Protein AF-A0A7S9Q5T7-F1 (afdb_monomer)

Sequence (537 aa):
MRNVFKLTVMAAALSLAGCGSFASKPAELAAIEPQSQYDDRLQDALGSQKYTEAQMLYQRRFNDYQNQIDELERKRRDLDARLNARAYEAGVSDAPASDTEAGRIHEYQEASRASQSRVAEAASKLAIQQSLIENRRDKELLEVESKTAHQIASIEATSAKDLSAIEDQITQDIEGRRSLDSAARLEETKRFDEQRFTLAVANAEAERQAKLRFDQESQALEGLRIESAGRLNTLETQISELKRQIAELESQAVKARSTDDLTLRNQQAKVTLAQAEVERLAKLGHELKTSTAGIQAGLSPSGTDYVQAKNSELSRARAEADSRKAQRIADVNAQAARSKTDIIARARTELASLTATTEMAKASVVAPVVTGRSVYSGSSSTTPLVAPAPTPSKPVLPLKPSPAAPVLTINRFEPKTDSTPTAVSNDEIGGAVLAGGRVSAPAAPASVAPLVVAPKTRTVFDVFYVYKDEGSWLKFQEYLKAYGITDFEPTRSNRAGEYFIYCGRYYDKDEAATRVSYLNQTTSTSNVQVRSTQVPI

Secondary structure (DSSP, 8-state):
---SSSSHHHHTTSSSS---S---------------TTSTTTTTS-SS--S-HHHHHHHHHHHHHHHHHHHHHHHHHHHHHHH-THHHHTTSSPPS-THHHHHHHHHHHHHHHHHHHHHHHHHHHHHHHHHHHHHHHHHHHHHHHHHHHHHHHHHHHHHHHHHHHHHHHHHHHHHHHHHHHHHHHHHHHHHHHHHHHHHHHHHHHHHHHHHHHHHHHHHHHHHHHHHHHHHHHHHHHHHHHHHHHHHHHHHHHHHHTTTSTTTGGGTTTS-TTSTTTTTTSSS-------------PPPPPPTHHHHHHHHHHHHHHHHHHHHHHHHHHHHHHHHHHHHHHHHHHHHHHHHHHHHHHHHHHHHTBPPPEE-SS-EE--B-------PPP-----PPP-PPPPPPPP--------------------------------------------------EEEEEEEEEEES-HHHHHHHHHHHHHTT----EEEEETTTTEEEEEEEEESSHHHHHHHHHHHHHHH----EEEEEEEEE-

Foldseek 3Di:
DDDPPPPVVVVVVVVPPPDPDDPDDPPDPDDDDDPDPPPVPCVVPDDDDPDDPVRVVVVVVVVVVVVVVVVVVVVVVVVCVVPVCVCCVVPVDPDPDPVQVVVQVVVQVVLQVVLVVLLVVLVVVLVVVLVVLVVVLVVLLVVLVVVLVVQLVVLVVVLVVVLVVLVVVLVVVVVVVVVVVVVVVVVVVVVVVVVVVVVVVVVVVVVVVVVVVVVVVVVVVVVVVVVVVVVVVVVVVVVVVVVVVVVVVVVVVVVVVVPPPPPVVVPVPPPVVPVPVVVPPDDPPPDDDDDDDDDDDDDDDDPVVVNVVSVVVSVVSVVVSVVVSVVSSVVSVVVSVVSSVVSVVVSVVVSVVSVVVSVVSSVQWDNWDDDPNHIDGDGPPPPPDDPPDDDDDDDDDDDDDDDDDDDPDPDDDDDDDDDDDDDDDDDDDDDDDDDDDDDDDDDDDDDDDPPPPPQPWQKKKWKKFKDLDPVVLVVVQVLCVVLVNPQWDWDDDPVPSITMITNDMDRDPVVNVVVQVVCCVSSVDNRMDIDIDTHGD

Mean predicted aligned error: 24.31 Å

Nearest PDB structures (foldseek):
  7sqc-assembly1_1J  TM=3.767E-01  e=2.708E+00  Chlamydomonas reinhardtii
  7sqc-assembly1_1Y  TM=2.925E-01  e=1.902E+00  Chlamydomonas reinhardtii
  7sqc-assembly1_1K  TM=1.992E-01  e=8.840E-01  Chlamydomonas reinhardtii
  7n6g-assembly1_3Q  TM=2.643E-01  e=2.269E+00  Chlamydomonas reinhardtii
  7n6g-assembly1_3U  TM=2.510E-01  e=6.179E+00  Chlamydomonas reinhardtii

Structure (mmCIF, N/CA/C/O backbone):
data_AF-A0A7S9Q5T7-F1
#
_entry.id   AF-A0A7S9Q5T7-F1
#
loop_
_atom_site.group_PDB
_atom_site.id
_atom_site.type_symbol
_atom_site.label_atom_id
_atom_site.label_alt_id
_atom_site.label_comp_id
_atom_site.label_asym_id
_atom_site.label_entity_id
_atom_site.label_seq_id
_atom_site.pdbx_PDB_ins_code
_atom_site.Cartn_x
_atom_site.Cartn_y
_atom_site.Cartn_z
_atom_site.occupancy
_atom_site.B_iso_or_equiv
_atom_site.auth_seq_id
_atom_site.auth_comp_id
_atom_site.auth_asym_id
_atom_site.auth_atom_id
_atom_site.pdbx_PDB_model_num
ATOM 1 N N . MET A 1 1 ? 40.207 -13.284 -42.871 1.00 42.72 1 MET A N 1
ATOM 2 C CA . MET A 1 1 ? 41.063 -14.202 -43.653 1.00 42.72 1 MET A CA 1
ATOM 3 C C . MET A 1 1 ? 40.277 -14.666 -44.869 1.00 42.72 1 MET A C 1
ATOM 5 O O . MET A 1 1 ? 39.290 -15.369 -44.704 1.00 42.72 1 MET A O 1
ATOM 9 N N . ARG A 1 2 ? 40.608 -14.166 -46.064 1.00 36.03 2 ARG A N 1
ATOM 10 C CA . ARG A 1 2 ? 39.847 -14.407 -47.299 1.00 36.03 2 ARG A CA 1
ATOM 11 C C . ARG A 1 2 ? 40.791 -14.907 -48.398 1.00 36.03 2 ARG A C 1
ATOM 13 O O . ARG A 1 2 ? 41.679 -14.182 -48.815 1.00 36.03 2 ARG A O 1
ATOM 20 N N . ASN A 1 3 ? 40.556 -16.150 -48.820 1.00 39.66 3 ASN A N 1
ATOM 21 C CA . ASN A 1 3 ? 40.779 -16.731 -50.149 1.00 39.66 3 ASN A CA 1
ATOM 22 C C . ASN A 1 3 ? 42.053 -16.340 -50.917 1.00 39.66 3 ASN A C 1
ATOM 24 O O . ASN A 1 3 ? 41.990 -15.670 -51.942 1.00 39.66 3 ASN A O 1
ATOM 28 N N . VAL A 1 4 ? 43.186 -16.911 -50.503 1.00 44.69 4 VAL A N 1
ATOM 29 C CA . VAL A 1 4 ? 44.442 -16.929 -51.282 1.00 44.69 4 VAL A CA 1
ATOM 30 C C . VAL A 1 4 ? 44.464 -18.071 -52.325 1.00 44.69 4 VAL A C 1
ATOM 32 O O . VAL A 1 4 ? 45.410 -18.215 -53.085 1.00 44.69 4 VAL A O 1
ATOM 35 N N . PHE A 1 5 ? 43.397 -18.874 -52.422 1.00 46.94 5 PHE A N 1
ATOM 36 C CA . PHE A 1 5 ? 43.359 -20.090 -53.253 1.00 46.94 5 PHE A CA 1
ATOM 37 C C . PHE A 1 5 ? 42.843 -19.905 -54.693 1.00 46.94 5 PHE A C 1
ATOM 39 O O . PHE A 1 5 ? 42.773 -20.874 -55.442 1.00 46.94 5 PHE A O 1
ATOM 46 N N . LYS A 1 6 ? 42.478 -18.683 -55.105 1.00 44.03 6 LYS A N 1
ATOM 47 C CA . LYS A 1 6 ? 41.997 -18.406 -56.478 1.00 44.03 6 LYS A CA 1
ATOM 48 C C . LYS A 1 6 ? 42.953 -17.571 -57.336 1.00 44.03 6 LYS A C 1
ATOM 50 O O . LYS A 1 6 ? 42.698 -17.413 -58.522 1.00 44.03 6 LYS A O 1
ATOM 55 N N . LEU A 1 7 ? 44.065 -17.094 -56.773 1.00 40.12 7 LEU A N 1
ATOM 56 C CA . LEU A 1 7 ? 45.055 -16.275 -57.492 1.00 40.12 7 LEU A CA 1
ATOM 57 C C . LEU A 1 7 ? 46.276 -17.080 -57.974 1.00 40.12 7 LEU A C 1
ATOM 59 O O . LEU A 1 7 ? 46.932 -16.686 -58.930 1.00 40.12 7 LEU A O 1
ATOM 63 N N . THR A 1 8 ? 46.519 -18.264 -57.410 1.00 45.44 8 THR A N 1
ATOM 64 C CA . THR A 1 8 ? 47.572 -19.196 -57.852 1.00 45.44 8 THR A CA 1
ATOM 65 C C . THR A 1 8 ? 47.162 -20.083 -59.032 1.00 45.44 8 THR A C 1
ATOM 67 O O . THR A 1 8 ? 48.030 -20.570 -59.748 1.00 45.44 8 THR A O 1
ATOM 70 N N . VAL A 1 9 ? 45.862 -20.250 -59.305 1.00 46.25 9 VAL A N 1
ATOM 71 C CA . VAL A 1 9 ? 45.378 -21.060 -60.445 1.00 46.25 9 VAL A CA 1
ATOM 72 C C . VAL A 1 9 ? 45.336 -20.256 -61.755 1.00 46.25 9 VAL A C 1
ATOM 74 O O . VAL A 1 9 ? 45.446 -20.833 -62.831 1.00 46.25 9 VAL A O 1
ATOM 77 N N . MET A 1 10 ? 45.279 -18.920 -61.695 1.00 38.94 10 MET A N 1
ATOM 78 C CA . MET A 1 10 ? 45.316 -18.077 -62.901 1.00 38.94 10 MET A CA 1
ATOM 79 C C . MET A 1 10 ? 46.752 -17.773 -63.374 1.00 38.94 10 MET A C 1
ATOM 81 O O . MET A 1 10 ? 46.982 -17.604 -64.568 1.00 38.94 10 MET A O 1
ATOM 85 N N . ALA A 1 11 ? 47.736 -17.799 -62.467 1.00 39.94 11 ALA A N 1
ATOM 86 C CA . ALA A 1 11 ? 49.153 -17.624 -62.803 1.00 39.94 11 ALA A CA 1
ATOM 87 C C . ALA A 1 11 ? 49.796 -18.876 -63.441 1.00 39.94 11 ALA A C 1
ATOM 89 O O . ALA A 1 11 ? 50.792 -18.754 -64.146 1.00 39.94 11 ALA A O 1
ATOM 90 N N . ALA A 1 12 ? 49.202 -20.064 -63.264 1.00 41.00 12 ALA A N 1
ATOM 91 C CA . ALA A 1 12 ? 49.626 -21.296 -63.941 1.00 41.00 12 ALA A CA 1
ATOM 92 C C . ALA A 1 12 ? 48.976 -21.496 -65.328 1.00 41.00 12 ALA A C 1
ATOM 94 O O . ALA A 1 12 ? 49.419 -22.343 -66.098 1.00 41.00 12 ALA A O 1
ATOM 95 N N . ALA A 1 13 ? 47.944 -20.715 -65.670 1.00 42.38 13 ALA A N 1
ATOM 96 C CA . ALA A 1 13 ? 47.260 -20.800 -66.964 1.00 42.38 13 ALA A CA 1
ATOM 97 C C . ALA A 1 13 ? 47.838 -19.843 -68.027 1.00 42.38 13 ALA A C 1
ATOM 99 O O . ALA A 1 13 ? 47.632 -20.056 -69.218 1.00 42.38 13 ALA A O 1
ATOM 100 N N . LEU A 1 14 ? 48.602 -18.820 -67.624 1.00 39.84 14 LEU A N 1
ATOM 101 C CA . LEU A 1 14 ? 49.251 -17.873 -68.545 1.00 39.84 14 LEU A CA 1
ATOM 102 C C . LEU A 1 14 ? 50.694 -18.254 -68.919 1.00 39.84 14 LEU A C 1
ATOM 104 O O . LEU A 1 14 ? 51.245 -17.685 -69.854 1.00 39.84 14 LEU A O 1
ATOM 108 N N . SER A 1 15 ? 51.279 -19.265 -68.270 1.00 42.72 15 SER A N 1
ATOM 109 C CA . SER A 1 15 ? 52.560 -19.875 -68.661 1.00 42.72 15 SER A CA 1
ATOM 110 C C . SER A 1 15 ? 52.410 -21.118 -69.555 1.00 42.72 15 SER A C 1
ATOM 112 O O . SER A 1 15 ? 53.412 -21.705 -69.952 1.00 42.72 15 SER A O 1
ATOM 114 N N . LEU A 1 16 ? 51.176 -21.494 -69.924 1.00 44.78 16 LEU A N 1
ATOM 115 C CA . LEU A 1 16 ? 50.861 -22.622 -70.820 1.00 44.78 16 LEU A CA 1
ATOM 116 C C . LEU A 1 16 ? 50.172 -22.210 -72.137 1.00 44.78 16 LEU A C 1
ATOM 118 O O . LEU A 1 16 ? 49.770 -23.069 -72.914 1.00 44.78 16 LEU A O 1
ATOM 122 N N . ALA A 1 17 ? 50.085 -20.910 -72.435 1.00 37.28 17 ALA A N 1
ATOM 123 C CA . ALA A 1 17 ? 49.529 -20.387 -73.691 1.00 37.28 17 ALA A CA 1
ATOM 124 C C . ALA A 1 17 ? 50.609 -19.867 -74.663 1.00 37.28 17 ALA A C 1
ATOM 126 O O . ALA A 1 17 ? 50.354 -18.987 -75.481 1.00 37.28 17 ALA A O 1
ATOM 127 N N . GLY A 1 18 ? 51.825 -20.407 -74.574 1.00 38.22 18 GLY A N 1
ATOM 128 C CA . GLY A 1 18 ? 52.924 -20.119 -75.491 1.00 38.22 18 GLY A CA 1
ATOM 129 C C . GLY A 1 18 ? 53.474 -21.403 -76.094 1.00 38.22 18 GLY A C 1
ATOM 130 O O . GLY A 1 18 ? 54.483 -21.887 -75.613 1.00 38.22 18 GLY A O 1
ATOM 131 N N . CYS A 1 19 ? 52.790 -21.968 -77.095 1.00 45.25 19 CYS A N 1
ATOM 132 C CA . CYS A 1 19 ? 53.331 -22.925 -78.074 1.00 45.25 19 CYS A CA 1
ATOM 133 C C . CYS A 1 19 ? 52.206 -23.336 -79.037 1.00 45.25 19 CYS A C 1
ATOM 135 O O . CYS A 1 19 ? 51.385 -24.187 -78.710 1.00 45.25 19 CYS A O 1
ATOM 137 N N . GLY A 1 20 ? 52.146 -22.729 -80.225 1.00 32.22 20 GLY A N 1
ATOM 138 C CA . GLY A 1 20 ? 51.047 -22.995 -81.153 1.00 32.22 20 GLY A CA 1
ATOM 139 C C . GLY A 1 20 ? 51.273 -22.546 -82.590 1.00 32.22 20 GLY A C 1
ATOM 140 O O . GLY A 1 20 ? 50.365 -21.960 -83.156 1.00 32.22 20 GLY A O 1
ATOM 141 N N . SER A 1 21 ? 52.450 -22.811 -83.171 1.00 37.25 21 SER A N 1
ATOM 142 C CA . SER A 1 21 ? 52.628 -22.937 -84.634 1.00 37.25 21 SER A CA 1
ATOM 143 C C . SER A 1 21 ? 54.061 -23.356 -84.995 1.00 37.25 21 SER A C 1
ATOM 145 O O . SER A 1 21 ? 54.801 -22.601 -85.611 1.00 37.25 21 SER A O 1
ATOM 147 N N . PHE A 1 22 ? 54.459 -24.571 -84.611 1.00 35.19 22 PHE A N 1
ATOM 148 C CA . PHE A 1 22 ? 55.605 -25.271 -85.211 1.00 35.19 22 PHE A CA 1
ATOM 149 C C . PHE A 1 22 ? 55.246 -26.750 -85.377 1.00 35.19 22 PHE A C 1
ATOM 151 O O . PHE A 1 22 ? 55.721 -27.627 -84.662 1.00 35.19 22 PHE A O 1
ATOM 158 N N . ALA A 1 23 ? 54.346 -27.013 -86.322 1.00 37.00 23 ALA A N 1
ATOM 159 C CA . ALA A 1 23 ? 54.096 -28.344 -86.853 1.00 37.00 23 ALA A CA 1
ATOM 160 C C . ALA A 1 23 ? 54.807 -28.464 -88.207 1.00 37.00 23 ALA A C 1
ATOM 162 O O . ALA A 1 23 ? 54.247 -28.166 -89.255 1.00 37.00 23 ALA A O 1
ATOM 163 N N . SER A 1 24 ? 56.084 -28.823 -88.163 1.00 35.09 24 SER A N 1
ATOM 164 C CA . SER A 1 24 ? 56.749 -29.713 -89.125 1.00 35.09 24 SER A CA 1
ATOM 165 C C . SER A 1 24 ? 58.220 -29.790 -88.732 1.00 35.09 24 SER A C 1
ATOM 167 O O . SER A 1 24 ? 59.017 -28.886 -88.959 1.00 35.09 24 SER A O 1
ATOM 169 N N . LYS A 1 25 ? 58.582 -30.897 -88.085 1.00 35.16 25 LYS A N 1
ATOM 170 C CA . LYS A 1 25 ? 59.968 -31.366 -88.096 1.00 35.16 25 LYS A CA 1
ATOM 171 C C . LYS A 1 25 ? 60.350 -31.578 -89.570 1.00 35.16 25 LYS A C 1
ATOM 173 O O . LYS A 1 25 ? 59.537 -32.176 -90.278 1.00 35.16 25 LYS A O 1
ATOM 178 N N . PRO A 1 26 ? 61.538 -31.184 -90.054 1.00 37.66 26 PRO A N 1
ATOM 179 C CA . PRO A 1 26 ? 62.066 -31.814 -91.249 1.00 37.66 26 PRO A CA 1
ATOM 180 C C . PRO A 1 26 ? 62.461 -33.234 -90.838 1.00 37.66 26 PRO A C 1
ATOM 182 O O . PRO A 1 26 ? 63.462 -33.455 -90.158 1.00 37.66 26 PRO A O 1
ATOM 185 N N . ALA A 1 27 ? 61.584 -34.183 -91.153 1.00 39.97 27 ALA A N 1
ATOM 186 C CA . ALA A 1 27 ? 61.925 -35.587 -91.140 1.00 39.97 27 ALA A CA 1
ATOM 187 C C . ALA A 1 27 ? 62.992 -35.816 -92.219 1.00 39.97 27 ALA A C 1
ATOM 189 O O . ALA A 1 27 ? 62.786 -35.478 -93.378 1.00 39.97 27 ALA A O 1
ATOM 190 N N . GLU A 1 28 ? 64.123 -36.339 -91.761 1.00 35.88 28 GLU A N 1
ATOM 191 C CA . GLU A 1 28 ? 64.969 -37.306 -92.452 1.00 35.88 28 GLU A CA 1
ATOM 192 C C . GLU A 1 28 ? 65.529 -36.914 -93.830 1.00 35.88 28 GLU A C 1
ATOM 194 O O . GLU A 1 28 ? 64.877 -36.941 -94.868 1.00 35.88 28 GLU A O 1
ATOM 199 N N . LEU A 1 29 ? 66.843 -36.669 -93.808 1.00 41.47 29 LEU A N 1
ATOM 200 C CA . LEU A 1 29 ? 67.781 -37.064 -94.854 1.00 41.47 29 LEU A CA 1
ATOM 201 C C . LEU A 1 29 ? 67.585 -38.558 -95.184 1.00 41.47 29 LEU A C 1
ATOM 203 O O . LEU A 1 29 ? 68.305 -39.414 -94.676 1.00 41.47 29 LEU A O 1
ATOM 207 N N . ALA A 1 30 ? 66.595 -38.870 -96.010 1.00 33.03 30 ALA A N 1
ATOM 208 C CA . ALA A 1 30 ? 66.412 -40.170 -96.633 1.00 33.03 30 ALA A CA 1
ATOM 209 C C . ALA A 1 30 ? 66.411 -39.966 -98.149 1.00 33.03 30 ALA A C 1
ATOM 211 O O . ALA A 1 30 ? 65.789 -39.043 -98.673 1.00 33.03 30 ALA A O 1
ATOM 212 N N . ALA A 1 31 ? 67.198 -40.799 -98.820 1.00 44.09 31 ALA A N 1
ATOM 213 C CA . ALA A 1 31 ? 67.489 -40.766 -100.241 1.00 44.09 31 ALA A CA 1
ATOM 214 C C . ALA A 1 31 ? 66.242 -40.525 -101.108 1.00 44.09 31 ALA A C 1
ATOM 216 O O . ALA A 1 31 ? 65.334 -41.352 -101.154 1.00 44.09 31 ALA A O 1
ATOM 217 N N . ILE A 1 32 ? 66.234 -39.410 -101.840 1.00 40.78 32 ILE A N 1
ATOM 218 C CA . ILE A 1 32 ? 65.386 -39.267 -103.021 1.00 40.78 32 ILE A CA 1
ATOM 219 C C . ILE A 1 32 ? 66.167 -39.918 -104.162 1.00 40.78 32 ILE A C 1
ATOM 221 O O . ILE A 1 32 ? 67.142 -39.356 -104.661 1.00 40.78 32 ILE A O 1
ATOM 225 N N . GLU A 1 33 ? 65.772 -41.137 -104.521 1.00 39.47 33 GLU A N 1
ATOM 226 C CA . GLU A 1 33 ? 66.159 -41.760 -105.784 1.00 39.47 33 GLU A CA 1
ATOM 227 C C . GLU A 1 33 ? 65.692 -40.872 -106.953 1.00 39.47 33 GLU A C 1
ATOM 229 O O . GLU A 1 33 ? 64.516 -40.493 -107.000 1.00 39.47 33 GLU A O 1
ATOM 234 N N . PRO A 1 34 ? 66.558 -40.538 -107.923 1.00 45.06 34 PRO A N 1
ATOM 235 C CA . PRO A 1 34 ? 66.130 -39.826 -109.116 1.00 45.06 34 PRO A CA 1
ATOM 236 C C . PRO A 1 34 ? 65.421 -40.793 -110.078 1.00 45.06 34 PRO A C 1
ATOM 238 O O . PRO A 1 34 ? 66.045 -41.439 -110.917 1.00 45.06 34 PRO A O 1
ATOM 241 N N . GLN A 1 35 ? 64.090 -40.873 -110.001 1.00 44.59 35 GLN A N 1
ATOM 242 C CA . GLN A 1 35 ? 63.277 -41.322 -111.134 1.00 44.59 35 GLN A CA 1
ATOM 243 C C . GLN A 1 35 ? 63.078 -40.160 -112.113 1.00 44.59 35 GLN A C 1
ATOM 245 O O . GLN A 1 35 ? 62.074 -39.457 -112.055 1.00 44.59 35 GLN A O 1
ATOM 250 N N . SER A 1 36 ? 64.005 -39.978 -113.055 1.00 48.94 36 SER A N 1
ATOM 251 C CA . SER A 1 36 ? 63.636 -39.526 -114.403 1.00 48.94 36 SER A CA 1
ATOM 252 C C . SER A 1 36 ? 64.759 -39.839 -115.401 1.00 48.94 36 SER A C 1
ATOM 254 O O . SER A 1 36 ? 65.887 -39.380 -115.258 1.00 48.94 36 SER A O 1
ATOM 256 N N . GLN A 1 37 ? 64.451 -40.632 -116.431 1.00 46.78 37 GLN A N 1
ATOM 257 C CA . GLN A 1 37 ? 65.359 -41.010 -117.530 1.00 46.78 37 GLN A CA 1
ATOM 258 C C . GLN A 1 37 ? 65.605 -39.868 -118.543 1.00 46.78 37 GLN A C 1
ATOM 260 O O . GLN A 1 37 ? 65.901 -40.125 -119.709 1.00 46.78 37 GLN A O 1
ATOM 265 N N . TYR A 1 38 ? 65.465 -38.607 -118.129 1.00 47.91 38 TYR A N 1
ATOM 266 C CA . TYR A 1 38 ? 65.571 -37.446 -119.021 1.00 47.91 38 TYR A CA 1
ATOM 267 C C . TYR A 1 38 ? 66.672 -36.446 -118.639 1.00 47.91 38 TYR A C 1
ATOM 269 O O . TYR A 1 38 ? 66.813 -35.438 -119.327 1.00 47.91 38 TYR A O 1
ATOM 277 N N . ASP A 1 39 ? 67.492 -36.741 -117.625 1.00 47.66 39 ASP A N 1
ATOM 278 C CA . ASP A 1 39 ? 68.543 -35.819 -117.153 1.00 47.66 39 ASP A CA 1
ATOM 279 C C . ASP A 1 39 ? 69.942 -36.087 -117.761 1.00 47.66 39 ASP A C 1
ATOM 281 O O . ASP A 1 39 ? 70.769 -35.185 -117.862 1.00 47.66 39 ASP A O 1
ATOM 285 N N . ASP A 1 40 ? 70.187 -37.282 -118.316 1.00 48.19 40 ASP A N 1
ATOM 286 C CA . ASP A 1 40 ? 71.488 -37.648 -118.920 1.00 48.19 40 ASP A CA 1
ATOM 287 C C . ASP A 1 40 ? 71.723 -37.077 -120.334 1.00 48.19 40 ASP A C 1
ATOM 289 O O . ASP A 1 40 ? 72.755 -37.331 -120.956 1.00 48.19 40 ASP A O 1
ATOM 293 N N . ARG A 1 41 ? 70.781 -36.300 -120.887 1.00 49.34 41 ARG A N 1
ATOM 294 C CA . ARG A 1 41 ? 70.924 -35.683 -122.225 1.00 49.34 41 ARG A CA 1
ATOM 295 C C . ARG A 1 41 ? 70.866 -34.157 -122.240 1.00 49.34 41 ARG A C 1
ATOM 297 O O . ARG A 1 41 ? 71.013 -33.569 -123.306 1.00 49.34 41 ARG A O 1
ATOM 304 N N . LEU A 1 42 ? 70.704 -33.512 -121.084 1.00 47.88 42 LEU A N 1
ATOM 305 C CA . LEU A 1 42 ? 70.721 -32.047 -120.959 1.00 47.88 42 LEU A CA 1
ATOM 306 C C . LEU A 1 42 ? 71.959 -31.503 -120.228 1.00 47.88 42 LEU A C 1
ATOM 308 O O . LEU A 1 42 ? 72.142 -30.289 -120.164 1.00 47.88 42 LEU A O 1
ATOM 312 N N . GLN A 1 43 ? 72.863 -32.375 -119.765 1.00 50.94 43 GLN A N 1
ATOM 313 C CA . GLN A 1 43 ? 74.174 -31.973 -119.234 1.00 50.94 43 GLN A CA 1
ATOM 314 C C . GLN A 1 43 ? 75.205 -31.592 -120.312 1.00 50.94 43 GLN A C 1
ATOM 316 O O . GLN A 1 43 ? 76.244 -31.033 -119.974 1.00 50.94 43 GLN A O 1
ATOM 321 N N . ASP A 1 44 ? 74.901 -31.791 -121.599 1.00 47.34 44 ASP A N 1
ATOM 322 C CA . ASP A 1 44 ? 75.782 -31.407 -122.718 1.00 47.34 44 ASP A CA 1
ATOM 323 C C . ASP A 1 44 ? 75.485 -29.992 -123.277 1.00 47.34 44 ASP A C 1
ATOM 325 O O . ASP A 1 44 ? 76.057 -29.562 -124.274 1.00 47.34 44 ASP A O 1
ATOM 329 N N . ALA A 1 45 ? 74.586 -29.232 -122.630 1.00 50.56 45 ALA A N 1
ATOM 330 C CA . ALA A 1 45 ? 74.176 -27.886 -123.064 1.00 50.56 45 ALA A CA 1
ATOM 331 C C . ALA A 1 45 ? 74.389 -26.773 -122.015 1.00 50.56 45 ALA A C 1
ATOM 333 O O . ALA A 1 45 ? 73.952 -25.639 -122.219 1.00 50.56 45 ALA A O 1
ATOM 334 N N . LEU A 1 46 ? 75.079 -27.047 -120.902 1.00 52.66 46 LEU A N 1
ATOM 335 C CA . LEU A 1 46 ? 75.322 -26.069 -119.831 1.00 52.66 46 LEU A CA 1
ATOM 336 C C . LEU A 1 46 ? 76.761 -25.541 -119.841 1.00 52.66 46 LEU A C 1
ATOM 338 O O . LEU A 1 46 ? 77.525 -25.665 -118.885 1.00 52.66 46 LEU A O 1
ATOM 342 N N . GLY A 1 47 ? 77.110 -24.849 -120.923 1.00 48.00 47 GLY A N 1
ATOM 343 C CA . GLY A 1 47 ? 78.198 -23.882 -120.890 1.00 48.00 47 GLY A CA 1
ATOM 344 C C . GLY A 1 47 ? 77.790 -22.663 -120.053 1.00 48.00 47 GLY A C 1
ATOM 345 O O . GLY A 1 47 ? 77.042 -21.819 -120.536 1.00 48.00 47 GLY A O 1
ATOM 346 N N . SER A 1 48 ? 78.338 -22.548 -118.834 1.00 56.56 48 SER A N 1
ATOM 347 C CA . SER A 1 48 ? 78.474 -21.321 -118.007 1.00 56.56 48 SER A CA 1
ATOM 348 C C . SER A 1 48 ? 77.484 -20.987 -116.866 1.00 56.56 48 SER A C 1
ATOM 350 O O . SER A 1 48 ? 77.417 -19.826 -116.462 1.00 56.56 48 SER A O 1
ATOM 352 N N . GLN A 1 49 ? 76.814 -21.947 -116.215 1.00 52.75 49 GLN A N 1
ATOM 353 C CA . GLN A 1 49 ? 76.149 -21.663 -114.922 1.00 52.75 49 GLN A CA 1
ATOM 354 C C . GLN A 1 49 ? 77.037 -22.063 -113.731 1.00 52.75 49 GLN A C 1
ATOM 356 O O . GLN A 1 49 ? 77.224 -23.235 -113.433 1.00 52.75 49 GLN A O 1
ATOM 361 N N . LYS A 1 50 ? 77.621 -21.059 -113.056 1.00 58.19 50 LYS A N 1
ATOM 362 C CA . LYS A 1 50 ? 78.593 -21.223 -111.951 1.00 58.19 50 LYS A CA 1
ATOM 363 C C . LYS A 1 50 ? 77.990 -21.666 -110.607 1.00 58.19 50 LYS A C 1
ATOM 365 O O . LYS A 1 50 ? 78.744 -21.823 -109.653 1.00 58.19 50 LYS A O 1
ATOM 370 N N . TYR A 1 51 ? 76.678 -21.880 -110.518 1.00 57.53 51 TYR A N 1
ATOM 371 C CA . TYR A 1 51 ? 76.000 -22.305 -109.291 1.00 57.53 51 TYR A CA 1
ATOM 372 C C . TYR A 1 51 ? 74.842 -23.243 -109.633 1.00 57.53 51 TYR A C 1
ATOM 374 O O . TYR A 1 51 ? 74.069 -22.956 -110.546 1.00 57.53 51 TYR A O 1
ATOM 382 N N . THR A 1 52 ? 74.726 -24.360 -108.914 1.00 72.94 52 THR A N 1
ATOM 383 C CA . THR A 1 52 ? 73.610 -25.301 -109.075 1.00 72.94 52 THR A CA 1
ATOM 384 C C . THR A 1 52 ? 72.310 -24.663 -108.575 1.00 72.94 52 THR A C 1
ATOM 386 O O . THR A 1 52 ? 72.326 -23.796 -107.698 1.00 72.94 52 THR A O 1
ATOM 389 N N . GLU A 1 53 ? 71.161 -25.080 -109.109 1.00 68.00 53 GLU A N 1
ATOM 390 C CA . GLU A 1 53 ? 69.843 -24.526 -108.748 1.00 68.00 53 GLU A CA 1
ATOM 391 C C . GLU A 1 53 ? 69.583 -24.546 -107.228 1.00 68.00 53 GLU A C 1
ATOM 393 O O . GLU A 1 53 ? 69.087 -23.575 -106.650 1.00 68.00 53 GLU A O 1
ATOM 398 N N . ALA A 1 54 ? 70.033 -25.606 -106.551 1.00 71.06 54 ALA A N 1
ATOM 399 C CA . ALA A 1 54 ? 69.969 -25.727 -105.097 1.00 71.06 54 ALA A CA 1
ATOM 400 C C . ALA A 1 54 ? 70.750 -24.617 -104.365 1.00 71.06 54 ALA A C 1
ATOM 402 O O . ALA A 1 54 ? 70.294 -24.098 -103.344 1.00 71.06 54 ALA A O 1
ATOM 403 N N . GLN A 1 55 ? 71.905 -24.211 -104.895 1.00 73.00 55 GLN A N 1
ATOM 404 C CA . GLN A 1 55 ? 72.734 -23.160 -104.309 1.00 73.00 55 GLN A CA 1
ATOM 405 C C . GLN A 1 55 ? 72.100 -21.774 -104.489 1.00 73.00 55 GLN A C 1
ATOM 407 O O . GLN A 1 55 ? 72.130 -20.964 -103.561 1.00 73.00 55 GLN A O 1
ATOM 412 N N . MET A 1 56 ? 71.433 -21.528 -105.623 1.00 72.44 56 MET A N 1
ATOM 413 C CA . MET A 1 56 ? 70.658 -20.298 -105.831 1.00 72.44 56 MET A CA 1
ATOM 414 C C . MET A 1 56 ? 69.473 -20.187 -104.860 1.00 72.44 56 MET A C 1
ATOM 416 O O . MET A 1 56 ? 69.223 -19.111 -104.312 1.00 72.44 56 MET A O 1
ATOM 420 N N . LEU A 1 57 ? 68.768 -21.291 -104.590 1.00 75.81 57 LEU A N 1
ATOM 421 C CA . LEU A 1 57 ? 67.669 -21.317 -103.617 1.00 75.81 57 LEU A CA 1
ATOM 422 C C . LEU A 1 57 ? 68.154 -21.062 -102.184 1.00 75.81 57 LEU A C 1
ATOM 424 O O . LEU A 1 57 ? 67.510 -20.314 -101.444 1.00 75.81 57 LEU A O 1
ATOM 428 N N . TYR A 1 58 ? 69.302 -21.628 -101.803 1.00 77.25 58 TYR A N 1
ATOM 429 C CA . TYR A 1 58 ? 69.925 -21.366 -100.504 1.00 77.25 58 TYR A CA 1
ATOM 430 C C . TYR A 1 58 ? 70.306 -19.897 -100.337 1.00 77.25 58 TYR A C 1
ATOM 432 O O . TYR A 1 58 ? 70.000 -19.291 -99.311 1.00 77.25 58 TYR A O 1
ATOM 440 N N . GLN A 1 59 ? 70.926 -19.306 -101.358 1.00 76.62 59 GLN A N 1
ATOM 441 C CA . GLN A 1 59 ? 71.358 -17.914 -101.306 1.00 76.62 59 GLN A CA 1
ATOM 442 C C . GLN A 1 59 ? 70.171 -16.944 -101.273 1.00 76.62 59 GLN A C 1
ATOM 444 O O . GLN A 1 59 ? 70.216 -15.935 -100.573 1.00 76.62 59 GLN A O 1
ATOM 449 N N . ARG A 1 60 ? 69.061 -17.290 -101.938 1.00 80.75 60 ARG A N 1
ATOM 450 C CA . ARG A 1 60 ? 67.807 -16.535 -101.842 1.00 80.75 60 ARG A CA 1
ATOM 451 C C . ARG A 1 60 ? 67.224 -16.565 -100.431 1.00 80.75 60 ARG A C 1
ATOM 453 O O . ARG A 1 60 ? 66.943 -15.508 -99.880 1.00 80.75 60 ARG A O 1
ATOM 460 N N . ARG A 1 61 ? 67.112 -17.750 -99.818 1.00 80.19 61 ARG A N 1
ATOM 461 C CA . ARG A 1 61 ? 66.616 -17.871 -98.435 1.00 80.19 61 ARG A CA 1
ATOM 462 C C . ARG A 1 61 ? 67.516 -17.153 -97.435 1.00 80.19 61 ARG A C 1
ATOM 464 O O . ARG A 1 61 ? 67.016 -16.553 -96.492 1.00 80.19 61 ARG A O 1
ATOM 471 N N . PHE A 1 62 ? 68.829 -17.195 -97.643 1.00 85.75 62 PHE A N 1
ATOM 472 C CA . PHE A 1 62 ? 69.782 -16.468 -96.812 1.00 85.75 62 PHE A CA 1
ATOM 473 C C . PHE A 1 62 ? 69.547 -14.951 -96.874 1.00 85.75 62 PHE A C 1
ATOM 475 O O . PHE A 1 62 ? 69.443 -14.309 -95.831 1.00 85.75 62 PHE A O 1
ATOM 482 N N . ASN A 1 63 ? 69.359 -14.400 -98.076 1.00 84.06 63 ASN A N 1
ATOM 483 C CA . ASN A 1 63 ? 69.038 -12.982 -98.254 1.00 84.06 63 ASN A CA 1
ATOM 484 C C . ASN A 1 63 ? 67.686 -12.608 -97.619 1.00 84.06 63 ASN A C 1
ATOM 486 O O . ASN A 1 63 ? 67.569 -11.544 -97.014 1.00 84.06 63 ASN A O 1
ATOM 490 N N . ASP A 1 64 ? 66.681 -13.484 -97.702 1.00 83.69 64 ASP A N 1
ATOM 491 C CA . ASP A 1 64 ? 65.376 -13.259 -97.069 1.00 83.69 64 ASP A CA 1
ATOM 492 C C . ASP A 1 64 ? 65.488 -13.203 -95.535 1.00 83.69 64 ASP A C 1
ATOM 494 O O . ASP A 1 64 ? 64.916 -12.309 -94.908 1.00 83.69 64 ASP A O 1
ATOM 498 N N . TYR A 1 65 ? 66.266 -14.100 -94.919 1.00 86.19 65 TYR A N 1
ATOM 499 C CA . TYR A 1 65 ? 66.520 -14.053 -93.475 1.00 86.19 65 TYR A CA 1
ATOM 500 C C . TYR A 1 65 ? 67.316 -12.817 -93.062 1.00 86.19 65 TYR A C 1
ATOM 502 O O . TYR A 1 65 ? 67.030 -12.228 -92.021 1.00 86.19 65 TYR A O 1
ATOM 510 N N . GLN A 1 66 ? 68.276 -12.388 -93.879 1.00 89.81 66 GLN A N 1
ATOM 511 C CA . GLN A 1 66 ? 69.055 -11.187 -93.601 1.00 89.81 66 GLN A CA 1
ATOM 512 C C . GLN A 1 66 ? 68.176 -9.928 -93.632 1.00 89.81 66 GLN A C 1
ATOM 514 O O . GLN A 1 66 ? 68.234 -9.119 -92.708 1.00 89.81 66 GLN A O 1
ATOM 519 N N . ASN A 1 67 ? 67.260 -9.830 -94.600 1.00 88.19 67 ASN A N 1
ATOM 520 C CA . ASN A 1 67 ? 66.264 -8.757 -94.649 1.00 88.19 67 ASN A CA 1
ATOM 521 C C . ASN A 1 67 ? 65.336 -8.759 -93.422 1.00 88.19 67 ASN A C 1
ATOM 523 O O . ASN A 1 67 ? 65.014 -7.697 -92.891 1.00 88.19 67 ASN A O 1
ATOM 527 N N . GLN A 1 68 ? 64.915 -9.937 -92.946 1.00 88.25 68 GLN A N 1
ATOM 528 C CA . GLN A 1 68 ? 64.087 -10.051 -91.739 1.00 88.25 68 GLN A CA 1
ATOM 529 C C . GLN A 1 68 ? 64.838 -9.616 -90.476 1.00 88.25 68 GLN A C 1
ATOM 531 O O . GLN A 1 68 ? 64.253 -8.952 -89.619 1.00 88.25 68 GLN A O 1
ATOM 536 N N . ILE A 1 69 ? 66.123 -9.960 -90.356 1.00 90.88 69 ILE A N 1
ATOM 537 C CA . ILE A 1 69 ? 66.966 -9.522 -89.238 1.00 90.88 69 ILE A CA 1
ATOM 538 C C . ILE A 1 69 ? 67.117 -8.000 -89.262 1.00 90.88 69 ILE A C 1
ATOM 540 O O . ILE A 1 69 ? 66.887 -7.360 -88.238 1.00 90.88 69 ILE A O 1
ATOM 544 N N . ASP A 1 70 ? 67.391 -7.409 -90.423 1.00 92.12 70 ASP A N 1
ATOM 545 C CA . ASP A 1 70 ? 67.501 -5.955 -90.568 1.00 92.12 70 ASP A CA 1
ATOM 546 C C . ASP A 1 70 ? 66.182 -5.238 -90.237 1.00 92.12 70 ASP A C 1
ATOM 548 O O . ASP A 1 70 ? 66.177 -4.177 -89.607 1.00 92.12 70 ASP A O 1
ATOM 552 N N . GLU A 1 71 ? 65.040 -5.812 -90.624 1.00 91.12 71 GLU A N 1
ATOM 553 C CA . GLU A 1 71 ? 63.724 -5.273 -90.282 1.00 91.12 71 GLU A CA 1
ATOM 554 C C . GLU A 1 71 ? 63.447 -5.358 -88.774 1.00 91.12 71 GLU A C 1
ATOM 556 O O . GLU A 1 71 ? 62.944 -4.399 -88.180 1.00 91.12 71 GLU A O 1
ATOM 561 N N . LEU A 1 72 ? 63.799 -6.474 -88.131 1.00 88.12 72 LEU A N 1
ATOM 562 C CA . LEU A 1 72 ? 63.672 -6.637 -86.683 1.00 88.12 72 LEU A CA 1
ATOM 563 C C . LEU A 1 72 ? 64.624 -5.716 -85.922 1.00 88.12 72 LEU A C 1
ATOM 565 O O . LEU A 1 72 ? 64.221 -5.145 -84.912 1.00 88.12 72 LEU A O 1
ATOM 569 N N . GLU A 1 73 ? 65.843 -5.499 -86.410 1.00 90.06 73 GLU A N 1
ATOM 570 C CA . GLU A 1 73 ? 66.761 -4.523 -85.831 1.00 90.06 73 GLU A CA 1
ATOM 571 C C . GLU A 1 73 ? 66.252 -3.094 -85.989 1.00 90.06 73 GLU A C 1
ATOM 573 O O . GLU A 1 73 ? 66.368 -2.309 -85.049 1.00 90.06 73 GLU A O 1
ATOM 578 N N . ARG A 1 74 ? 65.643 -2.744 -87.129 1.00 88.19 74 ARG A N 1
ATOM 579 C CA . ARG A 1 74 ? 64.969 -1.449 -87.289 1.00 88.19 74 ARG A CA 1
ATOM 580 C C . ARG A 1 74 ? 63.820 -1.309 -86.302 1.00 88.19 74 ARG A C 1
ATOM 582 O O . ARG A 1 74 ? 63.775 -0.304 -85.607 1.00 88.19 74 ARG A O 1
ATOM 589 N N . LYS A 1 75 ? 62.947 -2.314 -86.173 1.00 86.56 75 LYS A N 1
ATOM 590 C CA . LYS A 1 75 ? 61.844 -2.307 -85.192 1.00 86.56 75 LYS A CA 1
ATOM 591 C C . LYS A 1 75 ? 62.354 -2.229 -83.759 1.00 86.56 75 LYS A C 1
ATOM 593 O O . LYS A 1 75 ? 61.771 -1.509 -82.958 1.00 86.56 75 LYS A O 1
ATOM 598 N N . ARG A 1 76 ? 63.449 -2.924 -83.441 1.00 82.81 76 ARG A N 1
ATOM 599 C CA . ARG A 1 76 ? 64.108 -2.844 -82.138 1.00 82.81 76 ARG A CA 1
ATOM 600 C C . ARG A 1 76 ? 64.663 -1.448 -81.897 1.00 82.81 76 ARG A C 1
ATOM 602 O O . ARG A 1 76 ? 64.394 -0.906 -80.842 1.00 82.81 76 ARG A O 1
ATOM 609 N N . ARG A 1 77 ? 65.384 -0.847 -82.847 1.00 80.62 77 ARG A N 1
ATOM 610 C CA . ARG A 1 77 ? 65.894 0.528 -82.711 1.00 80.62 77 ARG A CA 1
ATOM 611 C C . ARG A 1 77 ? 64.761 1.545 -82.596 1.00 80.62 77 ARG A C 1
ATOM 613 O O . ARG A 1 77 ? 64.889 2.475 -81.815 1.00 80.62 77 ARG A O 1
ATOM 620 N N . ASP A 1 78 ? 63.658 1.354 -83.317 1.00 80.25 78 ASP A N 1
ATOM 621 C CA . ASP A 1 78 ? 62.475 2.220 -83.242 1.00 80.25 78 ASP A CA 1
ATOM 622 C C . ASP A 1 78 ? 61.763 2.076 -81.886 1.00 80.25 78 ASP A C 1
ATOM 624 O O . ASP A 1 78 ? 61.348 3.066 -81.287 1.00 80.25 78 ASP A O 1
ATOM 628 N N . LEU A 1 79 ? 61.681 0.854 -81.348 1.00 75.25 79 LEU A N 1
ATOM 629 C CA . LEU A 1 79 ? 61.190 0.598 -79.993 1.00 75.25 79 LEU A CA 1
ATOM 630 C C . LEU A 1 79 ? 62.139 1.141 -78.927 1.00 75.25 79 LEU A C 1
ATOM 632 O O . LEU A 1 79 ? 61.674 1.821 -78.025 1.00 75.25 79 LEU A O 1
ATOM 636 N N . ASP A 1 80 ? 63.442 0.902 -79.043 1.00 73.44 80 ASP A N 1
ATOM 637 C CA . ASP A 1 80 ? 64.463 1.420 -78.131 1.00 73.44 80 ASP A CA 1
ATOM 638 C C . ASP A 1 80 ? 64.496 2.956 -78.181 1.00 73.44 80 ASP A C 1
ATOM 640 O O . ASP A 1 80 ? 64.723 3.583 -77.156 1.00 73.44 80 ASP A O 1
ATOM 644 N N . ALA A 1 81 ? 64.202 3.589 -79.322 1.00 69.12 81 ALA A N 1
ATOM 645 C CA . ALA A 1 81 ? 64.040 5.040 -79.433 1.00 69.12 81 ALA A CA 1
ATOM 646 C C . ALA A 1 81 ? 62.754 5.544 -78.756 1.00 69.12 81 ALA A C 1
ATOM 648 O O . ALA A 1 81 ? 62.785 6.575 -78.090 1.00 69.12 81 ALA A O 1
ATOM 649 N N . ARG A 1 82 ? 61.637 4.812 -78.873 1.00 64.94 82 ARG A N 1
ATOM 650 C CA . ARG A 1 82 ? 60.359 5.143 -78.206 1.00 64.94 82 ARG A CA 1
ATOM 651 C C . ARG A 1 82 ? 60.362 4.853 -76.701 1.00 64.94 82 ARG A C 1
ATOM 653 O O . ARG A 1 82 ? 59.638 5.504 -75.951 1.00 64.94 82 ARG A O 1
ATOM 660 N N . LEU A 1 83 ? 61.140 3.862 -76.268 1.00 62.53 83 LEU A N 1
ATOM 661 C CA . LEU A 1 83 ? 61.228 3.387 -74.885 1.00 62.53 83 LEU A CA 1
ATOM 662 C C . LEU A 1 83 ? 62.440 3.944 -74.132 1.00 62.53 83 LEU A C 1
ATOM 664 O O . LEU A 1 83 ? 62.479 3.819 -72.908 1.00 62.53 83 LEU A O 1
ATOM 668 N N . ASN A 1 84 ? 63.421 4.557 -74.809 1.00 63.16 84 ASN A N 1
ATOM 669 C CA . ASN A 1 84 ? 64.558 5.183 -74.137 1.00 63.16 84 ASN A CA 1
ATOM 670 C C . ASN A 1 84 ? 64.068 6.327 -73.248 1.00 63.16 84 ASN A C 1
ATOM 672 O O . ASN A 1 84 ? 63.826 7.448 -73.697 1.00 63.16 84 ASN A O 1
ATOM 676 N N . ALA A 1 85 ? 64.001 6.043 -71.951 1.00 53.69 85 ALA A N 1
ATOM 677 C CA . ALA A 1 85 ? 63.586 6.959 -70.898 1.00 53.69 85 ALA A CA 1
ATOM 678 C C . ALA A 1 85 ? 64.398 8.272 -70.843 1.00 53.69 85 ALA A C 1
ATOM 680 O O . ALA A 1 85 ? 63.938 9.258 -70.277 1.00 53.69 85 ALA A O 1
ATOM 681 N N . ARG A 1 86 ? 65.564 8.331 -71.504 1.00 52.94 86 ARG A N 1
ATOM 682 C CA . ARG A 1 86 ? 66.367 9.557 -71.642 1.00 52.94 86 ARG A CA 1
ATOM 683 C C . ARG A 1 86 ? 65.723 10.642 -72.514 1.00 52.94 86 ARG A C 1
ATOM 685 O O . ARG A 1 86 ? 66.089 11.801 -72.364 1.00 52.94 86 ARG A O 1
ATOM 692 N N . ALA A 1 87 ? 64.774 10.311 -73.393 1.00 52.16 87 ALA A N 1
ATOM 693 C CA . ALA A 1 87 ? 64.053 11.317 -74.182 1.00 52.16 87 ALA A CA 1
ATOM 694 C C . ALA A 1 87 ? 63.017 12.094 -73.344 1.00 52.16 87 ALA A C 1
ATOM 696 O O . ALA A 1 87 ? 62.803 13.281 -73.590 1.00 52.16 87 ALA A O 1
ATOM 697 N N . TYR A 1 88 ? 62.440 11.456 -72.317 1.00 52.50 88 TYR A N 1
ATOM 698 C CA . TYR A 1 88 ? 61.507 12.096 -71.382 1.00 52.50 88 TYR A CA 1
ATOM 699 C C . TYR A 1 88 ? 62.231 12.976 -70.351 1.00 52.50 88 TYR A C 1
ATOM 701 O O . TYR A 1 88 ? 61.732 14.039 -70.002 1.00 52.50 88 TYR A O 1
ATOM 709 N N . GLU A 1 89 ? 63.438 12.593 -69.917 1.00 51.06 89 GLU A N 1
ATOM 710 C CA . GLU A 1 89 ? 64.274 13.429 -69.036 1.00 51.06 89 GLU A CA 1
ATOM 711 C C . GLU A 1 89 ? 64.904 14.634 -69.760 1.00 51.06 89 GLU A C 1
ATOM 713 O O . GLU A 1 89 ? 65.193 15.649 -69.130 1.00 51.06 89 GLU A O 1
ATOM 718 N N . ALA A 1 90 ? 65.096 14.552 -71.082 1.00 55.31 90 ALA A N 1
ATOM 719 C CA . ALA A 1 90 ? 65.687 15.620 -71.894 1.00 55.31 90 ALA A CA 1
ATOM 720 C C . ALA A 1 90 ? 64.667 16.630 -72.465 1.00 55.31 90 ALA A C 1
ATOM 722 O O . ALA A 1 90 ? 65.065 17.538 -73.193 1.00 55.31 90 ALA A O 1
ATOM 723 N N . GLY A 1 91 ? 63.368 16.489 -72.164 1.00 51.31 91 GLY A N 1
ATOM 724 C CA . GLY A 1 91 ? 62.326 17.459 -72.539 1.00 51.31 91 GLY A CA 1
ATOM 725 C C . GLY A 1 91 ? 62.040 17.585 -74.043 1.00 51.31 91 GLY A C 1
ATOM 726 O O . GLY A 1 91 ? 61.472 18.584 -74.474 1.00 51.31 91 GLY A O 1
ATOM 727 N N . VAL A 1 92 ? 62.441 16.602 -74.859 1.00 54.69 92 VAL A N 1
ATOM 728 C CA . VAL A 1 92 ? 62.301 16.653 -76.331 1.00 54.69 92 VAL A CA 1
ATOM 729 C C . VAL A 1 92 ? 60.915 16.176 -76.806 1.00 54.69 92 VAL A C 1
ATOM 731 O O . VAL A 1 92 ? 60.515 16.451 -77.936 1.00 54.69 92 VAL A O 1
ATOM 734 N N . SER A 1 93 ? 60.135 15.524 -75.943 1.00 51.06 93 SER A N 1
ATOM 735 C CA . SER A 1 93 ? 58.728 15.187 -76.195 1.00 51.06 93 SER A CA 1
ATOM 736 C C . SER A 1 93 ? 57.973 15.001 -74.880 1.00 51.06 93 SER A C 1
ATOM 738 O O . SER A 1 93 ? 58.474 14.301 -73.998 1.00 51.06 93 SER A O 1
ATOM 740 N N . ASP A 1 94 ? 56.770 15.574 -74.770 1.00 50.38 94 ASP A N 1
ATOM 741 C CA . ASP A 1 94 ? 55.899 15.375 -73.608 1.00 50.38 94 ASP A CA 1
ATOM 742 C C . ASP A 1 94 ? 55.562 13.890 -73.434 1.00 50.38 94 ASP A C 1
ATOM 744 O O . ASP A 1 94 ? 55.131 13.206 -74.369 1.00 50.38 94 ASP A O 1
ATOM 748 N N . ALA A 1 95 ? 55.753 13.389 -72.213 1.00 48.50 95 ALA A N 1
ATOM 749 C CA . ALA A 1 95 ? 55.240 12.085 -71.820 1.00 48.50 95 ALA A CA 1
ATOM 750 C C . ALA A 1 95 ? 53.714 12.048 -72.050 1.00 48.50 95 ALA A C 1
ATOM 752 O O . ALA A 1 95 ? 53.046 13.059 -71.818 1.00 48.50 95 ALA A O 1
ATOM 753 N N . PRO A 1 96 ? 53.122 10.915 -72.482 1.00 51.12 96 PRO A N 1
ATOM 754 C CA . PRO A 1 96 ? 51.668 10.802 -72.568 1.00 51.12 96 PRO A CA 1
ATOM 755 C C . PRO A 1 96 ? 51.059 11.177 -71.209 1.00 51.12 96 PRO A C 1
ATOM 757 O O . PRO A 1 96 ? 51.409 10.592 -70.187 1.00 51.12 96 PRO A O 1
ATOM 760 N N . ALA A 1 97 ? 50.214 12.211 -71.209 1.00 50.69 97 ALA A N 1
ATOM 761 C CA . ALA A 1 97 ? 49.879 12.996 -70.026 1.00 50.69 97 ALA A CA 1
ATOM 762 C C . ALA A 1 97 ? 49.412 12.144 -68.829 1.00 50.69 97 ALA A C 1
ATOM 764 O O . ALA A 1 97 ? 48.274 11.654 -68.784 1.00 50.69 97 ALA A O 1
ATOM 765 N N . SER A 1 98 ? 50.282 12.061 -67.814 1.00 54.28 98 SER A N 1
ATOM 766 C CA . SER A 1 98 ? 49.959 11.593 -66.457 1.00 54.28 98 SER A CA 1
ATOM 767 C C . SER A 1 98 ? 48.806 12.400 -65.839 1.00 54.28 98 SER A C 1
ATOM 769 O O . SER A 1 98 ? 48.089 11.905 -64.972 1.00 54.28 98 SER A O 1
ATOM 771 N N . ASP A 1 99 ? 48.554 13.604 -66.362 1.00 56.69 99 ASP A N 1
ATOM 772 C CA . ASP A 1 99 ? 47.484 14.512 -65.944 1.00 56.69 99 ASP A CA 1
ATOM 773 C C . ASP A 1 99 ? 46.090 13.881 -66.069 1.00 56.69 99 ASP A C 1
ATOM 775 O O . ASP A 1 99 ? 45.209 14.150 -65.251 1.00 56.69 99 ASP A O 1
ATOM 779 N N . THR A 1 100 ? 45.881 12.975 -67.034 1.00 65.25 100 THR A N 1
ATOM 780 C CA . THR A 1 100 ? 44.592 12.276 -67.172 1.00 65.25 100 THR A CA 1
ATOM 781 C C . THR A 1 100 ? 44.385 11.200 -66.107 1.00 65.25 100 THR A C 1
ATOM 783 O O . THR A 1 100 ? 43.252 10.945 -65.706 1.00 65.25 100 THR A O 1
ATOM 786 N N . GLU A 1 101 ? 45.451 10.557 -65.630 1.00 68.06 101 GLU A N 1
ATOM 787 C CA . GLU A 1 101 ? 45.374 9.550 -64.570 1.00 68.06 101 GLU A CA 1
ATOM 788 C C . GLU A 1 101 ? 45.333 10.199 -63.189 1.00 68.06 101 GLU A C 1
ATOM 790 O O . GLU A 1 101 ? 44.482 9.836 -62.378 1.00 68.06 101 GLU A O 1
ATOM 795 N N . ALA A 1 102 ? 46.159 11.220 -62.957 1.00 75.06 102 ALA A N 1
ATOM 796 C CA . ALA A 1 102 ? 46.120 12.038 -61.752 1.00 75.06 102 ALA A CA 1
ATOM 797 C C . ALA A 1 102 ? 44.741 12.696 -61.558 1.00 75.06 102 ALA A C 1
ATOM 799 O O . ALA A 1 102 ? 44.190 12.646 -60.457 1.00 75.06 102 ALA A O 1
ATOM 800 N N . GLY A 1 103 ? 44.130 13.215 -62.632 1.00 77.75 103 GLY A N 1
ATOM 801 C CA . GLY A 1 103 ? 42.762 13.743 -62.614 1.00 77.75 103 GLY A CA 1
ATOM 802 C C . GLY A 1 103 ? 41.706 12.686 -62.267 1.00 77.75 103 GLY A C 1
ATOM 803 O O . GLY A 1 103 ? 40.847 12.935 -61.425 1.00 77.75 103 GLY A O 1
ATOM 804 N N . ARG A 1 104 ? 41.804 11.469 -62.827 1.00 72.69 104 ARG A N 1
ATOM 805 C CA . ARG A 1 104 ? 40.903 10.347 -62.482 1.00 72.69 104 ARG A CA 1
ATOM 806 C C . ARG A 1 104 ? 41.064 9.887 -61.034 1.00 72.69 104 ARG A C 1
ATOM 808 O O . ARG A 1 104 ? 40.078 9.548 -60.384 1.00 72.69 104 ARG A O 1
ATOM 815 N N . ILE A 1 105 ? 42.292 9.864 -60.517 1.00 79.69 105 ILE A N 1
ATOM 816 C CA . ILE A 1 105 ? 42.561 9.534 -59.113 1.00 79.69 105 ILE A CA 1
ATOM 817 C C . ILE A 1 105 ? 41.953 10.605 -58.200 1.00 79.69 105 ILE A C 1
ATOM 819 O O . ILE A 1 105 ? 41.330 10.253 -57.200 1.00 79.69 105 ILE A O 1
ATOM 823 N N . HIS A 1 106 ? 42.073 11.886 -58.555 1.00 82.62 106 HIS A N 1
ATOM 824 C CA . HIS A 1 106 ? 41.445 12.983 -57.818 1.00 82.62 106 HIS A CA 1
ATOM 825 C C . HIS A 1 106 ? 39.914 12.871 -57.820 1.00 82.62 106 HIS A C 1
ATOM 827 O O . HIS A 1 106 ? 39.302 12.860 -56.754 1.00 82.62 106 HIS A O 1
ATOM 833 N N . GLU A 1 107 ? 39.299 12.675 -58.989 1.00 81.12 107 GLU A N 1
ATOM 834 C CA . GLU A 1 107 ? 37.848 12.491 -59.136 1.00 81.12 107 GLU A CA 1
ATOM 835 C C . GLU A 1 107 ? 37.346 11.272 -58.340 1.00 81.12 107 GLU A C 1
ATOM 837 O O . GLU A 1 107 ? 36.314 11.326 -57.671 1.00 81.12 107 GLU A O 1
ATOM 842 N N . TYR A 1 108 ? 38.108 10.175 -58.324 1.00 83.31 108 TYR A N 1
ATOM 843 C CA . TYR A 1 108 ? 37.803 9.000 -57.509 1.00 83.31 108 TYR A CA 1
ATOM 844 C C . TYR A 1 108 ? 37.891 9.284 -56.008 1.00 83.31 108 TYR A C 1
ATOM 846 O O . TYR A 1 108 ? 37.043 8.820 -55.240 1.00 83.31 108 TYR A O 1
ATOM 854 N N . GLN A 1 109 ? 38.896 10.044 -55.569 1.00 87.75 109 GLN A N 1
ATOM 855 C CA . GLN A 1 109 ? 39.031 10.451 -54.171 1.00 87.75 109 GLN A CA 1
ATOM 856 C C . GLN A 1 109 ? 37.882 11.369 -53.744 1.00 87.75 109 GLN A C 1
ATOM 858 O O . GLN A 1 109 ? 37.317 11.169 -52.668 1.00 87.75 109 GLN A O 1
ATOM 863 N N . GLU A 1 110 ? 37.490 12.326 -54.584 1.00 87.06 110 GLU A N 1
ATOM 864 C CA . GLU A 1 110 ? 36.344 13.206 -54.340 1.00 87.06 110 GLU A CA 1
ATOM 865 C C . GLU A 1 110 ? 35.029 12.423 -54.296 1.00 87.06 110 GLU A C 1
ATOM 867 O O . GLU A 1 110 ? 34.271 12.550 -53.332 1.00 87.06 110 GLU A O 1
ATOM 872 N N . ALA A 1 111 ? 34.790 11.535 -55.263 1.00 83.81 111 ALA A N 1
ATOM 873 C CA . ALA A 1 111 ? 33.617 10.666 -55.294 1.00 83.81 111 ALA A CA 1
ATOM 874 C C . ALA A 1 111 ? 33.562 9.704 -54.093 1.00 83.81 111 ALA A C 1
ATOM 876 O O . ALA A 1 111 ? 32.487 9.430 -53.549 1.00 83.81 111 ALA A O 1
ATOM 877 N N . SER A 1 112 ? 34.719 9.220 -53.632 1.00 87.75 112 SER A N 1
ATOM 878 C CA . SER A 1 112 ? 34.835 8.390 -52.427 1.00 87.75 112 SER A CA 1
ATOM 879 C C . SER A 1 112 ? 34.498 9.184 -51.170 1.00 87.75 112 SER A C 1
ATOM 881 O O . SER A 1 112 ? 33.700 8.719 -50.356 1.00 87.75 112 SER A O 1
ATOM 883 N N . ARG A 1 113 ? 35.038 10.403 -51.029 1.00 88.50 113 ARG A N 1
ATOM 884 C CA . ARG A 1 113 ? 34.720 11.310 -49.914 1.00 88.50 113 ARG A CA 1
ATOM 885 C C . ARG A 1 113 ? 33.237 11.675 -49.896 1.00 88.50 113 ARG A C 1
ATOM 887 O O . ARG A 1 113 ? 32.620 11.600 -48.840 1.00 88.50 113 ARG A O 1
ATOM 894 N N . ALA A 1 114 ? 32.651 11.985 -51.052 1.00 87.19 114 ALA A N 1
ATOM 895 C CA . ALA A 1 114 ? 31.228 12.299 -51.181 1.00 87.19 114 ALA A CA 1
ATOM 896 C C . ALA A 1 114 ? 30.320 11.096 -50.859 1.00 87.19 114 ALA A C 1
ATOM 898 O O . ALA A 1 114 ? 29.254 11.249 -50.269 1.00 87.19 114 ALA A O 1
ATOM 899 N N . SER A 1 115 ? 30.730 9.877 -51.217 1.00 86.88 115 SER A N 1
ATOM 900 C CA . SER A 1 115 ? 29.981 8.662 -50.867 1.00 86.88 115 SER A CA 1
ATOM 901 C C . SER A 1 115 ? 30.050 8.379 -49.364 1.00 86.88 115 SER A C 1
ATOM 903 O O . SER A 1 115 ? 29.032 8.088 -48.735 1.00 86.88 115 SER A O 1
ATOM 905 N N . GLN A 1 116 ? 31.235 8.530 -48.766 1.00 89.56 116 GLN A N 1
ATOM 906 C CA . GLN A 1 116 ? 31.429 8.398 -47.321 1.00 89.56 116 GLN A CA 1
ATOM 907 C C . GLN A 1 116 ? 30.659 9.467 -46.539 1.00 89.56 116 GLN A C 1
ATOM 909 O O . GLN A 1 116 ? 30.041 9.133 -45.529 1.00 89.56 116 GLN A O 1
ATOM 914 N N . SER A 1 117 ? 30.629 10.718 -47.013 1.00 90.25 117 SER A N 1
ATOM 915 C CA . SER A 1 117 ? 29.880 11.793 -46.355 1.00 90.25 117 SER A CA 1
ATOM 916 C C . SER A 1 117 ? 28.379 11.510 -46.349 1.00 90.25 117 SER A C 1
ATOM 918 O O . SER A 1 117 ? 27.753 11.649 -45.307 1.00 90.25 117 SER A O 1
ATOM 920 N N . ARG A 1 118 ? 27.803 10.998 -47.446 1.00 87.38 118 ARG A N 1
ATOM 921 C CA . ARG A 1 118 ? 26.380 10.605 -47.492 1.00 87.38 118 ARG A CA 1
ATOM 922 C C . ARG A 1 118 ? 26.045 9.480 -46.512 1.00 87.38 118 ARG A C 1
ATOM 924 O O . ARG A 1 118 ? 25.021 9.543 -45.835 1.00 87.38 118 ARG A O 1
ATOM 931 N N . VAL A 1 119 ? 26.901 8.460 -46.411 1.00 89.81 119 VAL A N 1
ATOM 932 C CA . VAL A 1 119 ? 26.721 7.368 -45.436 1.00 89.81 119 VAL A CA 1
ATOM 933 C C . VAL A 1 119 ? 26.836 7.896 -44.003 1.00 89.81 119 VAL A C 1
ATOM 935 O O . VAL A 1 119 ? 26.028 7.525 -43.150 1.00 89.81 119 VAL A O 1
ATOM 938 N N . ALA A 1 120 ? 27.793 8.791 -43.742 1.00 89.88 120 ALA A N 1
ATOM 939 C CA . ALA A 1 120 ? 27.971 9.430 -42.441 1.00 89.88 120 ALA A CA 1
ATOM 940 C C . ALA A 1 120 ? 26.788 10.342 -42.073 1.00 89.88 120 ALA A C 1
ATOM 942 O O . ALA A 1 120 ? 26.317 10.304 -40.940 1.00 89.88 120 ALA A O 1
ATOM 943 N N . GLU A 1 121 ? 26.248 11.108 -43.022 1.00 90.75 121 GLU A N 1
ATOM 944 C CA . GLU A 1 121 ? 25.047 11.927 -42.833 1.00 90.75 121 GLU A CA 1
ATOM 945 C C . GLU A 1 121 ? 23.815 11.071 -42.531 1.00 90.75 121 GLU A C 1
ATOM 947 O O . GLU A 1 121 ? 23.051 11.398 -41.622 1.00 90.75 121 GLU A O 1
ATOM 952 N N . ALA A 1 122 ? 23.622 9.960 -43.250 1.00 90.19 122 ALA A N 1
ATOM 953 C CA . ALA A 1 122 ? 22.537 9.019 -42.978 1.00 90.19 122 ALA A CA 1
ATOM 954 C C . ALA A 1 122 ? 22.673 8.391 -41.580 1.00 90.19 122 ALA A C 1
ATOM 956 O O . ALA A 1 122 ? 21.694 8.314 -40.839 1.00 90.19 122 ALA A O 1
ATOM 957 N N . ALA A 1 123 ? 23.890 8.005 -41.183 1.00 91.38 123 ALA A N 1
ATOM 958 C CA . ALA A 1 123 ? 24.168 7.493 -39.843 1.00 91.38 123 ALA A CA 1
ATOM 959 C C . ALA A 1 123 ? 23.953 8.554 -38.745 1.00 91.38 123 ALA A C 1
ATOM 961 O O . ALA A 1 123 ? 23.394 8.244 -37.697 1.00 91.38 123 ALA A O 1
ATOM 962 N N . SER A 1 124 ? 24.337 9.809 -38.995 1.00 93.50 124 SER A N 1
ATOM 963 C CA . SER A 1 124 ? 24.117 10.931 -38.074 1.00 93.50 124 SER A CA 1
ATOM 964 C C . SER A 1 124 ? 22.625 11.223 -37.886 1.00 93.50 124 SER A C 1
ATOM 966 O O . SER A 1 124 ? 22.144 11.326 -36.758 1.00 93.50 124 SER A O 1
ATOM 968 N N . LYS A 1 125 ? 21.852 11.259 -38.979 1.00 93.25 125 LYS A N 1
ATOM 969 C CA . LYS A 1 125 ? 20.391 11.429 -38.930 1.00 93.25 125 LYS A CA 1
ATOM 970 C C . LYS A 1 125 ? 19.707 10.298 -38.162 1.00 93.25 125 LYS A C 1
ATOM 972 O O . LYS A 1 125 ? 18.819 10.585 -37.362 1.00 93.25 125 LYS A O 1
ATOM 977 N N . LEU A 1 126 ? 20.142 9.049 -38.356 1.00 94.56 126 LEU A N 1
ATOM 978 C CA . LEU A 1 126 ? 19.679 7.903 -37.569 1.00 94.56 126 LEU A CA 1
ATOM 979 C C . LEU A 1 126 ? 19.953 8.112 -36.080 1.00 94.56 126 LEU A C 1
ATOM 981 O O . LEU A 1 126 ? 19.030 7.977 -35.289 1.00 94.56 126 LEU A O 1
ATOM 985 N N . ALA A 1 127 ? 21.179 8.482 -35.702 1.00 94.25 127 ALA A N 1
ATOM 986 C CA . ALA A 1 127 ? 21.540 8.695 -34.301 1.00 94.25 127 ALA A CA 1
ATOM 987 C C . ALA A 1 127 ? 20.694 9.803 -33.648 1.00 94.25 127 ALA A C 1
ATOM 989 O O . ALA A 1 127 ? 20.182 9.626 -32.542 1.00 94.25 127 ALA A O 1
ATOM 990 N N . ILE A 1 128 ? 20.477 10.918 -34.355 1.00 95.31 128 ILE A N 1
ATOM 991 C CA . ILE A 1 128 ? 19.616 12.009 -33.880 1.00 95.31 128 ILE A CA 1
ATOM 992 C C . ILE A 1 128 ? 18.176 11.516 -33.711 1.00 95.31 128 ILE A C 1
ATOM 994 O O . ILE A 1 128 ? 17.593 11.688 -32.643 1.00 95.31 128 ILE A O 1
ATOM 998 N N . GLN A 1 129 ? 17.588 10.879 -34.726 1.00 95.88 129 GLN A N 1
ATOM 999 C CA . GLN A 1 129 ? 16.197 10.427 -34.651 1.00 95.88 129 GLN A CA 1
ATOM 1000 C C . GLN A 1 129 ? 15.995 9.312 -33.621 1.00 95.88 129 GLN A C 1
ATOM 1002 O O . GLN A 1 129 ? 15.007 9.342 -32.890 1.00 95.88 129 GLN A O 1
ATOM 1007 N N . GLN A 1 130 ? 16.951 8.393 -33.492 1.00 96.12 130 GLN A N 1
ATOM 1008 C CA . GLN A 1 130 ? 16.975 7.391 -32.433 1.00 96.12 130 GLN A CA 1
ATOM 1009 C C . GLN A 1 130 ? 16.959 8.057 -31.054 1.00 96.12 130 GLN A C 1
ATOM 1011 O O . GLN A 1 130 ? 16.092 7.735 -30.246 1.00 96.12 130 GLN A O 1
ATOM 1016 N N . SER A 1 131 ? 17.836 9.039 -30.814 1.00 95.75 131 SER A N 1
ATOM 1017 C CA . SER A 1 131 ? 17.872 9.758 -29.534 1.00 95.75 131 SER A CA 1
ATOM 1018 C C . SER A 1 131 ? 16.553 10.478 -29.229 1.00 95.75 131 SER A C 1
ATOM 1020 O O . SER A 1 131 ? 16.100 10.497 -28.088 1.00 95.75 131 SER A O 1
ATOM 1022 N N . LEU A 1 132 ? 15.880 11.030 -30.245 1.00 96.94 132 LEU A N 1
ATOM 1023 C CA . LEU A 1 132 ? 14.577 11.677 -30.080 1.00 96.94 132 LEU A CA 1
ATOM 1024 C C . LEU A 1 132 ? 13.473 10.673 -29.727 1.00 96.94 132 LEU A C 1
ATOM 1026 O O . LEU A 1 132 ? 12.622 10.983 -28.893 1.00 96.94 132 LEU A O 1
ATOM 1030 N N . ILE A 1 133 ? 13.481 9.486 -30.339 1.00 95.56 133 ILE A N 1
ATOM 1031 C CA . ILE A 1 133 ? 12.524 8.412 -30.037 1.00 95.56 133 ILE A CA 1
ATOM 1032 C C . ILE A 1 133 ? 12.753 7.881 -28.619 1.00 95.56 133 ILE A C 1
ATOM 1034 O O . ILE A 1 133 ? 11.796 7.722 -27.865 1.00 95.56 133 ILE A O 1
ATOM 1038 N N . GLU A 1 134 ? 14.007 7.655 -28.229 1.00 94.94 134 GLU A N 1
ATOM 1039 C CA . GLU A 1 134 ? 14.370 7.196 -26.885 1.00 94.94 134 GLU A CA 1
ATOM 1040 C C . GLU A 1 134 ? 13.988 8.231 -25.817 1.00 94.94 134 GLU A C 1
ATOM 1042 O O . GLU A 1 134 ? 13.294 7.889 -24.862 1.00 94.94 134 GLU A O 1
ATOM 1047 N N . ASN A 1 135 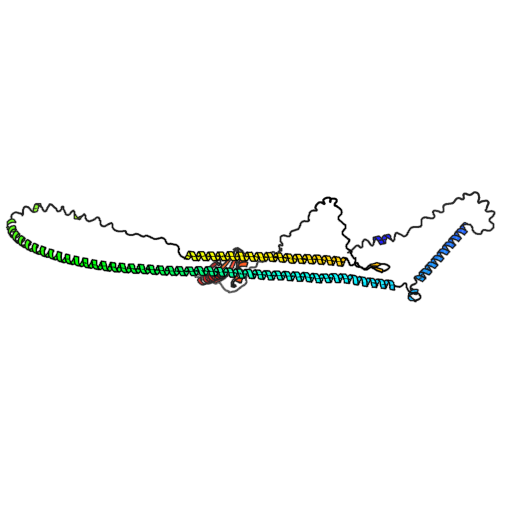? 14.301 9.512 -26.033 1.00 97.69 135 ASN A N 1
ATOM 1048 C CA . ASN A 1 135 ? 13.895 10.593 -25.130 1.00 97.69 135 ASN A CA 1
ATOM 1049 C C . ASN A 1 135 ? 12.366 10.718 -25.014 1.00 97.69 135 ASN A C 1
ATOM 1051 O O . ASN A 1 135 ? 11.843 10.958 -23.925 1.00 97.69 135 ASN A O 1
ATOM 1055 N N . ARG A 1 136 ? 11.627 10.554 -26.122 1.00 97.44 136 ARG A N 1
ATOM 1056 C CA . ARG A 1 136 ? 10.155 10.559 -26.099 1.00 97.44 136 ARG A CA 1
ATOM 1057 C C . ARG A 1 136 ? 9.617 9.382 -25.292 1.00 97.44 136 ARG A C 1
ATOM 1059 O O . ARG A 1 136 ? 8.767 9.591 -24.432 1.00 97.44 136 ARG A O 1
ATOM 1066 N N . ARG A 1 137 ? 10.130 8.173 -25.542 1.00 97.62 137 ARG A N 1
ATOM 1067 C CA . ARG A 1 137 ? 9.774 6.962 -24.793 1.00 97.62 137 ARG A CA 1
ATOM 1068 C C . ARG A 1 137 ? 9.980 7.182 -23.298 1.00 97.62 137 ARG A C 1
ATOM 1070 O O . ARG A 1 137 ? 9.080 6.896 -22.518 1.00 97.62 137 ARG A O 1
ATOM 1077 N N . ASP A 1 138 ? 11.134 7.709 -22.907 1.00 97.62 138 ASP A N 1
ATOM 1078 C CA . ASP A 1 138 ? 11.482 7.892 -21.497 1.00 97.62 138 ASP A CA 1
ATOM 1079 C C . ASP A 1 138 ? 10.597 8.951 -20.830 1.00 97.62 138 ASP A C 1
ATOM 1081 O O . ASP A 1 138 ? 10.120 8.742 -19.713 1.00 97.62 138 ASP A O 1
ATOM 1085 N N . LYS A 1 139 ? 10.273 10.037 -21.544 1.00 97.81 139 LYS A N 1
ATOM 1086 C CA . LYS A 1 139 ? 9.296 11.030 -21.083 1.00 97.81 139 LYS A CA 1
ATOM 1087 C C . LYS A 1 139 ? 7.911 10.413 -20.871 1.00 97.81 139 LYS A C 1
ATOM 1089 O O . LYS A 1 139 ? 7.306 10.633 -19.827 1.00 97.81 139 LYS A O 1
ATOM 1094 N N . GLU A 1 140 ? 7.409 9.641 -21.832 1.00 97.44 140 GLU A N 1
ATOM 1095 C CA . GLU A 1 140 ? 6.099 8.988 -21.720 1.00 97.44 140 GLU A CA 1
ATOM 1096 C C . GLU A 1 140 ? 6.066 7.959 -20.580 1.00 97.44 140 GLU A C 1
ATOM 1098 O O . GLU A 1 140 ? 5.080 7.886 -19.847 1.00 97.44 140 GLU A O 1
ATOM 1103 N N . LEU A 1 141 ? 7.148 7.198 -20.383 1.00 97.75 141 LEU A N 1
ATOM 1104 C CA . LEU A 1 141 ? 7.274 6.266 -19.261 1.00 97.75 141 LEU A CA 1
ATOM 1105 C C . LEU A 1 141 ? 7.219 6.997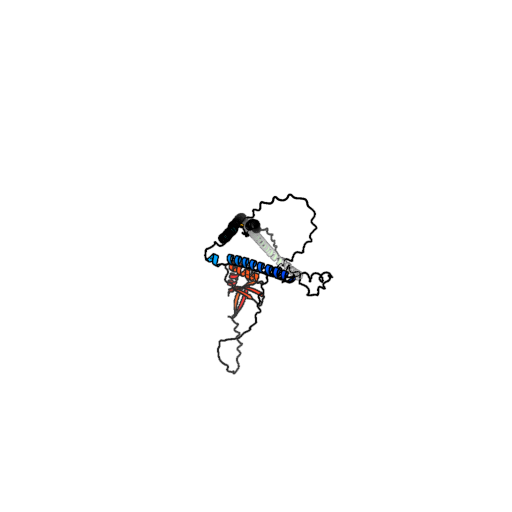 -17.913 1.00 97.75 141 LEU A C 1
ATOM 1107 O O . LEU A 1 141 ? 6.476 6.571 -17.028 1.00 97.75 141 LEU A O 1
ATOM 1111 N N . LEU A 1 142 ? 7.931 8.119 -17.779 1.00 97.12 142 LEU A N 1
ATOM 1112 C CA . LEU A 1 142 ? 7.914 8.948 -16.571 1.00 97.12 142 LEU A CA 1
ATOM 1113 C C . LEU A 1 142 ? 6.537 9.591 -16.334 1.00 97.12 142 LEU A C 1
ATOM 1115 O O . LEU A 1 142 ? 6.054 9.652 -15.201 1.00 97.12 142 LEU A O 1
ATOM 1119 N N . GLU A 1 143 ? 5.855 10.036 -17.389 1.00 96.94 143 GLU A N 1
ATOM 1120 C CA . GLU A 1 143 ? 4.482 10.541 -17.288 1.00 96.94 143 GLU A CA 1
ATOM 1121 C C . GLU A 1 143 ? 3.500 9.460 -16.818 1.00 96.94 143 GLU A C 1
ATOM 1123 O O . GLU A 1 143 ? 2.625 9.741 -16.000 1.00 96.94 143 GLU A O 1
ATOM 1128 N N . VAL A 1 144 ? 3.634 8.220 -17.296 1.00 98.06 144 VAL A N 1
ATOM 1129 C CA . VAL A 1 144 ? 2.825 7.099 -16.793 1.00 98.06 144 VAL A CA 1
ATOM 1130 C C . VAL A 1 144 ? 3.136 6.842 -15.321 1.00 98.06 144 VAL A C 1
ATOM 1132 O O . VAL A 1 144 ? 2.210 6.738 -14.524 1.00 98.06 144 VAL A O 1
ATOM 1135 N N . GLU A 1 145 ? 4.408 6.802 -14.928 1.00 95.94 145 GLU A N 1
ATOM 1136 C CA . GLU A 1 145 ? 4.801 6.593 -13.529 1.00 95.94 145 GLU A CA 1
ATOM 1137 C C . GLU A 1 145 ? 4.250 7.674 -12.600 1.00 95.94 145 GLU A C 1
ATOM 1139 O O . GLU A 1 145 ? 3.583 7.357 -11.616 1.00 95.94 145 GLU A O 1
ATOM 1144 N N . SER A 1 146 ? 4.430 8.945 -12.951 1.00 97.19 146 SER A N 1
ATOM 1145 C CA . SER A 1 146 ? 3.886 10.070 -12.181 1.00 97.19 146 SER A CA 1
ATOM 1146 C C . SER A 1 146 ? 2.357 10.032 -12.080 1.00 97.19 146 SER A C 1
ATOM 1148 O O . SER A 1 146 ? 1.820 10.154 -10.978 1.00 97.19 146 SER A O 1
ATOM 1150 N N . LYS A 1 147 ? 1.640 9.778 -13.186 1.00 97.12 147 LYS A N 1
ATOM 1151 C CA . LYS A 1 147 ? 0.173 9.623 -13.179 1.00 97.12 147 LYS A CA 1
ATOM 1152 C C . LYS A 1 147 ? -0.268 8.466 -12.288 1.00 97.12 147 LYS A C 1
ATOM 1154 O O . LYS A 1 147 ? -1.219 8.618 -11.527 1.00 97.12 147 LYS A O 1
ATOM 1159 N N . THR A 1 148 ? 0.425 7.332 -12.345 1.00 97.38 148 THR A N 1
ATOM 1160 C CA . THR A 1 148 ? 0.087 6.153 -11.534 1.00 97.38 148 THR A CA 1
ATOM 1161 C C . THR A 1 148 ? 0.343 6.396 -10.054 1.00 97.38 148 THR A C 1
ATOM 1163 O O . THR A 1 148 ? -0.518 6.085 -9.238 1.00 97.38 148 THR A O 1
ATOM 1166 N N . ALA A 1 149 ? 1.451 7.051 -9.701 1.00 96.69 149 ALA A N 1
ATOM 1167 C CA . ALA A 1 149 ? 1.732 7.454 -8.329 1.00 96.69 149 ALA A CA 1
ATOM 1168 C C . ALA A 1 149 ? 0.667 8.425 -7.796 1.00 96.69 149 ALA A C 1
ATOM 1170 O O . ALA A 1 149 ? 0.188 8.258 -6.677 1.00 96.69 149 ALA A O 1
ATOM 1171 N N . HIS A 1 150 ? 0.238 9.401 -8.604 1.00 97.62 150 HIS A N 1
ATOM 1172 C CA . HIS A 1 150 ? -0.848 10.315 -8.236 1.00 97.62 150 HIS A CA 1
ATOM 1173 C C . HIS A 1 150 ? -2.187 9.593 -8.058 1.00 97.62 150 HIS A C 1
ATOM 1175 O O . HIS A 1 150 ? -2.903 9.860 -7.096 1.00 97.62 150 HIS A O 1
ATOM 1181 N N . GLN A 1 151 ? -2.523 8.654 -8.945 1.00 97.38 151 GLN A N 1
ATOM 1182 C CA . GLN A 1 151 ? -3.738 7.851 -8.817 1.00 97.38 151 GLN A CA 1
ATOM 1183 C C . GLN A 1 151 ? -3.708 6.980 -7.560 1.00 97.38 151 GLN A C 1
ATOM 1185 O O . GLN A 1 151 ? -4.687 6.976 -6.816 1.00 97.38 151 GLN A O 1
ATOM 1190 N N . ILE A 1 152 ? -2.588 6.313 -7.274 1.00 97.00 152 ILE A N 1
ATOM 1191 C CA . ILE A 1 152 ? -2.412 5.534 -6.042 1.00 97.00 152 ILE A CA 1
ATOM 1192 C C . ILE A 1 152 ? -2.596 6.444 -4.828 1.00 97.00 152 ILE A C 1
ATOM 1194 O O . ILE A 1 152 ? -3.475 6.172 -4.018 1.00 97.00 152 ILE A O 1
ATOM 1198 N N . ALA A 1 153 ? -1.883 7.570 -4.750 1.00 96.75 153 ALA A N 1
ATOM 1199 C CA . ALA A 1 153 ? -2.015 8.517 -3.642 1.00 96.75 153 ALA A CA 1
ATOM 1200 C C . ALA A 1 153 ? -3.461 9.018 -3.465 1.00 96.75 153 ALA A C 1
ATOM 1202 O O . ALA A 1 153 ? -3.949 9.124 -2.341 1.00 96.75 153 ALA A O 1
ATOM 1203 N N . SER A 1 154 ? -4.179 9.271 -4.565 1.00 97.44 154 SER A N 1
ATOM 1204 C CA . SER A 1 154 ? -5.593 9.654 -4.506 1.00 97.44 154 SER A CA 1
ATOM 1205 C C . SER A 1 154 ? -6.480 8.537 -3.947 1.00 97.44 154 SER A C 1
ATOM 1207 O O . SER A 1 154 ? -7.322 8.814 -3.099 1.00 97.44 154 SER A O 1
ATOM 1209 N N . ILE A 1 155 ? -6.248 7.277 -4.344 1.00 96.94 155 ILE A N 1
ATOM 1210 C CA . ILE A 1 155 ? -6.966 6.104 -3.823 1.00 96.94 155 ILE A CA 1
ATOM 1211 C C . ILE A 1 155 ? -6.709 5.953 -2.324 1.00 96.94 155 ILE A C 1
ATOM 1213 O O . ILE A 1 155 ? -7.642 5.681 -1.566 1.00 96.94 155 ILE A O 1
ATOM 1217 N N . GLU A 1 156 ? -5.466 6.141 -1.882 1.00 94.94 156 GLU A N 1
ATOM 1218 C CA . GLU A 1 156 ? -5.104 6.069 -0.466 1.00 94.94 156 GLU A CA 1
ATOM 1219 C C . GLU A 1 156 ? -5.786 7.164 0.347 1.00 94.94 156 GLU A C 1
ATOM 1221 O O . GLU A 1 156 ? -6.402 6.861 1.368 1.00 94.94 156 GLU A O 1
ATOM 1226 N N . ALA A 1 157 ? -5.754 8.407 -0.138 1.00 95.31 157 ALA A N 1
ATOM 1227 C CA . ALA A 1 157 ? -6.404 9.535 0.516 1.00 95.31 157 ALA A CA 1
ATOM 1228 C C . ALA A 1 157 ? -7.927 9.350 0.604 1.00 95.31 157 ALA A C 1
ATOM 1230 O O . ALA A 1 157 ? -8.512 9.583 1.662 1.00 95.31 157 ALA A O 1
ATOM 1231 N N . THR A 1 158 ? -8.579 8.891 -0.472 1.00 95.19 158 THR A N 1
ATOM 1232 C CA . THR A 1 158 ? -10.025 8.620 -0.447 1.00 95.19 158 THR A CA 1
ATOM 1233 C C . THR A 1 158 ? -10.367 7.464 0.483 1.00 95.19 158 THR A C 1
ATOM 1235 O O . THR A 1 158 ? -11.297 7.584 1.268 1.00 95.19 158 THR A O 1
ATOM 1238 N N . SER A 1 159 ? -9.584 6.380 0.463 1.00 93.81 159 SER A N 1
ATOM 1239 C CA . SER A 1 159 ? -9.848 5.212 1.315 1.00 93.81 159 SER A CA 1
ATOM 1240 C C . SER A 1 159 ? -9.669 5.551 2.796 1.00 93.81 159 SER A C 1
ATOM 1242 O O . SER A 1 159 ? -10.470 5.125 3.619 1.00 93.81 159 SER A O 1
ATOM 1244 N N . ALA A 1 160 ? -8.656 6.356 3.135 1.00 92.06 160 ALA A N 1
ATOM 1245 C CA . ALA A 1 160 ? -8.443 6.838 4.498 1.00 92.06 160 ALA A CA 1
ATOM 1246 C C . ALA A 1 160 ? -9.582 7.755 4.967 1.00 92.06 160 ALA A C 1
ATOM 1248 O O . ALA A 1 160 ? -10.045 7.632 6.099 1.00 92.06 160 ALA A O 1
ATOM 1249 N N . LYS A 1 161 ? -10.072 8.641 4.091 1.00 95.12 161 LYS A N 1
ATOM 1250 C CA . LYS A 1 161 ? -11.213 9.514 4.392 1.00 95.12 161 LYS A CA 1
ATOM 1251 C C . LYS A 1 161 ? -12.500 8.717 4.619 1.00 95.12 161 LYS A C 1
ATOM 1253 O O . LYS A 1 161 ? -13.207 8.983 5.586 1.00 95.12 161 LYS A O 1
ATOM 1258 N N . ASP A 1 162 ? -12.786 7.751 3.750 1.00 91.56 162 ASP A N 1
ATOM 1259 C CA . ASP A 1 162 ? -13.976 6.902 3.857 1.00 91.56 162 ASP A CA 1
ATOM 1260 C C . ASP A 1 162 ? -13.930 6.052 5.136 1.00 91.56 162 ASP A C 1
ATOM 1262 O O . ASP A 1 162 ? -14.932 5.940 5.840 1.00 91.56 162 ASP A O 1
ATOM 1266 N N . LEU A 1 163 ? -12.755 5.511 5.483 1.00 92.25 163 LEU A N 1
ATOM 1267 C CA . LEU A 1 163 ? -12.545 4.793 6.740 1.00 92.25 163 LEU A CA 1
ATOM 1268 C C . LEU A 1 163 ? -12.755 5.688 7.959 1.00 92.25 163 LEU A C 1
ATOM 1270 O O . LEU A 1 163 ? -13.516 5.309 8.841 1.00 92.25 163 LEU A O 1
ATOM 1274 N N . SER A 1 164 ? -12.158 6.881 7.986 1.00 92.44 164 SER A N 1
ATOM 1275 C CA . SER A 1 164 ? -12.353 7.838 9.083 1.00 92.44 164 SER A CA 1
ATOM 1276 C C . SER A 1 164 ? -13.833 8.165 9.289 1.00 92.44 164 SER A C 1
ATOM 1278 O O . SER A 1 164 ? -14.302 8.162 10.419 1.00 92.44 164 SER A O 1
ATOM 1280 N N . ALA A 1 165 ? -14.594 8.376 8.210 1.00 94.12 165 ALA A N 1
ATOM 1281 C CA . ALA A 1 165 ? -16.024 8.661 8.308 1.00 94.12 165 ALA A CA 1
ATOM 1282 C C . ALA A 1 165 ? -16.821 7.494 8.924 1.00 94.12 165 ALA A C 1
ATOM 1284 O O . ALA A 1 165 ? -17.735 7.719 9.717 1.00 94.12 165 ALA A O 1
ATOM 1285 N N . ILE A 1 166 ? -16.467 6.248 8.586 1.00 91.94 166 ILE A N 1
ATOM 1286 C CA . ILE A 1 166 ? -17.081 5.048 9.175 1.00 91.94 166 ILE A CA 1
ATOM 1287 C C . ILE A 1 166 ? -16.702 4.915 10.656 1.00 91.94 166 ILE A C 1
ATOM 1289 O O . ILE A 1 166 ? -17.553 4.582 11.483 1.00 91.94 166 ILE A O 1
ATOM 1293 N N . GLU A 1 167 ? -15.441 5.173 11.002 1.00 91.06 167 GLU A N 1
ATOM 1294 C CA . GLU A 1 167 ? -14.953 5.121 12.383 1.00 91.06 167 GLU A CA 1
ATOM 1295 C C . GLU A 1 167 ? -15.650 6.155 13.270 1.00 91.06 167 GLU A C 1
ATOM 1297 O O . GLU A 1 167 ? -16.132 5.804 14.352 1.00 91.06 167 GLU A O 1
ATOM 1302 N N . ASP A 1 168 ? -15.781 7.391 12.790 1.00 93.06 168 ASP A N 1
ATOM 1303 C CA . ASP A 1 168 ? -16.487 8.466 13.487 1.00 93.06 168 ASP A CA 1
ATOM 1304 C C . ASP A 1 168 ? -17.964 8.104 13.696 1.00 93.06 168 ASP A C 1
ATOM 1306 O O . ASP A 1 168 ? -18.492 8.238 14.801 1.00 93.06 168 ASP A O 1
ATOM 1310 N N . GLN A 1 169 ? -18.624 7.559 12.666 1.00 93.06 169 GLN A N 1
ATOM 1311 C CA . GLN A 1 169 ? -20.025 7.145 12.745 1.00 93.06 169 GLN A CA 1
ATOM 1312 C C . GLN A 1 169 ? -20.249 6.029 13.777 1.00 93.06 169 GLN A C 1
ATOM 1314 O O . GLN A 1 169 ? -21.187 6.101 14.574 1.00 93.06 169 GLN A O 1
ATOM 1319 N N . ILE A 1 170 ? -19.405 4.992 13.782 1.00 90.25 170 ILE A N 1
ATOM 1320 C CA . ILE A 1 170 ? -19.522 3.880 14.739 1.00 90.25 170 ILE A CA 1
ATOM 1321 C C . ILE A 1 170 ? -19.215 4.359 16.161 1.00 90.25 170 ILE A C 1
ATOM 1323 O O . ILE A 1 170 ? -19.901 3.962 17.104 1.00 90.25 170 ILE A O 1
ATOM 1327 N N . THR A 1 171 ? -18.224 5.234 16.327 1.00 89.75 171 THR A N 1
ATOM 1328 C CA . THR A 1 171 ? -17.873 5.801 17.635 1.00 89.75 171 THR A CA 1
ATOM 1329 C C . THR A 1 171 ? -19.023 6.638 18.190 1.00 89.75 171 THR A C 1
ATOM 1331 O O . THR A 1 171 ? -19.426 6.436 19.336 1.00 89.75 171 THR A O 1
ATOM 1334 N N . GLN A 1 172 ? -19.628 7.488 17.357 1.00 91.88 172 GLN A N 1
ATOM 1335 C CA . GLN A 1 172 ? -20.789 8.292 17.731 1.00 91.88 172 GLN A CA 1
ATOM 1336 C C . GLN A 1 172 ? -21.992 7.424 18.135 1.00 91.88 172 GLN A C 1
ATOM 1338 O O . GLN A 1 172 ? -22.677 7.736 19.110 1.00 91.88 172 GLN A O 1
ATOM 1343 N N . ASP A 1 173 ? -22.241 6.313 17.435 1.00 88.69 173 ASP A N 1
ATOM 1344 C CA . ASP A 1 173 ? -23.317 5.372 17.774 1.00 88.69 173 ASP A CA 1
ATOM 1345 C C . ASP A 1 173 ? -23.054 4.642 19.108 1.00 88.69 173 ASP A C 1
ATOM 1347 O O . ASP A 1 173 ? -23.945 4.521 19.955 1.00 88.69 173 ASP A O 1
ATOM 1351 N N . ILE A 1 174 ? -21.808 4.217 19.354 1.00 86.75 174 ILE A N 1
ATOM 1352 C CA . ILE A 1 174 ? -21.399 3.603 20.628 1.00 86.75 174 ILE A CA 1
ATOM 1353 C C . ILE A 1 174 ? -21.568 4.591 21.787 1.00 86.75 174 ILE A C 1
ATOM 1355 O O . ILE A 1 174 ? -22.109 4.224 22.833 1.00 86.75 174 ILE A O 1
ATOM 1359 N N . GLU A 1 175 ? -21.112 5.833 21.632 1.00 88.62 175 GLU A N 1
ATOM 1360 C CA . GLU A 1 175 ? -21.242 6.876 22.653 1.00 88.62 175 GLU A CA 1
ATOM 1361 C C . GLU A 1 175 ? -22.706 7.239 22.908 1.00 88.62 175 GLU A C 1
ATOM 1363 O O . GLU A 1 175 ? -23.136 7.293 24.065 1.00 88.62 175 GLU A O 1
ATOM 1368 N N . GLY A 1 176 ? -23.495 7.383 21.840 1.00 88.94 176 GLY A N 1
ATOM 1369 C CA . GLY A 1 176 ? -24.938 7.584 21.917 1.00 88.94 176 GLY A CA 1
ATOM 1370 C C . GLY A 1 176 ? -25.610 6.480 22.728 1.00 88.94 176 GLY A C 1
ATOM 1371 O O . GLY A 1 176 ? -26.345 6.768 23.677 1.00 88.94 176 GLY A O 1
ATOM 1372 N N . ARG A 1 177 ? -25.292 5.209 22.453 1.00 86.25 177 ARG A N 1
ATOM 1373 C CA . ARG A 1 177 ? -25.869 4.088 23.203 1.00 86.25 177 ARG A CA 1
ATOM 1374 C C . ARG A 1 177 ? -25.397 4.024 24.653 1.00 86.25 177 ARG A C 1
ATOM 1376 O O . ARG A 1 177 ? -26.215 3.790 25.537 1.00 86.25 177 ARG A O 1
ATOM 1383 N N . ARG A 1 178 ? -24.114 4.285 24.921 1.00 85.50 178 ARG A N 1
ATOM 1384 C CA . ARG A 1 178 ? -23.580 4.359 26.293 1.00 85.50 178 ARG A CA 1
ATOM 1385 C C . ARG A 1 178 ? -24.287 5.431 27.118 1.00 85.50 178 ARG A C 1
ATOM 1387 O O . ARG A 1 178 ? -24.578 5.189 28.288 1.00 85.50 178 ARG A O 1
ATOM 1394 N N . SER A 1 179 ? -24.589 6.583 26.518 1.00 86.56 179 SER A N 1
ATOM 1395 C CA . SER A 1 179 ? -25.325 7.653 27.198 1.00 86.56 179 SER A CA 1
ATOM 1396 C C . SER A 1 179 ? -26.741 7.207 27.584 1.00 86.56 179 SER A C 1
ATOM 1398 O O . SER A 1 179 ? -27.134 7.361 28.742 1.00 86.56 179 SER A O 1
ATOM 1400 N N . LEU A 1 180 ? -27.458 6.545 26.669 1.00 85.81 180 LEU A N 1
ATOM 1401 C CA . LEU A 1 180 ? -28.797 6.006 26.915 1.00 85.81 180 LEU A CA 1
ATOM 1402 C C . LEU A 1 180 ? -28.792 4.922 27.998 1.00 85.81 180 LEU A C 1
ATOM 1404 O O . LEU A 1 180 ? -29.602 4.977 28.921 1.00 85.81 180 LEU A O 1
ATOM 1408 N N . ASP A 1 181 ? -27.852 3.977 27.936 1.00 82.88 181 ASP A N 1
ATOM 1409 C CA . ASP A 1 181 ? -27.731 2.913 28.936 1.00 82.88 181 ASP A CA 1
ATOM 1410 C C . ASP A 1 181 ? -27.384 3.488 30.325 1.00 82.88 181 ASP A C 1
ATOM 1412 O O . ASP A 1 181 ? -27.884 3.009 31.344 1.00 82.88 181 ASP A O 1
ATOM 1416 N N . SER A 1 182 ? -26.561 4.543 30.390 1.00 82.69 182 SER A N 1
ATOM 1417 C CA . SER A 1 182 ? -26.251 5.231 31.651 1.00 82.69 182 SER A CA 1
ATOM 1418 C C . SER A 1 182 ? -27.471 5.947 32.243 1.00 82.69 182 SER A C 1
ATOM 1420 O O . SER A 1 182 ? -27.702 5.862 33.450 1.00 82.69 182 SER A O 1
ATOM 1422 N N . ALA A 1 183 ? -28.292 6.579 31.398 1.00 85.62 183 ALA A N 1
ATOM 1423 C CA . ALA A 1 183 ? -29.538 7.213 31.811 1.00 85.62 183 ALA A CA 1
ATOM 1424 C C . ALA A 1 183 ? -30.549 6.172 32.318 1.00 85.62 183 ALA A C 1
ATOM 1426 O O . ALA A 1 183 ? -31.124 6.352 33.390 1.00 85.62 183 ALA A O 1
ATOM 1427 N N . ALA A 1 184 ? -30.688 5.044 31.617 1.00 85.44 184 ALA A N 1
ATOM 1428 C CA . ALA A 1 184 ? -31.560 3.945 32.025 1.00 85.44 184 ALA A CA 1
ATOM 1429 C C . ALA A 1 184 ? -31.144 3.344 33.379 1.00 85.44 184 ALA A C 1
ATOM 1431 O O . ALA A 1 184 ? -31.995 3.123 34.238 1.00 85.44 184 ALA A O 1
ATOM 1432 N N . ARG A 1 185 ? -29.838 3.147 33.620 1.00 84.62 185 ARG A N 1
ATOM 1433 C CA . ARG A 1 185 ? -29.328 2.693 34.928 1.00 84.62 185 ARG A CA 1
ATOM 1434 C C . ARG A 1 185 ? -29.629 3.691 36.041 1.00 84.62 185 ARG A C 1
ATOM 1436 O O . ARG A 1 185 ? -30.006 3.283 37.133 1.00 84.62 185 ARG A O 1
ATOM 1443 N N . LEU A 1 186 ? -29.487 4.990 35.778 1.00 86.44 186 LEU A N 1
ATOM 1444 C CA . LEU A 1 186 ? -29.838 6.023 36.754 1.00 86.44 186 LEU A CA 1
ATOM 1445 C C . LEU A 1 186 ? -31.337 5.995 37.084 1.00 86.44 186 LEU A C 1
ATOM 1447 O O . LEU A 1 186 ? -31.704 6.069 38.254 1.00 86.44 186 LEU A O 1
ATOM 1451 N N . GLU A 1 187 ? -32.209 5.838 36.090 1.00 85.94 187 GLU A N 1
ATOM 1452 C CA . GLU A 1 187 ? -33.648 5.670 36.327 1.00 85.94 187 GLU A CA 1
ATOM 1453 C C . GLU A 1 187 ? -33.968 4.398 37.118 1.00 85.94 187 GLU A C 1
ATOM 1455 O O . GLU A 1 187 ? -34.786 4.434 38.036 1.00 85.94 187 GLU A O 1
ATOM 1460 N N . GLU A 1 188 ? -33.298 3.288 36.817 1.00 86.62 188 GLU A N 1
ATOM 1461 C CA . GLU A 1 188 ? -33.463 2.032 37.546 1.00 86.62 188 GLU A CA 1
ATOM 1462 C C . GLU A 1 188 ? -33.015 2.165 39.009 1.00 86.62 188 GLU A C 1
ATOM 1464 O O . GLU A 1 188 ? -33.749 1.761 39.910 1.00 86.62 188 GLU A O 1
ATOM 1469 N N . THR A 1 189 ?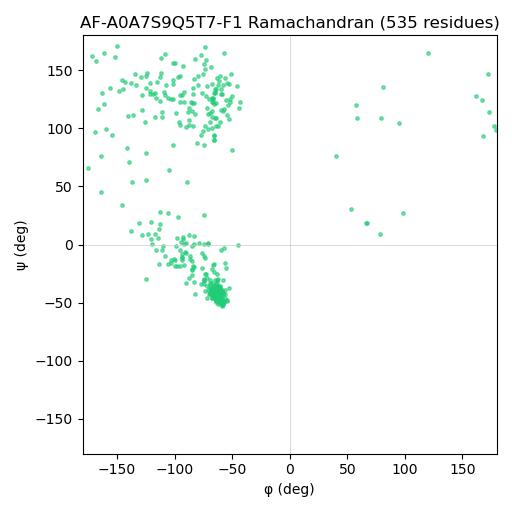 -31.873 2.812 39.274 1.00 88.19 189 THR A N 1
ATOM 1470 C CA . THR A 1 189 ? -31.424 3.083 40.652 1.00 88.19 189 THR A CA 1
ATOM 1471 C C . THR A 1 189 ? -32.418 3.947 41.425 1.00 88.19 189 THR A C 1
ATOM 1473 O O . THR A 1 189 ? -32.748 3.611 42.559 1.00 88.19 189 THR A O 1
ATOM 1476 N N . LYS A 1 190 ? -32.989 4.986 40.796 1.00 88.75 190 LYS A N 1
ATOM 1477 C CA . LYS A 1 190 ? -34.041 5.808 41.415 1.00 88.75 190 LYS A CA 1
ATOM 1478 C C . LYS A 1 190 ? -35.277 4.982 41.765 1.00 88.75 190 LYS A C 1
ATOM 1480 O O . LYS A 1 190 ? -35.796 5.113 42.868 1.00 88.75 190 LYS A O 1
ATOM 1485 N N . ARG A 1 191 ? -35.716 4.089 40.869 1.00 89.25 191 ARG A N 1
ATOM 1486 C CA . ARG A 1 191 ? -36.843 3.178 41.137 1.00 89.25 191 ARG A CA 1
ATOM 1487 C C . ARG A 1 191 ? -36.550 2.226 42.292 1.00 89.25 191 ARG A C 1
ATOM 1489 O O . ARG A 1 191 ? -37.427 1.995 43.121 1.00 89.25 191 ARG A O 1
ATOM 1496 N N . PHE A 1 192 ? -35.337 1.680 42.370 1.00 87.88 192 PHE A N 1
ATOM 1497 C CA . PHE A 1 192 ? -34.936 0.842 43.500 1.00 87.88 192 PHE A CA 1
ATOM 1498 C C . PHE A 1 192 ? -34.922 1.626 44.815 1.00 87.88 192 PHE A C 1
ATOM 1500 O O . PHE A 1 192 ? -35.413 1.121 45.824 1.00 87.88 192 PHE A O 1
ATOM 1507 N N . ASP A 1 193 ? -34.422 2.859 44.820 1.00 87.62 193 ASP A N 1
ATOM 1508 C CA . ASP A 1 193 ? -34.425 3.705 46.015 1.00 87.62 193 ASP A CA 1
ATOM 1509 C C . ASP A 1 193 ? -35.850 4.078 46.453 1.00 87.62 193 ASP A C 1
ATOM 1511 O O . ASP A 1 193 ? -36.162 4.004 47.643 1.00 87.62 193 ASP A O 1
ATOM 1515 N N . GLU A 1 194 ? -36.756 4.370 45.515 1.00 90.62 194 GLU A N 1
ATOM 1516 C CA . GLU A 1 194 ? -38.186 4.572 45.792 1.00 90.62 194 GLU A CA 1
ATOM 1517 C C . GLU A 1 194 ? -38.842 3.316 46.392 1.00 90.62 194 GLU A C 1
ATOM 1519 O O . GLU A 1 194 ? -39.586 3.401 47.375 1.00 90.62 194 GLU A O 1
ATOM 1524 N N . GLN A 1 195 ? -38.536 2.126 45.866 1.00 90.06 195 GLN A N 1
ATOM 1525 C CA . GLN A 1 195 ? -39.009 0.856 46.433 1.00 90.06 195 GLN A CA 1
ATOM 1526 C C . GLN A 1 195 ? -38.465 0.618 47.848 1.00 90.06 195 GLN A C 1
ATOM 1528 O O . GLN A 1 195 ? -39.195 0.180 48.737 1.00 90.06 195 GLN A O 1
ATOM 1533 N N . ARG A 1 196 ? -37.192 0.939 48.102 1.00 90.00 196 ARG A N 1
ATOM 1534 C CA . ARG A 1 196 ? -36.605 0.827 49.446 1.00 90.00 196 ARG A CA 1
ATOM 1535 C C . ARG A 1 196 ? -37.232 1.817 50.416 1.00 90.00 196 ARG A C 1
ATOM 1537 O O . ARG A 1 196 ? -37.499 1.447 51.557 1.00 90.00 196 ARG A O 1
ATOM 1544 N N . PHE A 1 197 ? -37.492 3.044 49.972 1.00 89.19 197 PHE A N 1
ATOM 1545 C CA . PHE A 1 197 ? -38.151 4.058 50.784 1.00 89.19 197 PHE A CA 1
ATOM 1546 C C . PHE A 1 197 ? -39.583 3.645 51.144 1.00 89.19 197 PHE A C 1
ATOM 1548 O O . PHE A 1 197 ? -39.955 3.674 52.314 1.00 89.19 197 PHE A O 1
ATOM 1555 N N . THR A 1 198 ? -40.367 3.184 50.168 1.00 91.62 198 THR A N 1
ATOM 1556 C CA . THR A 1 198 ? -41.743 2.713 50.402 1.00 91.62 198 THR A CA 1
ATOM 1557 C C . THR A 1 198 ? -41.795 1.506 51.340 1.00 91.62 198 THR A C 1
ATOM 1559 O O . THR A 1 198 ? -42.605 1.496 52.266 1.00 91.62 198 THR A O 1
ATOM 1562 N N . LEU A 1 199 ? -40.890 0.533 51.186 1.00 90.88 199 LEU A N 1
ATOM 1563 C CA . LEU A 1 199 ? -40.761 -0.588 52.124 1.00 90.88 199 LEU A CA 1
ATOM 1564 C C . LEU A 1 199 ? -40.352 -0.136 53.531 1.00 90.88 199 LEU A C 1
ATOM 1566 O O . LEU A 1 199 ? -40.876 -0.657 54.512 1.00 90.88 199 LEU A O 1
ATOM 1570 N N . ALA A 1 200 ? -39.444 0.835 53.652 1.00 88.69 200 ALA A N 1
ATOM 1571 C CA . ALA A 1 200 ? -39.046 1.375 54.949 1.00 88.69 200 ALA A CA 1
ATOM 1572 C C . ALA A 1 200 ? -40.217 2.072 55.661 1.00 88.69 200 ALA A C 1
ATOM 1574 O O . ALA A 1 200 ? -40.405 1.866 56.859 1.00 88.69 200 ALA A O 1
ATOM 1575 N N . VAL A 1 201 ? -41.034 2.837 54.928 1.00 90.75 201 VAL A N 1
ATOM 1576 C CA . VAL A 1 201 ? -42.260 3.451 55.462 1.00 90.75 201 VAL A CA 1
ATOM 1577 C C . VAL A 1 201 ? -43.256 2.376 55.901 1.00 90.75 201 VAL A C 1
ATOM 1579 O O . VAL A 1 201 ? -43.731 2.427 57.033 1.00 90.75 201 VAL A O 1
ATOM 1582 N N . ALA A 1 202 ? -43.507 1.363 55.066 1.00 90.38 202 ALA A N 1
ATOM 1583 C CA . ALA A 1 202 ? -44.411 0.263 55.402 1.00 90.38 202 ALA A CA 1
ATOM 1584 C C . ALA A 1 202 ? -43.944 -0.523 56.642 1.00 90.38 202 ALA A C 1
ATOM 1586 O O . ALA A 1 202 ? -44.751 -0.834 57.516 1.00 90.38 202 ALA A O 1
ATOM 1587 N N . ASN A 1 203 ? -42.640 -0.792 56.768 1.00 90.69 203 ASN A N 1
ATOM 1588 C CA . ASN A 1 203 ? -42.072 -1.429 57.959 1.00 90.69 203 ASN A CA 1
ATOM 1589 C C . ASN A 1 203 ? -42.216 -0.545 59.203 1.00 90.69 203 ASN A C 1
ATOM 1591 O O . ASN A 1 203 ? -42.610 -1.040 60.255 1.00 90.69 203 ASN A O 1
ATOM 1595 N N . ALA A 1 204 ? -41.955 0.760 59.094 1.00 87.19 204 ALA A N 1
ATOM 1596 C CA . ALA A 1 204 ? -42.124 1.689 60.210 1.00 87.19 204 ALA A CA 1
ATOM 1597 C C . ALA A 1 204 ? -43.594 1.790 60.665 1.00 87.19 204 ALA A C 1
ATOM 1599 O O . ALA A 1 204 ? -43.878 1.886 61.861 1.00 87.19 204 ALA A O 1
ATOM 1600 N N . GLU A 1 205 ? -44.545 1.744 59.731 1.00 89.69 205 GLU A N 1
ATOM 1601 C CA . GLU A 1 205 ? -45.975 1.679 60.041 1.00 89.69 205 GLU A CA 1
ATOM 1602 C C . GLU A 1 205 ? -46.361 0.351 60.696 1.00 89.69 205 GLU A C 1
ATOM 1604 O O . GLU A 1 205 ? -47.075 0.355 61.702 1.00 89.69 205 GLU A O 1
ATOM 1609 N N . ALA A 1 206 ? -45.846 -0.774 60.194 1.00 89.44 206 ALA A N 1
ATOM 1610 C CA . ALA A 1 206 ? -46.053 -2.087 60.796 1.00 89.44 206 ALA A CA 1
ATOM 1611 C C . ALA A 1 206 ? -45.504 -2.146 62.232 1.00 89.44 206 ALA A C 1
ATOM 1613 O O . ALA A 1 206 ? -46.185 -2.645 63.128 1.00 89.44 206 ALA A O 1
ATOM 1614 N N . GLU A 1 207 ? -44.327 -1.568 62.492 1.00 87.56 207 GLU A N 1
ATOM 1615 C CA . GLU A 1 207 ? -43.767 -1.448 63.843 1.00 87.56 207 GLU A CA 1
ATOM 1616 C C . GLU A 1 207 ? -44.653 -0.605 64.768 1.00 87.56 207 GLU A C 1
ATOM 1618 O O . GLU A 1 207 ? -44.873 -0.977 65.923 1.00 87.56 207 GLU A O 1
ATOM 1623 N N . ARG A 1 208 ? -45.202 0.518 64.281 1.00 88.31 208 ARG A N 1
ATOM 1624 C CA . ARG A 1 208 ? -46.153 1.330 65.061 1.00 88.31 208 ARG A CA 1
ATOM 1625 C C . ARG A 1 208 ? -47.418 0.545 65.397 1.00 88.31 208 ARG A C 1
ATOM 1627 O O . ARG A 1 208 ? -47.867 0.592 66.539 1.00 88.31 208 ARG A O 1
ATOM 1634 N N . GLN A 1 209 ? -47.979 -0.188 64.438 1.00 90.88 209 GLN A N 1
ATOM 1635 C CA . GLN A 1 209 ? -49.166 -1.013 64.671 1.00 90.88 209 GLN A CA 1
ATOM 1636 C C . GLN A 1 209 ? -48.890 -2.161 65.648 1.00 90.88 209 GLN A C 1
ATOM 1638 O O . GLN A 1 209 ? -49.716 -2.428 66.519 1.00 90.88 209 GLN A O 1
ATOM 1643 N N . ALA A 1 210 ? -47.727 -2.808 65.545 1.00 88.38 210 ALA A N 1
ATOM 1644 C CA . ALA A 1 210 ? -47.314 -3.855 66.473 1.00 88.38 210 ALA A CA 1
ATOM 1645 C C . ALA A 1 210 ? -47.182 -3.320 67.907 1.00 88.38 210 ALA A C 1
ATOM 1647 O O . ALA A 1 210 ? -47.679 -3.957 68.833 1.00 88.38 210 ALA A O 1
ATOM 1648 N N . LYS A 1 211 ? -46.601 -2.124 68.089 1.00 89.69 211 LYS A N 1
ATOM 1649 C CA . LYS A 1 211 ? -46.542 -1.451 69.399 1.00 89.69 211 LYS A CA 1
ATOM 1650 C C . LYS A 1 211 ? -47.930 -1.154 69.959 1.00 89.69 211 LYS A C 1
ATOM 1652 O O . LYS A 1 211 ? -48.202 -1.509 71.096 1.00 89.69 211 LYS A O 1
ATOM 1657 N N . LEU A 1 212 ? -48.829 -0.590 69.148 1.00 92.06 212 LEU A N 1
ATOM 1658 C CA . LEU A 1 212 ? -50.206 -0.322 69.580 1.00 92.06 212 LEU A CA 1
ATOM 1659 C C . LEU A 1 212 ? -50.940 -1.598 70.016 1.00 92.06 212 LEU A C 1
ATOM 1661 O O . LEU A 1 212 ? -51.642 -1.580 71.023 1.00 92.06 212 LEU A O 1
ATOM 1665 N N . ARG A 1 213 ? -50.774 -2.710 69.285 1.00 90.69 213 ARG A N 1
ATOM 1666 C CA . ARG A 1 213 ? -51.350 -4.005 69.682 1.00 90.69 213 ARG A CA 1
ATOM 1667 C C . ARG A 1 213 ? -50.736 -4.539 70.968 1.00 90.69 213 ARG A C 1
ATOM 1669 O O . ARG A 1 213 ? -51.474 -5.000 71.828 1.00 90.69 213 ARG A O 1
ATOM 1676 N N . PHE A 1 214 ? -49.417 -4.448 71.112 1.00 90.69 214 PHE A N 1
ATOM 1677 C CA . PHE A 1 214 ? -48.731 -4.850 72.336 1.00 90.69 214 PHE A CA 1
ATOM 1678 C C . PHE A 1 214 ? -49.238 -4.061 73.551 1.00 90.69 214 PHE A C 1
ATOM 1680 O O . PHE A 1 214 ? -49.546 -4.659 74.579 1.00 90.69 214 PHE A O 1
ATOM 1687 N N . ASP A 1 215 ? -49.403 -2.743 73.424 1.00 90.31 215 ASP A N 1
ATOM 1688 C CA . ASP A 1 215 ? -49.935 -1.898 74.497 1.00 90.31 215 ASP A CA 1
ATOM 1689 C C . ASP A 1 215 ? -51.383 -2.282 74.852 1.00 90.31 215 ASP A C 1
ATOM 1691 O O . ASP A 1 215 ? -51.727 -2.380 76.031 1.00 90.31 215 ASP A O 1
ATOM 1695 N N . GLN A 1 216 ? -52.225 -2.569 73.849 1.00 91.31 216 GLN A N 1
ATOM 1696 C CA . GLN A 1 216 ? -53.594 -3.061 74.057 1.00 91.31 216 GLN A CA 1
ATOM 1697 C C . GLN A 1 216 ? -53.624 -4.417 74.776 1.00 91.31 216 GLN A C 1
ATOM 1699 O O . GLN A 1 216 ? -54.386 -4.594 75.726 1.00 91.31 216 GLN A O 1
ATOM 1704 N N . GLU A 1 217 ? -52.794 -5.371 74.351 1.00 88.38 217 GLU A N 1
ATOM 1705 C CA . GLU A 1 217 ? -52.691 -6.687 74.989 1.00 88.38 217 GLU A CA 1
ATOM 1706 C C . GLU A 1 217 ? -52.137 -6.583 76.414 1.00 88.38 217 GLU A C 1
ATOM 1708 O O . GLU A 1 217 ? -52.635 -7.256 77.315 1.00 88.38 217 GLU A O 1
ATOM 1713 N N . SER A 1 218 ? -51.167 -5.696 76.654 1.00 89.62 218 SER A N 1
ATOM 1714 C CA . SER A 1 218 ? -50.642 -5.416 77.993 1.00 89.62 218 SER A CA 1
ATOM 1715 C C . SER A 1 218 ? -51.728 -4.858 78.915 1.00 89.62 218 SER A C 1
ATOM 1717 O O . SER A 1 218 ? -51.872 -5.329 80.043 1.00 89.62 218 SER A O 1
ATOM 1719 N N . GLN A 1 219 ? -52.534 -3.904 78.438 1.00 91.69 219 GLN A N 1
ATOM 1720 C CA . GLN A 1 219 ? -53.673 -3.372 79.194 1.00 91.69 219 GLN A CA 1
ATOM 1721 C C . GLN A 1 219 ? -54.732 -4.450 79.469 1.00 91.69 219 GLN A C 1
ATOM 1723 O O . GLN A 1 219 ? -55.265 -4.526 80.577 1.00 91.69 219 GLN A O 1
ATOM 1728 N N . ALA A 1 220 ? -55.014 -5.325 78.499 1.00 90.06 220 ALA A N 1
ATOM 1729 C CA . ALA A 1 220 ? -55.941 -6.441 78.682 1.00 90.06 220 ALA A CA 1
ATOM 1730 C C . ALA A 1 220 ? -55.429 -7.458 79.720 1.00 90.06 220 ALA A C 1
ATOM 1732 O O . ALA A 1 220 ? -56.198 -7.913 80.568 1.00 90.06 220 ALA A O 1
ATOM 1733 N N . LEU A 1 221 ? -54.131 -7.782 79.699 1.00 87.81 221 LEU A N 1
ATOM 1734 C CA . LEU A 1 221 ? -53.491 -8.638 80.702 1.00 87.81 221 LEU A CA 1
ATOM 1735 C C . LEU A 1 221 ? -53.540 -8.021 82.102 1.00 87.81 221 LEU A C 1
ATOM 1737 O O . LEU A 1 221 ? -53.760 -8.740 83.076 1.00 87.81 221 LEU A O 1
ATOM 1741 N N . GLU A 1 222 ? -53.353 -6.708 82.219 1.00 91.12 222 GLU A N 1
ATOM 1742 C CA . GLU A 1 222 ? -53.473 -5.998 83.492 1.00 91.12 222 GLU A CA 1
ATOM 1743 C C . GLU A 1 222 ? -54.915 -6.028 84.020 1.00 91.12 222 GLU A C 1
ATOM 1745 O O . GLU A 1 222 ? -55.132 -6.354 85.188 1.00 91.12 222 GLU A O 1
ATOM 1750 N N . GLY A 1 223 ? -55.906 -5.831 83.144 1.00 89.25 223 GLY A N 1
ATOM 1751 C CA . GLY A 1 223 ? -57.323 -6.015 83.469 1.00 89.25 223 GLY A CA 1
ATOM 1752 C C . GLY A 1 223 ? -57.640 -7.432 83.963 1.00 89.25 223 GLY A C 1
ATOM 1753 O O . GLY A 1 223 ? -58.248 -7.593 85.021 1.00 89.25 223 GLY A O 1
ATOM 1754 N N . LEU A 1 224 ? -57.154 -8.464 83.262 1.00 88.44 224 LEU A N 1
ATOM 1755 C CA . LEU A 1 224 ? -57.297 -9.865 83.682 1.00 88.44 224 LEU A CA 1
ATOM 1756 C C . LEU A 1 224 ? -56.585 -10.152 85.011 1.00 88.44 224 LEU A C 1
ATOM 1758 O O . LEU A 1 224 ? -57.092 -10.923 85.828 1.00 88.44 224 LEU A O 1
ATOM 1762 N N . ARG A 1 225 ? -55.431 -9.527 85.273 1.00 89.62 225 ARG A N 1
ATOM 1763 C CA . ARG A 1 225 ? -54.743 -9.622 86.570 1.00 89.62 225 ARG A CA 1
ATOM 1764 C C . ARG A 1 225 ? -55.590 -9.042 87.693 1.00 89.62 225 ARG A C 1
ATOM 1766 O O . ARG A 1 225 ? -55.762 -9.715 88.705 1.00 89.62 225 ARG A O 1
ATOM 1773 N N . ILE A 1 226 ? -56.147 -7.848 87.510 1.00 91.50 226 ILE A N 1
ATOM 1774 C CA . ILE A 1 226 ? -57.032 -7.215 88.496 1.00 91.50 226 ILE A CA 1
ATOM 1775 C C . ILE A 1 226 ? -58.273 -8.085 88.731 1.00 91.50 226 ILE A C 1
ATOM 1777 O O . ILE A 1 226 ? -58.646 -8.331 89.878 1.00 91.50 226 ILE A O 1
ATOM 1781 N N . GLU A 1 227 ? -58.878 -8.616 87.666 1.00 88.94 227 GLU A N 1
ATOM 1782 C CA . GLU A 1 227 ? -60.043 -9.494 87.774 1.00 88.94 227 GLU A CA 1
ATOM 1783 C C . GLU A 1 227 ? -59.706 -10.796 88.515 1.00 88.94 227 GLU A C 1
ATOM 1785 O O . GLU A 1 227 ? -60.433 -11.201 89.421 1.00 88.94 227 GLU A O 1
ATOM 1790 N N . SER A 1 228 ? -58.579 -11.437 88.185 1.00 84.38 228 SER A N 1
ATOM 1791 C CA . SER A 1 228 ? -58.118 -12.646 88.878 1.00 84.38 228 SER A CA 1
ATOM 1792 C C . SER A 1 228 ? -57.790 -12.387 90.350 1.00 84.38 228 SER A C 1
ATOM 1794 O O . SER A 1 228 ? -58.162 -13.202 91.187 1.00 84.38 228 SER A O 1
ATOM 1796 N N . ALA A 1 229 ? -57.195 -11.241 90.695 1.00 87.31 229 ALA A N 1
ATOM 1797 C CA . ALA A 1 229 ? -56.982 -10.829 92.082 1.00 87.31 229 ALA A CA 1
ATOM 1798 C C . ALA A 1 229 ? -58.315 -10.613 92.820 1.00 87.31 229 ALA A C 1
ATOM 1800 O O . ALA A 1 229 ? -58.472 -11.052 93.957 1.00 87.31 229 ALA A O 1
ATOM 1801 N N . GLY A 1 230 ? -59.317 -10.020 92.162 1.00 88.94 230 GLY A N 1
ATOM 1802 C CA . GLY A 1 230 ? -60.676 -9.907 92.700 1.00 88.94 230 GLY A CA 1
ATOM 1803 C C . GLY A 1 230 ? -61.344 -11.271 92.925 1.00 88.94 230 GLY A C 1
ATOM 1804 O O . GLY A 1 230 ? -61.957 -11.507 93.970 1.00 88.94 230 GLY A O 1
ATOM 1805 N N . ARG A 1 231 ? -61.178 -12.210 91.984 1.00 87.56 231 ARG A N 1
ATOM 1806 C CA . ARG A 1 231 ? -61.632 -13.605 92.133 1.00 87.56 231 ARG A CA 1
ATOM 1807 C C . ARG A 1 231 ? -60.898 -14.327 93.265 1.00 87.56 231 ARG A C 1
ATOM 1809 O O . ARG A 1 231 ? -61.529 -15.056 94.018 1.00 87.56 231 ARG A O 1
ATOM 1816 N N . LEU A 1 232 ? -59.595 -14.110 93.430 1.00 85.69 232 LEU A N 1
ATOM 1817 C CA . LEU A 1 232 ? -58.833 -14.675 94.545 1.00 85.69 232 LEU A CA 1
ATOM 1818 C C . LEU A 1 232 ? -59.310 -14.120 95.888 1.00 85.69 232 LEU A C 1
ATOM 1820 O O . LEU A 1 232 ? -59.578 -14.910 96.781 1.00 85.69 232 LEU A O 1
ATOM 1824 N N . ASN A 1 233 ? -59.526 -12.809 96.010 1.00 88.50 233 ASN A N 1
ATOM 1825 C CA . ASN A 1 233 ? -60.059 -12.209 97.238 1.00 88.50 233 ASN A CA 1
ATOM 1826 C C . ASN A 1 233 ? -61.454 -12.754 97.582 1.00 88.50 233 ASN A C 1
ATOM 1828 O O . ASN A 1 233 ? -61.740 -13.074 98.733 1.00 88.50 233 ASN A O 1
ATOM 1832 N N . THR A 1 234 ? -62.335 -12.900 96.588 1.00 88.06 234 THR A N 1
ATOM 1833 C CA . THR A 1 234 ? -63.658 -13.508 96.816 1.00 88.06 234 THR A CA 1
ATOM 1834 C C . THR A 1 234 ? -63.541 -14.977 97.227 1.00 88.06 234 THR A C 1
ATOM 1836 O O . THR A 1 234 ? -64.183 -15.383 98.196 1.00 88.06 234 THR A O 1
ATOM 1839 N N . LEU A 1 235 ? -62.672 -15.764 96.589 1.00 84.88 235 LEU A N 1
ATOM 1840 C CA . LEU A 1 235 ? -62.377 -17.134 97.021 1.00 84.88 235 LEU A CA 1
ATOM 1841 C C . LEU A 1 235 ? -61.775 -17.179 98.434 1.00 84.88 235 LEU A C 1
ATOM 1843 O O . LEU A 1 235 ? -62.162 -18.037 99.217 1.00 84.88 235 LEU A O 1
ATOM 1847 N N . GLU A 1 236 ? -60.896 -16.251 98.814 1.00 87.69 236 GLU A N 1
ATOM 1848 C CA . GLU A 1 236 ? -60.351 -16.154 100.174 1.00 87.69 236 GLU A CA 1
ATOM 1849 C C . GLU A 1 236 ? -61.441 -15.862 101.208 1.00 87.69 236 GLU A C 1
ATOM 1851 O O . GLU A 1 236 ? -61.471 -16.509 102.258 1.00 87.69 236 GLU A O 1
ATOM 1856 N N . THR A 1 237 ? -62.389 -14.967 100.904 1.00 86.94 237 THR A N 1
ATOM 1857 C CA . THR A 1 237 ? -63.545 -14.741 101.787 1.00 86.94 237 THR A CA 1
ATOM 1858 C C . THR A 1 237 ? -64.397 -16.003 101.928 1.00 86.94 237 THR A C 1
ATOM 1860 O O . THR A 1 237 ? -64.750 -16.382 103.047 1.00 86.94 237 THR A O 1
ATOM 1863 N N . GLN A 1 238 ? -64.638 -16.731 100.833 1.00 86.38 238 GLN A N 1
ATOM 1864 C CA . GLN A 1 238 ? -65.330 -18.021 100.877 1.00 86.38 238 GLN A CA 1
ATOM 1865 C C . GLN A 1 238 ? -64.553 -19.059 101.692 1.00 86.38 238 GLN A C 1
ATOM 1867 O O . GLN A 1 238 ? -65.154 -19.767 102.492 1.00 86.38 238 GLN A O 1
ATOM 1872 N N . ILE A 1 239 ? -63.224 -19.128 101.556 1.00 82.62 239 ILE A N 1
ATOM 1873 C CA . ILE A 1 239 ? -62.369 -20.013 102.358 1.00 82.62 239 ILE A CA 1
ATOM 1874 C C . ILE A 1 239 ? -62.452 -19.639 103.839 1.00 82.62 239 ILE A C 1
ATOM 1876 O O . ILE A 1 239 ? -62.488 -20.533 104.679 1.00 82.62 239 ILE A O 1
ATOM 1880 N N . SER A 1 240 ? -62.489 -18.353 104.192 1.00 83.69 240 SER A N 1
ATOM 1881 C CA . SER A 1 240 ? -62.630 -17.936 105.592 1.00 83.69 240 SER A CA 1
ATOM 1882 C C . SER A 1 240 ? -63.992 -18.315 106.186 1.00 83.69 240 SER A C 1
ATOM 1884 O O . SER A 1 240 ? -64.042 -18.800 107.317 1.00 83.69 240 SER A O 1
ATOM 1886 N N . GLU A 1 241 ? -65.073 -18.217 105.407 1.00 85.81 241 GLU A N 1
ATOM 1887 C CA . GLU A 1 241 ? -66.401 -18.682 105.826 1.00 85.81 241 GLU A CA 1
ATOM 1888 C C . GLU A 1 241 ? -66.445 -20.213 105.929 1.00 85.81 241 GLU A C 1
ATOM 1890 O O . GLU A 1 241 ? -66.928 -20.758 106.919 1.00 85.81 241 GLU A O 1
ATOM 1895 N N . LEU A 1 242 ? -65.859 -20.928 104.963 1.00 84.25 242 LEU A N 1
ATOM 1896 C CA . LEU A 1 242 ? -65.720 -22.384 105.016 1.00 84.25 242 LEU A CA 1
ATOM 1897 C C . LEU A 1 242 ? -64.870 -22.826 106.211 1.00 84.25 242 LEU A C 1
ATOM 1899 O O . LEU A 1 242 ? -65.212 -23.805 106.858 1.00 84.25 242 LEU A O 1
ATOM 1903 N N . LYS A 1 243 ? -63.801 -22.107 106.572 1.00 85.25 243 LYS A N 1
ATOM 1904 C CA . LYS A 1 243 ? -63.023 -22.377 107.795 1.00 85.25 243 LYS A CA 1
ATOM 1905 C C . LYS A 1 243 ? -63.864 -22.196 109.058 1.00 85.25 243 LYS A C 1
ATOM 1907 O O . LYS A 1 243 ? -63.710 -22.977 109.993 1.00 85.25 243 LYS A O 1
ATOM 1912 N N . ARG A 1 244 ? -64.774 -21.218 109.084 1.00 81.88 244 ARG A N 1
ATOM 1913 C CA . ARG A 1 244 ? -65.745 -21.036 110.176 1.00 81.88 244 ARG A CA 1
ATOM 1914 C C . ARG A 1 244 ? -66.695 -22.231 110.275 1.00 81.88 244 ARG A C 1
ATOM 1916 O O . ARG A 1 244 ? -66.885 -22.766 111.362 1.00 81.88 244 ARG A O 1
ATOM 1923 N N . GLN A 1 245 ? -67.205 -22.696 109.136 1.00 81.12 245 GLN A N 1
ATOM 1924 C CA . GLN A 1 245 ? -68.035 -23.902 109.054 1.00 81.12 245 GLN A CA 1
ATOM 1925 C C . GLN A 1 245 ? -67.259 -25.172 109.440 1.00 81.12 245 GLN A C 1
ATOM 1927 O O . GLN A 1 245 ? -67.806 -26.039 110.114 1.00 81.12 245 GLN A O 1
ATOM 1932 N N . ILE A 1 246 ? -65.979 -25.283 109.070 1.00 77.62 246 ILE A N 1
ATOM 1933 C CA . ILE A 1 246 ? -65.106 -26.395 109.468 1.00 77.62 246 ILE A CA 1
ATOM 1934 C C . ILE A 1 246 ? -64.878 -26.383 110.978 1.00 77.62 246 ILE A C 1
ATOM 1936 O O . ILE A 1 246 ? -64.985 -27.440 111.577 1.00 77.62 246 ILE A O 1
ATOM 1940 N N . ALA A 1 247 ? -64.651 -25.235 111.621 1.00 76.06 247 ALA A N 1
ATOM 1941 C CA . ALA A 1 247 ? -64.545 -25.171 113.083 1.00 76.06 247 ALA A CA 1
ATOM 1942 C C . ALA A 1 247 ? -65.842 -25.643 113.779 1.00 76.06 247 ALA A C 1
ATOM 1944 O O . ALA A 1 247 ? -65.808 -26.312 114.815 1.00 76.06 247 ALA A O 1
ATOM 1945 N N . GLU A 1 248 ? -66.997 -25.350 113.179 1.00 75.94 248 GLU A N 1
ATOM 1946 C CA . GLU A 1 248 ? -68.298 -25.827 113.651 1.00 75.94 248 GLU A CA 1
ATOM 1947 C C . GLU A 1 248 ? -68.462 -27.345 113.456 1.00 75.94 248 GLU A C 1
ATOM 1949 O O . GLU A 1 248 ? -68.886 -28.045 114.381 1.00 75.94 248 GLU A O 1
ATOM 1954 N N . LEU A 1 249 ? -68.026 -27.883 112.313 1.00 69.81 249 LEU A N 1
ATOM 1955 C CA . LEU A 1 249 ? -67.978 -29.322 112.034 1.00 69.81 249 LEU A CA 1
ATOM 1956 C C . LEU A 1 249 ? -66.917 -30.063 112.862 1.00 69.81 249 LEU A C 1
ATOM 1958 O O . LEU A 1 249 ? -67.154 -31.197 113.259 1.00 69.81 249 LEU A O 1
ATOM 1962 N N . GLU A 1 250 ? -65.782 -29.453 113.195 1.00 67.88 250 GLU A N 1
ATOM 1963 C CA . GLU A 1 250 ? -64.756 -30.021 114.080 1.00 67.88 250 GLU A CA 1
ATOM 1964 C C . GLU A 1 250 ? -65.297 -30.183 115.508 1.00 67.88 250 GLU A C 1
ATOM 1966 O O . GLU A 1 250 ? -65.030 -31.199 116.154 1.00 67.88 250 GLU A O 1
ATOM 1971 N N . SER A 1 251 ? -66.164 -29.269 115.967 1.00 61.09 251 SER A N 1
ATOM 1972 C CA . SER A 1 251 ? -66.916 -29.443 117.222 1.00 61.09 251 SER A CA 1
ATOM 1973 C C . SER A 1 251 ? -67.863 -30.656 117.185 1.00 61.09 251 SER A C 1
ATOM 1975 O O . SER A 1 251 ? -68.095 -31.309 118.207 1.00 61.09 251 SER A O 1
ATOM 1977 N N . GLN A 1 252 ? -68.369 -31.005 115.997 1.00 60.31 252 GLN A N 1
ATOM 1978 C CA . GLN A 1 252 ? -69.203 -32.186 115.764 1.00 60.31 252 GLN A CA 1
ATOM 1979 C C . GLN A 1 252 ? -68.349 -33.456 115.568 1.00 60.31 252 GLN A C 1
ATOM 1981 O O . GLN A 1 252 ? -68.732 -34.530 116.030 1.00 60.31 252 GLN A O 1
ATOM 1986 N N . ALA A 1 253 ? -67.150 -33.345 114.990 1.00 52.22 253 ALA A N 1
ATOM 1987 C CA . ALA A 1 253 ? -66.223 -34.451 114.739 1.00 52.22 253 ALA A CA 1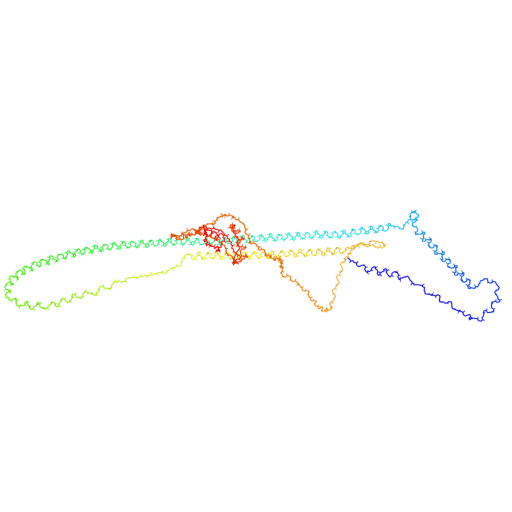
ATOM 1988 C C . ALA A 1 253 ? -65.541 -34.983 116.015 1.00 52.22 253 ALA A C 1
ATOM 1990 O O . ALA A 1 253 ? -65.222 -36.170 116.082 1.00 52.22 253 ALA A O 1
ATOM 1991 N N . VAL A 1 254 ? -65.396 -34.176 117.076 1.00 58.81 254 VAL A N 1
ATOM 1992 C CA . VAL A 1 254 ? -64.990 -34.676 118.410 1.00 58.81 254 VAL A CA 1
ATOM 1993 C C . VAL A 1 254 ? -66.029 -35.651 118.993 1.00 58.81 254 VAL A C 1
ATOM 1995 O O . VAL A 1 254 ? -65.662 -36.551 119.744 1.00 58.81 254 VAL A O 1
ATOM 1998 N N . LYS A 1 255 ? -67.308 -35.556 118.593 1.00 52.22 255 LYS A N 1
ATOM 1999 C CA . LYS A 1 255 ? -68.361 -36.518 118.974 1.00 52.22 255 LYS A CA 1
ATOM 2000 C C . LYS A 1 255 ? -68.406 -37.772 118.085 1.00 52.22 255 LYS A C 1
ATOM 2002 O O . LYS A 1 255 ? -68.957 -38.775 118.521 1.00 52.22 255 LYS A O 1
ATOM 2007 N N . ALA A 1 256 ? -67.811 -37.738 116.889 1.00 52.72 256 ALA A N 1
ATOM 2008 C CA . ALA A 1 256 ? -67.767 -38.860 115.937 1.00 52.72 256 ALA A CA 1
ATOM 2009 C C . ALA A 1 256 ? -66.425 -39.632 115.937 1.00 52.72 256 ALA A C 1
ATOM 2011 O O . ALA A 1 256 ? -66.330 -40.741 115.416 1.00 52.72 256 ALA A O 1
ATOM 2012 N N . ARG A 1 257 ? -65.373 -39.094 116.572 1.00 51.28 257 ARG A N 1
ATOM 2013 C CA . ARG A 1 257 ? -64.039 -39.724 116.667 1.00 51.28 257 ARG A CA 1
ATOM 2014 C C . ARG A 1 257 ? -63.951 -40.963 117.576 1.00 51.28 257 ARG A C 1
ATOM 2016 O O . ARG A 1 257 ? -62.872 -41.532 117.685 1.00 51.28 257 ARG A O 1
ATOM 2023 N N . SER A 1 258 ? -65.050 -41.413 118.187 1.00 47.59 258 SER A N 1
ATOM 2024 C CA . SER A 1 258 ? -65.128 -42.722 118.857 1.00 47.59 258 SER A CA 1
ATOM 2025 C C . SER A 1 258 ? -65.617 -43.859 117.945 1.00 47.59 258 SER A C 1
ATOM 2027 O O . SER A 1 258 ? -65.577 -45.012 118.368 1.00 47.59 258 SER A O 1
ATOM 2029 N N . THR A 1 259 ? -66.047 -43.574 116.705 1.00 54.91 259 THR A N 1
ATOM 2030 C CA . THR A 1 259 ? -66.675 -44.574 115.815 1.00 54.91 259 THR A CA 1
ATOM 2031 C C . THR A 1 259 ? -65.881 -44.955 114.557 1.00 54.91 259 THR A C 1
ATOM 2033 O O . THR A 1 259 ? -66.136 -46.028 114.019 1.00 54.91 259 THR A O 1
ATOM 2036 N N . ASP A 1 260 ? -64.871 -44.184 114.128 1.00 53.81 260 ASP A N 1
ATOM 2037 C CA . ASP A 1 260 ? -64.240 -44.374 112.800 1.00 53.81 260 ASP A CA 1
ATOM 2038 C C . ASP A 1 260 ? -62.764 -44.839 112.789 1.00 53.81 260 ASP A C 1
ATOM 2040 O O . ASP A 1 260 ? -62.183 -45.033 111.721 1.00 53.81 260 ASP A O 1
ATOM 2044 N N . ASP A 1 261 ? -62.162 -45.150 113.945 1.00 46.75 261 ASP A N 1
ATOM 2045 C CA . ASP A 1 261 ? -60.788 -45.703 114.027 1.00 46.75 261 ASP A CA 1
ATOM 2046 C C . ASP A 1 261 ? -60.672 -47.171 113.526 1.00 46.75 261 ASP A C 1
ATOM 2048 O O . ASP A 1 261 ? -59.592 -47.765 113.495 1.00 46.75 261 ASP A O 1
ATOM 2052 N N . LEU A 1 262 ? -61.787 -47.765 113.077 1.00 52.50 262 LEU A N 1
ATOM 2053 C CA . LEU A 1 262 ? -61.887 -49.135 112.554 1.00 52.50 262 LEU A CA 1
ATOM 2054 C C . LEU A 1 262 ? -61.975 -49.225 111.014 1.00 52.50 262 LEU A C 1
ATOM 2056 O O . LEU A 1 262 ? -61.771 -50.308 110.465 1.00 52.50 262 LEU A O 1
ATOM 2060 N N . THR A 1 263 ? -62.220 -48.125 110.287 1.00 55.66 263 THR A N 1
ATOM 2061 C 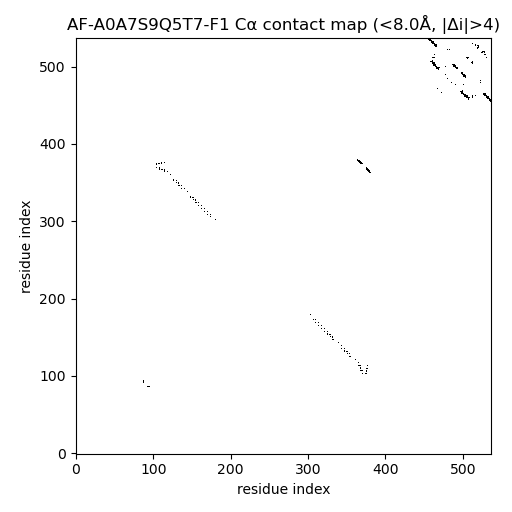CA . THR A 1 263 ? -62.468 -48.153 108.825 1.00 55.66 263 THR A CA 1
ATOM 2062 C C . THR A 1 263 ? -61.298 -47.643 107.968 1.00 55.66 263 THR A C 1
ATOM 2064 O O . THR A 1 263 ? -61.208 -47.998 106.789 1.00 55.66 263 THR A O 1
ATOM 2067 N N . LEU A 1 264 ? -60.329 -46.914 108.542 1.00 45.47 264 LEU A N 1
ATOM 2068 C CA . LEU A 1 264 ? -59.250 -46.264 107.777 1.00 45.47 264 LEU A CA 1
ATOM 2069 C C . LEU A 1 264 ? -58.034 -47.160 107.451 1.00 45.47 264 LEU A C 1
ATOM 2071 O O . LEU A 1 264 ? -57.338 -46.914 106.466 1.00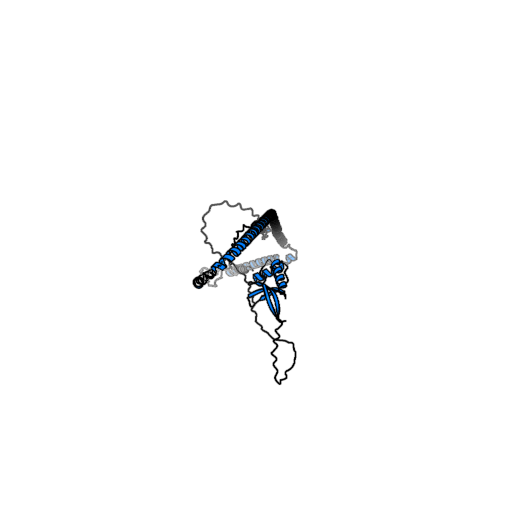 45.47 264 LEU A O 1
ATOM 2075 N N . ARG A 1 265 ? -57.812 -48.263 108.185 1.00 53.03 265 ARG A N 1
ATOM 2076 C CA . ARG A 1 265 ? -56.755 -49.247 107.844 1.00 53.03 265 ARG A CA 1
ATOM 2077 C C . ARG A 1 265 ? -57.024 -50.006 106.533 1.00 53.03 265 ARG A C 1
ATOM 2079 O O . ARG A 1 265 ? -56.090 -50.544 105.951 1.00 53.03 265 ARG A O 1
ATOM 2086 N N . ASN A 1 266 ? -58.266 -50.011 106.037 1.00 56.09 266 ASN A N 1
ATOM 2087 C CA . ASN A 1 266 ? -58.676 -50.766 104.844 1.00 56.09 266 ASN A CA 1
ATOM 2088 C C . ASN A 1 266 ? -58.630 -49.978 103.516 1.00 56.09 266 ASN A C 1
ATOM 2090 O O . ASN A 1 266 ? -58.723 -50.594 102.455 1.00 56.09 266 ASN A O 1
ATOM 2094 N N . GLN A 1 267 ? -58.462 -48.648 103.523 1.00 53.16 267 GLN A N 1
ATOM 2095 C CA . GLN A 1 267 ? -58.371 -47.847 102.283 1.00 53.16 267 GLN A CA 1
ATOM 2096 C C . GLN A 1 267 ? -56.941 -47.416 101.922 1.00 53.16 267 GLN A C 1
ATOM 2098 O O . GLN A 1 267 ? -56.660 -47.112 100.763 1.00 53.16 267 GLN A O 1
ATOM 2103 N N . GLN A 1 268 ? -56.006 -47.500 102.871 1.00 51.16 268 GLN A N 1
ATOM 2104 C CA . GLN A 1 268 ? -54.597 -47.127 102.693 1.00 51.16 268 GLN A CA 1
ATOM 2105 C C . GLN A 1 268 ? -53.786 -48.141 101.860 1.00 51.16 268 GLN A C 1
ATOM 2107 O O . GLN A 1 268 ? -52.676 -47.842 101.431 1.00 51.16 268 GLN A O 1
ATOM 2112 N N . ALA A 1 269 ? -54.365 -49.312 101.568 1.00 51.31 269 ALA A N 1
ATOM 2113 C CA . ALA A 1 269 ? -53.782 -50.338 100.703 1.00 51.31 269 ALA A CA 1
ATOM 2114 C C . ALA A 1 269 ? -54.158 -50.192 99.218 1.00 51.31 269 ALA A C 1
ATOM 2116 O O . ALA A 1 269 ? -53.648 -50.950 98.396 1.00 51.31 269 ALA A O 1
ATOM 2117 N N . LYS A 1 270 ? -55.069 -49.277 98.847 1.00 49.03 270 LYS A N 1
ATOM 2118 C CA . LYS A 1 270 ? -55.685 -49.354 97.518 1.00 49.03 270 LYS A CA 1
ATOM 2119 C C . LYS A 1 270 ? -54.993 -48.613 96.394 1.00 49.03 270 LYS A C 1
ATOM 2121 O O . LYS A 1 270 ? -55.113 -49.111 95.284 1.00 49.03 270 LYS A O 1
ATOM 2126 N N . VAL A 1 271 ? -54.334 -47.467 96.569 1.00 45.53 271 VAL A N 1
ATOM 2127 C CA . VAL A 1 271 ? -53.937 -46.729 95.347 1.00 45.53 271 VAL A CA 1
ATOM 2128 C C . VAL A 1 271 ? -52.609 -45.961 95.417 1.00 45.53 271 VAL A C 1
ATOM 2130 O O . VAL A 1 271 ? -52.319 -45.095 94.599 1.00 45.53 271 VAL A O 1
ATOM 2133 N N . THR A 1 272 ? -51.673 -46.540 96.165 1.00 54.12 272 THR A N 1
ATOM 2134 C CA . THR A 1 272 ? -50.283 -46.801 95.712 1.00 54.12 272 THR A CA 1
ATOM 2135 C C . THR A 1 272 ? -50.175 -47.396 94.280 1.00 54.12 272 THR A C 1
ATOM 2137 O O . THR A 1 272 ? -49.085 -47.611 93.769 1.00 54.12 272 THR A O 1
ATOM 2140 N N . LEU A 1 273 ? -51.311 -47.615 93.609 1.00 54.25 273 LEU A N 1
ATOM 2141 C CA . LEU A 1 273 ? -51.549 -48.103 92.253 1.00 54.25 273 LEU A CA 1
ATOM 2142 C C . LEU A 1 273 ? -51.831 -46.985 91.214 1.00 54.25 273 LEU A C 1
ATOM 2144 O O . LEU A 1 273 ? -51.985 -47.290 90.040 1.00 54.25 273 LEU A O 1
ATOM 2148 N N . ALA A 1 274 ? -51.868 -45.699 91.595 1.00 45.78 274 ALA A N 1
ATOM 2149 C CA . ALA A 1 274 ? -51.984 -44.568 90.649 1.00 45.78 274 ALA A CA 1
ATOM 2150 C C . ALA A 1 274 ? -50.721 -43.685 90.606 1.00 45.78 274 ALA A C 1
ATOM 2152 O O . ALA A 1 274 ? -50.728 -42.601 90.032 1.00 45.78 274 ALA A O 1
ATOM 2153 N N . GLN A 1 275 ? -49.616 -44.177 91.176 1.00 47.75 275 GLN A N 1
ATOM 2154 C CA . GLN A 1 275 ? -48.264 -43.624 91.012 1.00 47.75 275 GLN A CA 1
ATOM 2155 C C . GLN A 1 275 ? -47.570 -44.120 89.722 1.00 47.75 275 GLN A C 1
ATOM 2157 O O . GLN A 1 275 ? -46.408 -43.801 89.497 1.00 47.75 275 GLN A O 1
ATOM 2162 N N . ALA A 1 276 ? -48.288 -44.844 88.850 1.00 54.84 276 ALA A N 1
ATOM 2163 C CA . ALA A 1 276 ? -47.791 -45.363 87.569 1.00 54.84 276 ALA A CA 1
ATOM 2164 C C . ALA A 1 276 ? -48.104 -44.474 86.340 1.00 54.84 276 ALA A C 1
ATOM 2166 O O . ALA A 1 276 ? -47.610 -44.744 85.253 1.00 54.84 276 ALA A O 1
ATOM 2167 N N . GLU A 1 277 ? -48.859 -43.378 86.486 1.00 49.06 277 GLU A N 1
ATOM 2168 C CA . GLU A 1 277 ? -49.205 -42.479 85.360 1.00 49.06 277 GLU A CA 1
ATOM 2169 C C . GLU A 1 277 ? -48.206 -41.308 85.196 1.00 49.06 277 GLU A C 1
ATOM 2171 O O . GLU A 1 277 ? -48.369 -40.437 84.344 1.00 49.06 277 GLU A O 1
ATOM 2176 N N . VAL A 1 278 ? -47.132 -41.295 85.998 1.00 50.50 278 VAL A N 1
ATOM 2177 C CA . VAL A 1 278 ? -46.030 -40.314 85.916 1.00 50.50 278 VAL A CA 1
ATOM 2178 C C . VAL A 1 278 ? -44.939 -40.747 84.917 1.00 50.50 278 VAL A C 1
ATOM 2180 O O . VAL A 1 278 ? -44.120 -39.930 84.509 1.00 50.50 278 VAL A O 1
ATOM 2183 N N . GLU A 1 279 ? -44.969 -41.979 84.396 1.00 50.59 279 GLU A N 1
ATOM 2184 C CA . GLU A 1 279 ? -44.037 -42.431 83.342 1.00 50.59 279 GLU A CA 1
ATOM 2185 C C . GLU A 1 279 ? -44.481 -42.079 81.904 1.00 50.59 279 GLU A C 1
ATOM 2187 O O . GLU A 1 279 ? -43.747 -42.322 80.943 1.00 50.59 279 GLU A O 1
ATOM 2192 N N . ARG A 1 280 ? -45.646 -41.436 81.713 1.00 47.56 280 ARG A N 1
ATOM 2193 C CA . ARG A 1 280 ? -46.208 -41.123 80.380 1.00 47.56 280 ARG A CA 1
ATOM 2194 C C . ARG A 1 280 ? -45.931 -39.696 79.873 1.00 47.56 280 ARG A C 1
ATOM 2196 O O . ARG A 1 280 ? -46.637 -39.205 78.995 1.00 47.56 280 ARG A O 1
ATOM 2203 N N . LEU A 1 281 ? -44.877 -39.046 80.376 1.00 51.50 281 LEU A N 1
ATOM 2204 C CA . LEU A 1 281 ? -44.313 -37.790 79.850 1.00 51.50 281 LEU A CA 1
ATOM 2205 C C . LEU A 1 281 ? -42.811 -37.931 79.539 1.00 51.50 281 LEU A C 1
ATOM 2207 O O . LEU A 1 281 ? -41.990 -37.163 80.027 1.00 51.50 281 LEU A O 1
ATOM 2211 N N . ALA A 1 282 ? -42.435 -38.912 78.713 1.00 50.19 282 ALA A N 1
ATOM 2212 C CA . ALA A 1 282 ? -41.030 -39.124 78.339 1.00 50.19 282 ALA A CA 1
ATOM 2213 C C . ALA A 1 282 ? -40.749 -39.223 76.823 1.00 50.19 282 ALA A C 1
ATOM 2215 O O . ALA A 1 282 ? -39.630 -39.571 76.457 1.00 50.19 282 ALA A O 1
ATOM 2216 N N . LYS A 1 283 ? -41.708 -38.951 75.911 1.00 49.41 283 LYS A N 1
ATOM 2217 C CA . LYS A 1 283 ? -41.531 -39.356 74.492 1.00 49.41 283 LYS A CA 1
ATOM 2218 C C . LYS A 1 283 ? -41.906 -38.432 73.322 1.00 49.41 283 LYS A C 1
ATOM 2220 O O . LYS A 1 283 ? -41.834 -38.916 72.203 1.00 49.41 283 LYS A O 1
ATOM 2225 N N . LEU A 1 284 ? -42.193 -37.135 73.468 1.00 43.84 284 LEU A N 1
ATOM 2226 C CA . LEU A 1 284 ? -42.443 -36.282 72.277 1.00 43.84 284 LEU A CA 1
ATOM 2227 C C . LEU A 1 284 ? -41.765 -34.904 72.348 1.00 43.84 284 LEU A C 1
ATOM 2229 O O . LEU A 1 284 ? -42.391 -33.864 72.198 1.00 43.84 284 LEU A O 1
ATOM 2233 N N . GLY A 1 285 ? -40.451 -34.919 72.580 1.00 48.25 285 GLY A N 1
ATOM 2234 C CA . GLY A 1 285 ? -39.563 -33.752 72.510 1.00 48.25 285 GLY A CA 1
ATOM 2235 C C . GLY A 1 285 ? -38.551 -33.817 71.360 1.00 48.25 285 GLY A C 1
ATOM 2236 O O . GLY A 1 285 ? -37.451 -33.294 71.514 1.00 48.25 285 GLY A O 1
ATOM 2237 N N . HIS A 1 286 ? -38.854 -34.499 70.246 1.00 46.06 286 HIS A N 1
ATOM 2238 C CA . HIS A 1 286 ? -37.826 -34.793 69.236 1.00 46.06 286 HIS A CA 1
ATOM 2239 C C . HIS A 1 286 ? -38.135 -34.484 67.765 1.00 46.06 286 HIS A C 1
ATOM 2241 O O . HIS A 1 286 ? -37.408 -34.970 66.909 1.00 46.06 286 HIS A O 1
ATOM 2247 N N . GLU A 1 287 ? -39.115 -33.641 67.423 1.00 42.47 287 GLU A N 1
ATOM 2248 C CA . GLU A 1 287 ? -39.342 -33.291 66.007 1.00 42.47 287 GLU A CA 1
ATOM 2249 C C . GLU A 1 287 ? -39.713 -31.815 65.817 1.00 42.47 287 GLU A C 1
ATOM 2251 O O . GLU A 1 287 ? -40.879 -31.455 65.733 1.00 42.47 287 GLU A O 1
ATOM 2256 N N . LEU A 1 288 ? -38.698 -30.941 65.771 1.00 38.56 288 LEU A N 1
ATOM 2257 C CA . LEU A 1 288 ? -38.798 -29.572 65.236 1.00 38.56 288 LEU A CA 1
ATOM 2258 C C . LEU A 1 288 ? -37.390 -29.015 64.964 1.00 38.56 288 LEU A C 1
ATOM 2260 O O . LEU A 1 288 ? -36.836 -28.224 65.725 1.00 38.56 288 LEU A O 1
ATOM 2264 N N . LYS A 1 289 ? -36.776 -29.471 63.870 1.00 37.03 289 LYS A N 1
ATOM 2265 C CA . LYS A 1 289 ? -35.577 -28.867 63.273 1.00 37.03 289 LYS A CA 1
ATOM 2266 C C . LYS A 1 289 ? -35.484 -29.318 61.819 1.00 37.03 289 LYS A C 1
ATOM 2268 O O . LYS A 1 289 ? -35.045 -30.431 61.584 1.00 37.03 289 LYS A O 1
ATOM 2273 N N . THR A 1 290 ? -35.927 -28.460 60.895 1.00 38.50 290 THR A N 1
ATOM 2274 C CA . THR A 1 290 ? -35.209 -28.047 59.665 1.00 38.50 290 THR A CA 1
ATOM 2275 C C . THR A 1 290 ? -36.157 -27.296 58.724 1.00 38.50 290 THR A C 1
ATOM 2277 O O . THR A 1 290 ? -36.862 -27.882 57.910 1.00 38.50 290 THR A O 1
ATOM 2280 N N . SER A 1 291 ? -36.142 -25.971 58.873 1.00 34.09 291 SER A N 1
ATOM 2281 C CA . SER A 1 291 ? -36.375 -24.966 57.821 1.00 34.09 291 SER A CA 1
ATOM 2282 C C . SER A 1 291 ? -35.098 -24.917 56.940 1.00 34.09 291 SER A C 1
ATOM 2284 O O . SER A 1 291 ? -34.053 -25.340 57.429 1.00 34.09 291 SER A O 1
ATOM 2286 N N . THR A 1 292 ? -35.024 -24.529 55.663 1.00 36.41 292 THR A N 1
ATOM 2287 C CA . THR A 1 292 ? -35.553 -23.362 54.928 1.00 36.41 292 THR A CA 1
ATOM 2288 C C . THR A 1 292 ? -35.324 -23.557 53.414 1.00 36.41 292 THR A C 1
ATOM 2290 O O . THR A 1 292 ? -34.451 -24.317 53.001 1.00 36.41 292 THR A O 1
ATOM 2293 N N . ALA A 1 293 ? -36.066 -22.784 52.615 1.00 35.97 293 ALA A N 1
ATOM 2294 C CA . ALA A 1 293 ? -36.033 -22.647 51.156 1.00 35.97 293 ALA A CA 1
ATOM 2295 C C . ALA A 1 293 ? -34.832 -21.860 50.573 1.00 35.97 293 ALA A C 1
ATOM 2297 O O . ALA A 1 293 ? -34.141 -21.138 51.289 1.00 35.97 293 ALA A O 1
ATOM 2298 N N . GLY A 1 294 ? -34.681 -21.913 49.240 1.00 31.02 294 GLY A N 1
ATOM 2299 C CA . GLY A 1 294 ? -33.878 -20.977 48.443 1.00 31.02 294 GLY A CA 1
ATOM 2300 C C . GLY A 1 294 ? -34.162 -21.085 46.936 1.00 31.02 294 GLY A C 1
ATOM 2301 O O . GLY A 1 294 ? -33.926 -22.127 46.335 1.00 31.02 294 GLY A O 1
ATOM 2302 N N . ILE A 1 295 ? -34.679 -20.002 46.346 1.00 39.62 295 ILE A N 1
ATOM 2303 C CA . ILE A 1 295 ? -34.959 -19.784 44.914 1.00 39.62 295 ILE A CA 1
ATOM 2304 C C . ILE A 1 295 ? -33.834 -18.906 44.340 1.00 39.62 295 ILE A C 1
ATOM 2306 O O . ILE A 1 295 ? -33.430 -17.953 45.005 1.00 39.62 295 ILE A O 1
ATOM 2310 N N . GLN A 1 296 ? -33.378 -19.151 43.105 1.00 32.47 296 GLN A N 1
ATOM 2311 C CA . GLN A 1 296 ? -32.594 -18.174 42.334 1.00 32.47 296 GLN A CA 1
ATOM 2312 C C . GLN A 1 296 ? -33.089 -18.044 40.888 1.00 32.47 296 GLN A C 1
ATOM 2314 O O . GLN A 1 296 ? -33.434 -19.024 40.233 1.00 32.47 296 GLN A O 1
ATOM 2319 N N . ALA A 1 297 ? -33.143 -16.784 40.452 1.00 34.16 297 ALA A N 1
ATOM 2320 C CA . ALA A 1 297 ? -33.723 -16.269 39.220 1.00 34.16 297 ALA A CA 1
ATOM 2321 C C . ALA A 1 297 ? -32.698 -16.159 38.076 1.00 34.16 297 ALA A C 1
ATOM 2323 O O . ALA A 1 297 ? -31.504 -15.974 38.309 1.00 34.16 297 ALA A O 1
ATOM 2324 N N . GLY A 1 298 ? -33.195 -16.242 36.838 1.00 32.34 298 GLY A N 1
ATOM 2325 C CA . GLY A 1 298 ? -32.432 -16.059 35.603 1.00 32.34 298 GLY A CA 1
ATOM 2326 C C . GLY A 1 298 ? -32.188 -14.586 35.253 1.00 32.34 298 GLY A C 1
ATOM 2327 O O . GLY A 1 298 ? -33.037 -13.728 35.487 1.00 32.34 298 GLY A O 1
ATOM 2328 N N . LEU A 1 299 ? -31.015 -14.319 34.677 1.00 38.25 299 LEU A N 1
ATOM 2329 C CA . LEU A 1 299 ? -30.546 -13.009 34.224 1.00 38.25 299 LEU A CA 1
ATOM 2330 C C . LEU A 1 299 ? -30.691 -12.864 32.699 1.00 38.25 299 LEU A C 1
ATOM 2332 O O . LEU A 1 299 ? -30.379 -13.785 31.946 1.00 38.25 299 LEU A O 1
ATOM 2336 N N . SER A 1 300 ? -31.142 -11.682 32.276 1.00 45.34 300 SER A N 1
ATOM 2337 C CA . SER A 1 300 ? -31.237 -11.203 30.886 1.00 45.34 300 SER A CA 1
ATOM 2338 C C . SER A 1 300 ? -29.884 -10.650 30.382 1.00 45.34 300 SER A C 1
ATOM 2340 O O . SER A 1 300 ? -29.046 -10.288 31.214 1.00 45.34 300 SER A O 1
ATOM 2342 N N . PRO A 1 301 ? -29.640 -10.543 29.057 1.00 44.75 301 PRO A N 1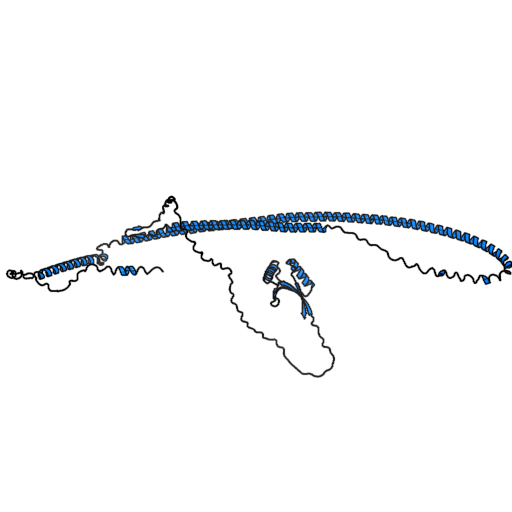
ATOM 2343 C CA . PRO A 1 301 ? -28.344 -10.134 28.510 1.00 44.75 301 PRO A CA 1
ATOM 2344 C C . PRO A 1 301 ? -28.100 -8.621 28.653 1.00 44.75 301 PRO A C 1
ATOM 2346 O O . PRO A 1 301 ? -29.026 -7.811 28.612 1.00 44.75 301 PRO A O 1
ATOM 2349 N N . SER A 1 302 ? -26.832 -8.246 28.847 1.00 52.38 302 SER A N 1
ATOM 2350 C CA . SER A 1 302 ? -26.380 -6.891 29.210 1.00 52.38 302 SER A CA 1
ATOM 2351 C C . SER A 1 302 ? -25.818 -6.107 28.009 1.00 52.38 302 SER A C 1
ATOM 2353 O O . SER A 1 302 ? -25.306 -6.703 27.067 1.00 52.38 302 SER A O 1
ATOM 2355 N N . GLY A 1 303 ? -25.823 -4.765 28.069 1.00 56.72 303 GLY A N 1
ATOM 2356 C CA . GLY A 1 303 ? -25.356 -3.840 27.008 1.00 56.72 303 GLY A CA 1
ATOM 2357 C C . GLY A 1 303 ? -23.902 -3.987 26.514 1.00 56.72 303 GLY A C 1
ATOM 2358 O O . GLY A 1 303 ? -23.495 -3.312 25.568 1.00 56.72 303 GLY A O 1
ATOM 2359 N N . THR A 1 304 ? -23.119 -4.895 27.095 1.00 63.38 304 THR A N 1
ATOM 2360 C CA . THR A 1 304 ? -21.767 -5.268 26.646 1.00 63.38 304 THR A CA 1
ATOM 2361 C C . THR A 1 304 ? -21.776 -5.906 25.245 1.00 63.38 304 THR A C 1
ATOM 2363 O O . THR A 1 304 ? -20.854 -5.678 24.459 1.00 63.38 304 THR A O 1
ATOM 2366 N N . ASP A 1 305 ? -22.860 -6.602 24.886 1.00 72.25 305 ASP A N 1
ATOM 2367 C CA . ASP A 1 305 ? -22.995 -7.312 23.605 1.00 72.25 305 ASP A CA 1
ATOM 2368 C C . ASP A 1 305 ? -23.112 -6.356 22.401 1.00 72.25 305 ASP A C 1
ATOM 2370 O O . ASP A 1 305 ? -22.633 -6.658 21.306 1.00 72.25 305 ASP A O 1
ATOM 2374 N N . TYR A 1 306 ? -23.681 -5.159 22.599 1.00 77.88 306 TYR A N 1
ATOM 2375 C CA . TYR A 1 306 ? -23.857 -4.162 21.534 1.00 77.88 306 TYR A CA 1
ATOM 2376 C C . TYR A 1 306 ? -22.531 -3.516 21.115 1.00 77.88 306 TYR A C 1
ATOM 2378 O O . TYR A 1 306 ? -22.218 -3.424 19.927 1.00 77.88 306 TYR A O 1
ATOM 2386 N N . VAL A 1 307 ? -21.716 -3.107 22.091 1.00 80.50 307 VAL A N 1
ATOM 2387 C CA . VAL A 1 307 ? -20.396 -2.506 21.834 1.00 80.50 307 VAL A CA 1
ATOM 2388 C C . VAL A 1 307 ? -19.473 -3.521 21.160 1.00 80.50 307 VAL A C 1
ATOM 2390 O O . VAL A 1 307 ? -18.741 -3.179 20.232 1.00 80.50 307 VAL A O 1
ATOM 2393 N N . GLN A 1 308 ? -19.538 -4.788 21.576 1.00 84.62 308 GLN A N 1
ATOM 2394 C CA . GLN A 1 308 ? -18.766 -5.861 20.958 1.00 84.62 308 GLN A CA 1
ATOM 2395 C C . GLN A 1 308 ? -19.210 -6.137 19.513 1.00 84.62 308 GLN A C 1
ATOM 2397 O O . GLN A 1 308 ? -18.358 -6.286 18.633 1.00 84.62 308 GLN A O 1
ATOM 2402 N N . ALA A 1 309 ? -20.518 -6.122 19.237 1.00 85.31 309 ALA A N 1
ATOM 2403 C CA . ALA A 1 309 ? -21.043 -6.232 17.878 1.00 85.31 309 ALA A CA 1
ATOM 2404 C C . ALA A 1 309 ? -20.570 -5.070 16.984 1.00 85.31 309 ALA A C 1
ATOM 2406 O O . ALA A 1 309 ? -20.074 -5.315 15.882 1.00 85.31 309 ALA A O 1
ATOM 2407 N N . LYS A 1 310 ? -20.619 -3.825 17.470 1.00 85.81 310 LYS A N 1
ATOM 2408 C CA . LYS A 1 310 ? -20.175 -2.639 16.716 1.00 85.81 310 LYS A CA 1
ATOM 2409 C C . LYS A 1 310 ? -18.666 -2.600 16.472 1.00 85.81 310 LYS A C 1
ATOM 2411 O O . LYS A 1 310 ? -18.233 -2.291 15.365 1.00 85.81 310 LYS A O 1
ATOM 2416 N N . ASN A 1 311 ? -17.857 -3.030 17.437 1.00 85.25 311 ASN A N 1
ATOM 2417 C CA . ASN A 1 311 ? -16.414 -3.196 17.227 1.00 85.25 311 ASN A CA 1
ATOM 2418 C C . ASN A 1 311 ? -16.096 -4.283 16.183 1.00 85.25 311 ASN A C 1
ATOM 2420 O O . ASN A 1 311 ? -15.143 -4.154 15.409 1.00 85.25 311 ASN A O 1
ATOM 2424 N N . SER A 1 312 ? -16.904 -5.348 16.122 1.00 88.69 312 SER A N 1
ATOM 2425 C CA . SER A 1 312 ? -16.764 -6.371 15.080 1.00 88.69 312 SER A CA 1
ATOM 2426 C C . SER A 1 312 ? -17.149 -5.846 13.690 1.00 88.69 312 SER A C 1
ATOM 2428 O O . SER A 1 312 ? -16.504 -6.201 12.704 1.00 88.69 312 SER A O 1
ATOM 2430 N N . GLU A 1 313 ? -18.142 -4.956 13.612 1.00 87.56 313 GLU A N 1
ATOM 2431 C CA . GLU A 1 313 ? -18.555 -4.271 12.383 1.00 87.56 313 GLU A CA 1
ATOM 2432 C C . GLU A 1 313 ? -17.450 -3.335 11.873 1.00 87.56 313 GLU A C 1
ATOM 2434 O O . GLU A 1 313 ? -17.066 -3.434 10.710 1.00 87.56 313 GLU A O 1
ATOM 2439 N N . LEU A 1 314 ? -16.843 -2.534 12.758 1.00 87.88 314 LEU A N 1
ATOM 2440 C CA . LEU A 1 314 ? -15.672 -1.698 12.456 1.00 87.88 314 LEU A CA 1
ATOM 2441 C C . LEU A 1 314 ? -14.503 -2.525 11.901 1.00 87.88 314 LEU A C 1
ATOM 2443 O O . LEU A 1 314 ? -13.890 -2.173 10.895 1.00 87.88 314 LEU A O 1
ATOM 2447 N N . SER A 1 315 ? -14.211 -3.660 12.540 1.00 88.50 315 SER A N 1
ATOM 2448 C CA . SER A 1 315 ? -13.127 -4.553 12.113 1.00 88.50 315 SER A CA 1
ATOM 2449 C C . SER A 1 315 ? -13.384 -5.132 10.719 1.00 88.50 315 SER A C 1
ATOM 2451 O O . SER A 1 315 ? -12.467 -5.220 9.903 1.00 88.50 315 SER A O 1
ATOM 2453 N N . ARG A 1 316 ? -14.640 -5.490 10.413 1.00 90.00 316 ARG A N 1
ATOM 2454 C CA . ARG A 1 316 ? -15.045 -5.949 9.075 1.00 90.00 316 ARG A CA 1
ATOM 2455 C C . ARG A 1 316 ? -14.965 -4.829 8.042 1.00 90.00 316 ARG A C 1
ATOM 2457 O O . ARG A 1 316 ? -14.452 -5.069 6.954 1.00 90.00 316 ARG A O 1
ATOM 2464 N N . ALA A 1 317 ? -15.416 -3.623 8.385 1.00 88.06 317 ALA A N 1
ATOM 2465 C CA . ALA A 1 317 ? -15.360 -2.464 7.499 1.00 88.06 317 ALA A CA 1
ATOM 2466 C C . ALA A 1 317 ? -13.912 -2.086 7.144 1.00 88.06 317 ALA A C 1
ATOM 2468 O O . ALA A 1 317 ? -13.623 -1.831 5.976 1.00 88.06 317 ALA A O 1
ATOM 2469 N N . ARG A 1 318 ? -12.987 -2.143 8.115 1.00 90.62 318 ARG A N 1
ATOM 2470 C CA . ARG A 1 318 ? -11.541 -1.975 7.882 1.00 90.62 318 ARG A CA 1
ATOM 2471 C C . ARG A 1 318 ? -10.994 -3.018 6.911 1.00 90.62 318 ARG A C 1
ATOM 2473 O O . ARG A 1 318 ? -10.399 -2.655 5.902 1.00 90.62 318 ARG A O 1
ATOM 2480 N N . ALA A 1 319 ? -11.275 -4.297 7.158 1.00 90.06 319 ALA A N 1
ATOM 2481 C CA . ALA A 1 319 ? -10.821 -5.378 6.284 1.00 90.06 319 ALA A CA 1
ATOM 2482 C C . ALA A 1 319 ? -11.381 -5.261 4.851 1.00 90.06 319 ALA A C 1
ATOM 2484 O O . ALA A 1 319 ? -10.649 -5.452 3.878 1.00 90.06 319 ALA A O 1
ATOM 2485 N N . GLU A 1 320 ? -12.663 -4.913 4.696 1.00 90.75 320 GLU A N 1
ATOM 2486 C CA . GLU A 1 320 ? -13.250 -4.659 3.378 1.00 90.75 320 GLU A CA 1
ATOM 2487 C C . GLU A 1 320 ? -12.611 -3.451 2.688 1.00 90.75 320 GLU A C 1
ATOM 2489 O O . GLU A 1 320 ? -12.281 -3.542 1.504 1.00 90.75 320 GLU A O 1
ATOM 2494 N N . ALA A 1 321 ? -12.417 -2.335 3.391 1.00 89.38 321 ALA A N 1
ATOM 2495 C CA . ALA A 1 321 ? -11.809 -1.137 2.820 1.00 89.38 321 ALA A CA 1
ATOM 2496 C C . ALA A 1 321 ? -10.364 -1.390 2.374 1.00 89.38 321 ALA A C 1
ATOM 2498 O O . ALA A 1 321 ? -10.008 -1.017 1.256 1.00 89.38 321 ALA A O 1
ATOM 2499 N N . ASP A 1 322 ? -9.570 -2.097 3.181 1.00 89.44 322 ASP A N 1
ATOM 2500 C CA . ASP A 1 322 ? -8.206 -2.495 2.830 1.00 89.44 322 ASP A CA 1
ATOM 2501 C C . ASP A 1 322 ? -8.194 -3.413 1.606 1.00 89.44 322 ASP A C 1
ATOM 2503 O O . ASP A 1 322 ? -7.390 -3.223 0.690 1.00 89.44 322 ASP A O 1
ATOM 2507 N N . SER A 1 323 ? -9.134 -4.361 1.527 1.00 91.25 323 SER A N 1
ATOM 2508 C CA . SER A 1 323 ? -9.262 -5.240 0.361 1.00 91.25 323 SER A CA 1
ATOM 2509 C C . SER A 1 323 ? -9.628 -4.467 -0.913 1.00 91.25 323 SER A C 1
ATOM 2511 O O . SER A 1 323 ? -9.010 -4.675 -1.959 1.00 91.25 323 SER A O 1
ATOM 2513 N N . ARG A 1 324 ? -10.568 -3.513 -0.833 1.00 91.88 324 ARG A N 1
ATOM 2514 C CA . ARG A 1 324 ? -10.977 -2.661 -1.962 1.00 91.88 324 ARG A CA 1
ATOM 2515 C C . ARG A 1 324 ? -9.855 -1.711 -2.375 1.00 91.88 324 ARG A C 1
ATOM 2517 O O . ARG A 1 324 ? -9.621 -1.538 -3.571 1.00 91.88 324 ARG A O 1
ATOM 2524 N N . LYS A 1 325 ? -9.136 -1.125 -1.412 1.00 93.88 325 LYS A N 1
ATOM 2525 C CA . LYS A 1 325 ? -7.938 -0.306 -1.646 1.00 93.88 325 LYS A CA 1
ATOM 2526 C C . LYS A 1 325 ? -6.883 -1.122 -2.392 1.00 93.88 325 LYS A C 1
ATOM 2528 O O . LYS A 1 325 ? -6.407 -0.683 -3.438 1.00 93.88 325 LYS A O 1
ATOM 2533 N N . ALA A 1 326 ? -6.554 -2.313 -1.895 1.00 92.38 326 ALA A N 1
ATOM 2534 C CA . ALA A 1 326 ? -5.562 -3.193 -2.505 1.00 92.38 326 ALA A CA 1
ATOM 2535 C C . ALA A 1 326 ? -5.954 -3.601 -3.934 1.00 92.38 326 ALA A C 1
ATOM 2537 O O . ALA A 1 326 ? -5.115 -3.543 -4.830 1.00 92.38 326 ALA A O 1
ATOM 2538 N N . GLN A 1 327 ? -7.227 -3.939 -4.169 1.00 94.81 327 GLN A N 1
ATOM 2539 C CA . GLN A 1 327 ? -7.746 -4.249 -5.506 1.00 94.81 327 GLN A CA 1
ATOM 2540 C C . GLN A 1 327 ? -7.603 -3.063 -6.466 1.00 94.81 327 GLN A C 1
ATOM 2542 O O . GLN A 1 327 ? -7.033 -3.217 -7.541 1.00 94.81 327 GLN A O 1
ATOM 2547 N N . ARG A 1 328 ? -8.024 -1.858 -6.062 1.00 96.62 328 ARG A N 1
ATOM 2548 C CA . ARG A 1 328 ? -7.904 -0.656 -6.906 1.00 96.62 328 ARG A CA 1
ATOM 2549 C C . ARG A 1 328 ? -6.451 -0.310 -7.230 1.00 96.62 328 ARG A C 1
ATOM 2551 O O . ARG A 1 328 ? -6.150 0.051 -8.364 1.00 96.62 328 ARG A O 1
ATOM 2558 N N . ILE A 1 329 ? -5.544 -0.433 -6.259 1.00 96.56 329 ILE A N 1
ATOM 2559 C CA . ILE A 1 329 ? -4.105 -0.219 -6.484 1.00 96.56 329 ILE A CA 1
ATOM 2560 C C . ILE A 1 329 ? -3.552 -1.273 -7.452 1.00 96.56 329 ILE A C 1
ATOM 2562 O O . ILE A 1 329 ? -2.788 -0.933 -8.356 1.00 96.56 329 ILE A O 1
ATOM 2566 N N . ALA A 1 330 ? -3.952 -2.538 -7.305 1.00 94.56 330 ALA A N 1
ATOM 2567 C CA . ALA A 1 330 ? -3.557 -3.602 -8.223 1.00 94.56 330 ALA A CA 1
ATOM 2568 C C . ALA A 1 330 ? -4.057 -3.342 -9.654 1.00 94.56 330 ALA A C 1
ATOM 2570 O O . ALA A 1 330 ? -3.284 -3.500 -10.599 1.00 94.56 330 ALA A O 1
ATOM 2571 N N . ASP A 1 331 ? -5.294 -2.869 -9.819 1.00 95.94 331 ASP A N 1
ATOM 2572 C CA . ASP A 1 331 ? -5.864 -2.514 -11.121 1.00 95.94 331 ASP A CA 1
ATOM 2573 C C . ASP A 1 331 ? -5.109 -1.353 -11.782 1.00 95.94 331 ASP A C 1
ATOM 2575 O O . ASP A 1 331 ? -4.755 -1.440 -12.962 1.00 95.94 331 ASP A O 1
ATOM 2579 N N . VAL A 1 332 ? -4.793 -0.293 -11.028 1.00 97.69 332 VAL A N 1
ATOM 2580 C CA . VAL A 1 332 ? -3.981 0.836 -11.519 1.00 97.69 332 VAL A CA 1
ATOM 2581 C C . VAL A 1 332 ? -2.590 0.360 -11.934 1.00 97.69 332 VAL A C 1
ATOM 2583 O O . VAL A 1 332 ? -2.123 0.701 -13.020 1.00 97.69 332 VAL A O 1
ATOM 2586 N N . ASN A 1 333 ? -1.944 -0.487 -11.131 1.00 95.88 333 ASN A N 1
ATOM 2587 C CA . ASN A 1 333 ? -0.637 -1.055 -11.465 1.00 95.88 333 ASN A CA 1
ATOM 2588 C C . ASN A 1 333 ? -0.691 -1.957 -12.707 1.00 95.88 333 ASN A C 1
ATOM 2590 O O . ASN A 1 333 ? 0.217 -1.923 -13.539 1.00 95.88 333 ASN A O 1
ATOM 2594 N N . ALA A 1 334 ? -1.762 -2.731 -12.881 1.00 96.50 334 ALA A N 1
ATOM 2595 C CA . ALA A 1 334 ? -1.961 -3.551 -14.070 1.00 96.50 334 ALA A CA 1
ATOM 2596 C C . ALA A 1 334 ? -2.161 -2.688 -15.328 1.00 96.50 334 ALA A C 1
ATOM 2598 O O . ALA A 1 334 ? -1.583 -2.979 -16.378 1.00 96.50 334 ALA A O 1
ATOM 2599 N N . GLN A 1 335 ? -2.933 -1.602 -15.234 1.00 96.44 335 GLN A N 1
ATOM 2600 C CA . GLN A 1 335 ? -3.104 -0.633 -16.323 1.00 96.44 335 GLN A CA 1
ATOM 2601 C C . GLN A 1 335 ? -1.795 0.101 -16.648 1.00 96.44 335 GLN A C 1
ATOM 2603 O O . GLN A 1 335 ? -1.460 0.279 -17.824 1.00 96.44 335 GLN A O 1
ATOM 2608 N N . ALA A 1 336 ? -1.020 0.465 -15.624 1.00 97.06 336 ALA A N 1
ATOM 2609 C CA . ALA A 1 336 ? 0.305 1.057 -15.765 1.00 97.06 336 ALA A CA 1
ATOM 2610 C C . ALA A 1 336 ? 1.256 0.126 -16.518 1.00 97.06 336 ALA A C 1
ATOM 2612 O O . ALA A 1 336 ? 1.917 0.548 -17.464 1.00 97.06 336 ALA A O 1
ATOM 2613 N N . ALA A 1 337 ? 1.296 -1.152 -16.131 1.00 97.06 337 ALA A N 1
ATOM 2614 C CA . ALA A 1 337 ? 2.140 -2.156 -16.766 1.00 97.06 337 ALA A CA 1
ATOM 2615 C C . ALA A 1 337 ? 1.805 -2.309 -18.256 1.00 97.06 337 ALA A C 1
ATOM 2617 O O . ALA A 1 337 ? 2.714 -2.267 -19.082 1.00 97.06 337 ALA A O 1
ATOM 2618 N N . ARG A 1 338 ? 0.512 -2.389 -18.607 1.00 97.50 338 ARG A N 1
ATOM 2619 C CA . ARG A 1 338 ? 0.050 -2.439 -20.009 1.00 97.50 338 ARG A CA 1
ATOM 2620 C C . ARG A 1 338 ? 0.464 -1.193 -20.794 1.00 97.50 338 ARG A C 1
ATOM 2622 O O . ARG A 1 338 ? 1.035 -1.292 -21.875 1.00 97.50 338 ARG A O 1
ATOM 2629 N N . SER A 1 339 ? 0.260 -0.015 -20.210 1.00 97.56 339 SER A N 1
ATOM 2630 C CA . SER A 1 339 ? 0.636 1.253 -20.848 1.00 97.56 339 SER A CA 1
ATOM 2631 C C . SER A 1 339 ? 2.147 1.334 -21.096 1.00 97.56 339 SER A C 1
ATOM 2633 O O . SER A 1 339 ? 2.580 1.710 -22.185 1.00 97.56 339 SER A O 1
ATOM 2635 N N . LYS A 1 340 ? 2.965 0.915 -20.120 1.00 97.62 340 LYS A N 1
ATOM 2636 C CA . LYS A 1 340 ? 4.427 0.842 -20.252 1.00 97.62 340 LYS A CA 1
ATOM 2637 C C . LYS A 1 340 ? 4.850 -0.138 -21.346 1.00 97.62 340 LYS A C 1
ATOM 2639 O O . LYS A 1 340 ? 5.722 0.197 -22.148 1.00 97.62 340 LYS A O 1
ATOM 2644 N N . THR A 1 341 ? 4.234 -1.322 -21.420 1.00 97.56 341 THR A N 1
ATOM 2645 C CA . THR A 1 341 ? 4.532 -2.281 -22.493 1.00 97.56 341 THR A CA 1
ATOM 2646 C C . THR A 1 341 ? 4.184 -1.722 -23.866 1.00 97.56 341 THR A C 1
ATOM 2648 O O . THR A 1 341 ? 4.985 -1.874 -24.785 1.00 97.56 341 THR A O 1
ATOM 2651 N N . ASP A 1 342 ? 3.067 -1.004 -23.996 1.00 97.69 342 ASP A N 1
ATOM 2652 C CA . ASP A 1 342 ? 2.644 -0.399 -25.262 1.00 97.69 342 ASP A CA 1
ATOM 2653 C C . ASP A 1 342 ? 3.573 0.739 -25.702 1.00 97.69 342 ASP A C 1
ATOM 2655 O O . ASP A 1 342 ? 3.857 0.881 -26.891 1.00 97.69 342 ASP A O 1
ATOM 2659 N N . ILE A 1 343 ? 4.071 1.555 -24.766 1.00 97.25 343 ILE A N 1
ATOM 2660 C CA . ILE A 1 343 ? 5.061 2.612 -25.044 1.00 97.25 343 ILE A CA 1
ATOM 2661 C C . ILE A 1 343 ? 6.379 1.993 -25.527 1.00 97.25 343 ILE A C 1
ATOM 2663 O O . ILE A 1 343 ? 6.922 2.391 -26.558 1.00 97.25 343 ILE A O 1
ATOM 2667 N N . ILE A 1 344 ? 6.879 0.972 -24.824 1.00 96.94 344 ILE A N 1
ATOM 2668 C CA . ILE A 1 344 ? 8.129 0.292 -25.192 1.00 96.94 344 ILE A CA 1
ATOM 2669 C C . ILE A 1 344 ? 7.986 -0.421 -26.540 1.00 96.94 344 ILE A C 1
ATOM 2671 O O . ILE A 1 344 ? 8.901 -0.359 -27.363 1.00 96.94 344 ILE A O 1
ATOM 2675 N N . ALA A 1 345 ? 6.857 -1.091 -26.781 1.00 97.38 345 ALA A N 1
ATOM 2676 C CA . ALA A 1 345 ? 6.583 -1.765 -28.043 1.00 97.38 345 ALA A CA 1
ATOM 2677 C C . ALA A 1 345 ? 6.551 -0.768 -29.207 1.00 97.38 345 ALA A C 1
ATOM 2679 O O . ALA A 1 345 ? 7.251 -0.986 -30.196 1.00 97.38 345 ALA A O 1
ATOM 2680 N N . ARG A 1 346 ? 5.836 0.356 -29.059 1.00 97.62 346 ARG A N 1
ATOM 2681 C CA . ARG A 1 346 ? 5.795 1.431 -30.063 1.00 97.62 346 ARG A CA 1
ATOM 2682 C C . ARG A 1 346 ? 7.186 1.983 -30.367 1.00 97.62 346 ARG A C 1
ATOM 2684 O O . ARG A 1 346 ? 7.593 1.983 -31.528 1.00 97.62 346 ARG A O 1
ATOM 2691 N N . ALA A 1 347 ? 7.962 2.332 -29.342 1.00 96.69 347 ALA A N 1
ATOM 2692 C CA . ALA A 1 347 ? 9.329 2.820 -29.525 1.00 96.69 347 ALA A CA 1
ATOM 2693 C C . ALA A 1 347 ? 10.224 1.792 -30.242 1.00 96.69 347 ALA A C 1
ATOM 2695 O O . ALA A 1 347 ? 10.964 2.145 -31.156 1.00 96.69 347 ALA A O 1
ATOM 2696 N N . ARG A 1 348 ? 10.125 0.501 -29.894 1.00 96.31 348 ARG A N 1
ATOM 2697 C CA . ARG A 1 348 ? 10.861 -0.570 -30.590 1.00 96.31 348 ARG A CA 1
ATOM 2698 C C . ARG A 1 348 ? 10.459 -0.688 -32.058 1.00 96.31 348 ARG A C 1
ATOM 2700 O O . ARG A 1 348 ? 11.337 -0.852 -32.901 1.00 96.31 348 ARG A O 1
ATOM 2707 N N . THR A 1 349 ? 9.166 -0.600 -32.371 1.00 97.12 349 THR A N 1
ATOM 2708 C CA . THR A 1 349 ? 8.693 -0.648 -33.762 1.00 97.12 349 THR A CA 1
ATOM 2709 C C . THR A 1 349 ? 9.153 0.566 -34.567 1.00 97.12 349 THR A C 1
ATOM 2711 O O . THR A 1 349 ? 9.610 0.400 -35.697 1.00 97.12 349 THR A O 1
ATOM 2714 N N . GLU A 1 350 ? 9.129 1.765 -33.977 1.00 96.06 350 GLU A N 1
ATOM 2715 C CA . GLU A 1 350 ? 9.639 2.986 -34.611 1.00 96.06 350 GLU A CA 1
ATOM 2716 C C . GLU A 1 350 ? 11.148 2.881 -34.876 1.00 96.06 350 GLU A C 1
ATOM 2718 O O . GLU A 1 350 ? 11.581 3.090 -36.008 1.00 96.06 350 GLU A O 1
ATOM 2723 N N . LEU A 1 351 ? 11.943 2.451 -33.889 1.00 95.06 351 LEU A N 1
ATOM 2724 C CA . LEU A 1 351 ? 13.392 2.254 -34.040 1.00 95.06 351 LEU A CA 1
ATOM 2725 C C . LEU A 1 351 ? 13.746 1.203 -35.097 1.00 95.06 351 LEU A C 1
ATOM 2727 O O . LEU A 1 351 ? 14.667 1.408 -35.891 1.00 95.06 351 LEU A O 1
ATOM 2731 N N . ALA A 1 352 ? 13.009 0.090 -35.137 1.00 93.69 352 ALA A N 1
ATOM 2732 C CA . ALA A 1 352 ? 13.197 -0.938 -36.155 1.00 93.69 352 ALA A CA 1
ATOM 2733 C C . ALA A 1 352 ? 12.895 -0.393 -37.560 1.00 93.69 352 ALA A C 1
ATOM 2735 O O . ALA A 1 352 ? 13.680 -0.610 -38.484 1.00 93.69 352 ALA A O 1
ATOM 2736 N N . SER A 1 353 ? 11.807 0.371 -37.713 1.00 94.81 353 SER A N 1
ATOM 2737 C CA . SER A 1 353 ? 11.455 1.009 -38.989 1.00 94.81 353 SER A CA 1
ATOM 2738 C C . SER A 1 353 ? 12.496 2.047 -39.428 1.00 94.81 353 SER A C 1
ATOM 2740 O O . SER A 1 353 ? 12.881 2.101 -40.597 1.00 94.81 353 SER A O 1
ATOM 2742 N N . LEU A 1 354 ? 13.023 2.823 -38.481 1.00 93.69 354 LEU A N 1
ATOM 2743 C CA . LEU A 1 354 ? 14.029 3.846 -38.726 1.00 93.69 354 LEU A CA 1
ATOM 2744 C C . LEU A 1 354 ? 15.381 3.237 -39.119 1.00 93.69 354 LEU A C 1
ATOM 2746 O O . LEU A 1 354 ? 16.052 3.710 -40.039 1.00 93.69 354 LEU A O 1
ATOM 2750 N N . THR A 1 355 ? 15.771 2.154 -38.450 1.00 94.00 355 THR A N 1
ATOM 2751 C CA . THR A 1 355 ? 16.997 1.424 -38.781 1.00 94.00 355 THR A CA 1
ATOM 2752 C C . THR A 1 355 ? 16.870 0.799 -40.166 1.00 94.00 355 THR A C 1
ATOM 2754 O O . THR A 1 355 ? 17.771 0.957 -40.982 1.00 94.00 355 THR A O 1
ATOM 2757 N N . ALA A 1 356 ? 15.729 0.182 -40.490 1.00 92.75 356 ALA A N 1
ATOM 2758 C CA . ALA A 1 356 ? 15.490 -0.387 -41.815 1.00 92.75 356 ALA A CA 1
ATOM 2759 C C . ALA A 1 356 ? 15.559 0.671 -42.932 1.00 92.75 356 ALA A C 1
ATOM 2761 O O . ALA A 1 356 ? 16.258 0.466 -43.923 1.00 92.75 356 ALA A O 1
ATOM 2762 N N . THR A 1 357 ? 14.901 1.824 -42.766 1.00 92.00 357 THR A N 1
ATOM 2763 C CA . THR A 1 357 ? 14.945 2.910 -43.767 1.00 92.00 357 THR A CA 1
ATOM 2764 C C . THR A 1 357 ? 16.349 3.493 -43.927 1.00 92.00 357 THR A C 1
ATOM 2766 O O . THR A 1 357 ? 16.769 3.786 -45.048 1.00 92.00 357 THR A O 1
ATOM 2769 N N . THR A 1 358 ? 17.117 3.597 -42.839 1.00 91.56 358 THR A N 1
ATOM 2770 C CA . THR A 1 358 ? 18.506 4.072 -42.891 1.00 91.56 358 THR A CA 1
ATOM 2771 C C . THR A 1 358 ? 19.429 3.058 -43.563 1.00 91.56 358 THR A C 1
ATOM 2773 O O . THR A 1 358 ? 20.258 3.445 -44.384 1.00 91.56 358 THR A O 1
ATOM 2776 N N . GLU A 1 359 ? 19.297 1.766 -43.264 1.00 89.50 359 GLU A N 1
ATOM 2777 C CA . GLU A 1 359 ? 20.093 0.724 -43.921 1.00 89.50 359 GLU A CA 1
ATOM 2778 C C . GLU A 1 359 ? 19.777 0.644 -45.421 1.00 89.50 359 GLU A C 1
ATOM 2780 O O . GLU A 1 359 ? 20.694 0.518 -46.230 1.00 89.50 359 GLU A O 1
ATOM 2785 N N . MET A 1 360 ? 18.515 0.841 -45.823 1.00 88.44 360 MET A N 1
ATOM 2786 C CA . MET A 1 360 ? 18.155 1.000 -47.239 1.00 88.44 360 MET A CA 1
ATOM 2787 C C . MET A 1 360 ? 18.818 2.235 -47.868 1.00 88.44 360 MET A C 1
ATOM 2789 O O . MET A 1 360 ? 19.354 2.150 -48.974 1.00 88.44 360 MET A O 1
ATOM 2793 N N . ALA A 1 361 ? 18.839 3.372 -47.165 1.00 86.44 361 ALA A N 1
ATOM 2794 C CA . ALA A 1 361 ? 19.508 4.583 -47.636 1.00 86.44 361 ALA A CA 1
ATOM 2795 C C . ALA A 1 361 ? 21.026 4.385 -47.790 1.00 86.44 361 ALA A C 1
ATOM 2797 O O . ALA A 1 361 ? 21.584 4.767 -48.817 1.00 86.44 361 ALA A O 1
ATOM 2798 N N . LYS A 1 362 ? 21.696 3.735 -46.829 1.00 87.12 362 LYS A N 1
ATOM 2799 C CA . LYS A 1 362 ? 23.122 3.376 -46.930 1.00 87.12 362 LYS A CA 1
ATOM 2800 C C . LYS A 1 362 ? 23.383 2.418 -48.093 1.00 87.12 362 LYS A C 1
ATOM 2802 O O . LYS A 1 362 ? 24.335 2.625 -48.838 1.00 87.12 362 LYS A O 1
ATOM 2807 N N . ALA A 1 363 ? 22.525 1.414 -48.281 1.00 83.81 363 ALA A N 1
ATOM 2808 C CA . ALA A 1 363 ? 22.640 0.445 -49.369 1.00 83.81 363 ALA A CA 1
ATOM 2809 C C . ALA A 1 363 ? 22.434 1.068 -50.764 1.00 83.81 363 ALA A C 1
ATOM 2811 O O . ALA A 1 363 ? 22.943 0.538 -51.749 1.00 83.81 363 ALA A O 1
ATOM 2812 N N . SER A 1 364 ? 21.726 2.200 -50.860 1.00 82.81 364 SER A N 1
ATOM 2813 C CA . SER A 1 364 ? 21.559 2.950 -52.116 1.00 82.81 364 SER A CA 1
ATOM 2814 C C . SER A 1 364 ? 22.812 3.715 -52.574 1.00 82.81 364 SER A C 1
ATOM 2816 O O . SER A 1 364 ? 22.863 4.208 -53.704 1.00 82.81 364 SER A O 1
ATOM 2818 N N . VAL A 1 365 ? 23.833 3.837 -51.715 1.00 82.38 365 VAL A N 1
ATOM 2819 C CA . VAL A 1 365 ? 25.097 4.502 -52.051 1.00 82.38 365 VAL A CA 1
ATOM 2820 C C . VAL A 1 365 ? 25.995 3.516 -52.798 1.00 82.38 365 VAL A C 1
ATOM 2822 O O . VAL A 1 365 ? 26.477 2.540 -52.225 1.00 82.38 365 VAL A O 1
ATOM 2825 N N . VAL A 1 366 ? 26.238 3.770 -54.086 1.00 78.62 366 VAL A N 1
ATOM 2826 C CA . VAL A 1 366 ? 27.127 2.941 -54.909 1.00 78.62 366 VAL A CA 1
ATOM 2827 C C . VAL A 1 366 ? 28.573 3.384 -54.694 1.00 78.62 366 VAL A C 1
ATOM 2829 O O . VAL A 1 366 ? 28.883 4.570 -54.800 1.00 78.62 366 VAL A O 1
ATOM 2832 N N . ALA A 1 367 ? 29.464 2.432 -54.402 1.00 77.75 367 ALA A N 1
ATOM 2833 C CA . ALA A 1 367 ? 30.893 2.714 -54.295 1.00 77.75 367 ALA A CA 1
ATOM 2834 C C . ALA A 1 367 ? 31.440 3.222 -55.642 1.00 77.75 367 ALA A C 1
ATOM 2836 O O . ALA A 1 367 ? 31.082 2.661 -56.682 1.00 77.75 367 ALA A O 1
ATOM 2837 N N . PRO A 1 368 ? 32.299 4.257 -55.651 1.00 79.12 368 PRO A N 1
ATOM 2838 C CA . PRO A 1 368 ? 32.859 4.765 -56.892 1.00 79.12 368 PRO A CA 1
ATOM 2839 C C . PRO A 1 368 ? 33.708 3.691 -57.577 1.00 79.12 368 PRO A C 1
ATOM 2841 O O . PRO A 1 368 ? 34.401 2.919 -56.915 1.00 79.12 368 PRO A O 1
ATOM 2844 N N . VAL A 1 369 ? 33.660 3.639 -58.908 1.00 78.12 369 VAL A N 1
ATOM 2845 C CA . VAL A 1 369 ? 34.456 2.702 -59.716 1.00 78.12 369 VAL A CA 1
ATOM 2846 C C . VAL A 1 369 ? 35.201 3.472 -60.798 1.00 78.12 369 VAL A C 1
ATOM 2848 O O . VAL A 1 369 ? 34.597 4.235 -61.554 1.00 78.12 369 VAL A O 1
ATOM 2851 N N . VAL A 1 370 ? 36.516 3.255 -60.885 1.00 72.94 370 VAL A N 1
ATOM 2852 C CA . VAL A 1 370 ? 37.360 3.809 -61.952 1.00 72.94 370 VAL A CA 1
ATOM 2853 C C . VAL A 1 370 ? 37.262 2.904 -63.176 1.00 72.94 370 VAL A C 1
ATOM 2855 O O . VAL A 1 370 ? 37.589 1.721 -63.113 1.00 72.94 370 VAL A O 1
ATOM 2858 N N . THR A 1 371 ? 36.827 3.458 -64.303 1.00 68.81 371 THR A N 1
ATOM 2859 C CA . THR A 1 371 ? 36.911 2.800 -65.613 1.00 68.81 371 THR A CA 1
ATOM 2860 C C . THR A 1 371 ? 37.975 3.490 -66.463 1.00 68.81 371 THR A C 1
ATOM 2862 O O . THR A 1 371 ? 38.366 4.618 -66.170 1.00 68.81 371 THR A O 1
ATOM 2865 N N . GLY A 1 372 ? 38.428 2.857 -67.551 1.00 55.19 372 GLY A N 1
ATOM 2866 C CA . GLY A 1 372 ? 39.476 3.412 -68.426 1.00 55.19 372 GLY A CA 1
ATOM 2867 C C . GLY A 1 372 ? 39.157 4.771 -69.076 1.00 55.19 372 GLY A C 1
ATOM 2868 O O . GLY A 1 372 ? 40.017 5.328 -69.749 1.00 55.19 372 GLY A O 1
ATOM 2869 N N . ARG A 1 373 ? 37.941 5.311 -68.893 1.00 60.66 373 ARG A N 1
ATOM 2870 C CA . ARG A 1 373 ? 37.498 6.610 -69.426 1.00 60.66 373 ARG A CA 1
ATOM 2871 C C . ARG A 1 373 ? 36.972 7.594 -68.373 1.00 60.66 373 ARG A C 1
ATOM 2873 O O . ARG A 1 373 ? 37.109 8.788 -68.600 1.00 60.66 373 ARG A O 1
ATOM 2880 N N . SER A 1 374 ? 36.389 7.136 -67.262 1.00 64.88 374 SER A N 1
ATOM 2881 C CA . SER A 1 374 ? 35.774 8.009 -66.244 1.00 64.88 374 SER A CA 1
ATOM 2882 C C . SER A 1 374 ? 35.581 7.311 -64.893 1.00 64.88 374 SER A C 1
ATOM 2884 O O . SER A 1 374 ? 35.620 6.075 -64.805 1.00 64.88 374 SER A O 1
ATOM 2886 N N . VAL A 1 375 ? 35.336 8.099 -63.842 1.00 67.00 375 VAL A N 1
ATOM 2887 C CA . VAL A 1 375 ? 34.887 7.612 -62.532 1.00 67.00 375 VAL A CA 1
ATOM 2888 C C . VAL A 1 375 ? 33.359 7.618 -62.483 1.00 67.00 375 VAL A C 1
ATOM 2890 O O . VAL A 1 375 ? 32.724 8.652 -62.664 1.00 67.00 375 VAL A O 1
ATOM 2893 N N . TYR A 1 376 ? 32.746 6.466 -62.213 1.00 66.88 376 TYR A N 1
ATOM 2894 C CA . TYR A 1 376 ? 31.301 6.384 -61.994 1.00 66.88 376 TYR A CA 1
ATOM 2895 C C . TYR A 1 376 ? 30.999 6.454 -60.503 1.00 66.88 376 TYR A C 1
ATOM 2897 O O . TYR A 1 376 ? 31.463 5.611 -59.737 1.00 66.88 376 TYR A O 1
ATOM 2905 N N . SER A 1 377 ? 30.191 7.433 -60.100 1.00 64.06 377 SER A N 1
ATOM 2906 C CA . SER A 1 377 ? 29.603 7.516 -58.763 1.00 64.06 377 SER A CA 1
ATOM 2907 C C . SER A 1 377 ? 28.142 7.946 -58.874 1.00 64.06 377 SER A C 1
ATOM 2909 O O . SER A 1 377 ? 27.790 8.784 -59.702 1.00 64.06 377 SER A O 1
ATOM 2911 N N . GLY A 1 378 ? 27.260 7.335 -58.085 1.00 59.91 378 GLY A N 1
ATOM 2912 C CA . GLY A 1 378 ? 25.824 7.585 -58.174 1.00 59.91 378 GLY A CA 1
ATOM 2913 C C . GLY A 1 378 ? 25.068 6.999 -56.989 1.00 59.91 378 GLY A C 1
ATOM 2914 O O . GLY A 1 378 ? 25.556 6.097 -56.311 1.00 59.91 378 GLY A O 1
ATOM 2915 N N . SER A 1 379 ? 23.879 7.529 -56.712 1.00 56.69 379 SER A N 1
ATOM 2916 C CA . SER A 1 379 ? 22.878 6.796 -55.939 1.00 56.69 379 SER A CA 1
ATOM 2917 C C . SER A 1 379 ? 22.119 5.892 -56.900 1.00 56.69 379 SER A C 1
ATOM 2919 O O . SER A 1 379 ? 21.729 6.328 -57.986 1.00 56.69 379 SER A O 1
ATOM 2921 N N . SER A 1 380 ? 21.896 4.633 -56.531 1.00 53.06 380 SER A N 1
ATOM 2922 C CA . SER A 1 380 ? 20.931 3.814 -57.255 1.00 53.06 380 SER A CA 1
ATOM 2923 C C . SER A 1 380 ? 19.550 4.404 -56.977 1.00 53.06 380 SER A C 1
ATOM 2925 O O . SER A 1 380 ? 18.968 4.207 -55.914 1.00 53.06 380 SER A O 1
ATOM 2927 N N . SER A 1 381 ? 19.017 5.192 -57.913 1.00 42.44 381 SER A N 1
ATOM 2928 C CA . SER A 1 381 ? 17.604 5.542 -57.877 1.00 42.44 381 SER A CA 1
ATOM 2929 C C . SER A 1 381 ? 16.822 4.254 -58.115 1.00 42.44 381 SER A C 1
ATOM 2931 O O . SER A 1 381 ? 16.597 3.852 -59.256 1.00 42.44 381 SER A O 1
ATOM 2933 N N . THR A 1 382 ? 16.413 3.578 -57.047 1.00 44.12 382 THR A N 1
ATOM 2934 C CA . THR A 1 382 ? 15.273 2.673 -57.121 1.00 44.12 382 THR A CA 1
ATOM 2935 C C . THR A 1 382 ? 14.052 3.531 -57.411 1.00 44.12 382 THR A C 1
ATOM 2937 O O . THR A 1 382 ? 13.384 4.022 -56.504 1.00 44.12 382 THR A O 1
ATOM 2940 N N . THR A 1 383 ? 13.764 3.739 -58.694 1.00 36.38 383 THR A N 1
ATOM 2941 C CA . THR A 1 383 ? 12.386 3.937 -59.133 1.00 36.38 383 THR A CA 1
ATOM 2942 C C . THR A 1 383 ? 11.604 2.749 -58.565 1.00 36.38 383 THR A C 1
ATOM 2944 O O . THR A 1 383 ? 12.050 1.613 -58.761 1.00 36.38 383 THR A O 1
ATOM 2947 N N . PRO A 1 384 ? 10.511 2.949 -57.808 1.00 38.88 384 PRO A N 1
ATOM 2948 C CA . PRO A 1 384 ? 9.713 1.824 -57.350 1.00 38.88 384 PRO A CA 1
ATOM 2949 C C . PRO A 1 384 ? 9.262 1.060 -58.595 1.00 38.88 384 PRO A C 1
ATOM 2951 O O . PRO A 1 384 ? 8.547 1.613 -59.433 1.00 38.88 384 PRO A O 1
ATOM 2954 N N . LEU A 1 385 ? 9.723 -0.186 -58.755 1.00 39.31 385 LEU A N 1
ATOM 2955 C CA . LEU A 1 385 ? 9.111 -1.079 -59.726 1.00 39.31 385 LEU A CA 1
ATOM 2956 C C . LEU A 1 385 ? 7.636 -1.155 -59.343 1.00 39.31 385 LEU A C 1
ATOM 2958 O O . LEU A 1 385 ? 7.291 -1.598 -58.246 1.00 39.31 385 LEU A O 1
ATOM 2962 N N . VAL A 1 386 ? 6.786 -0.681 -60.249 1.00 40.00 386 VAL A N 1
ATOM 2963 C CA . VAL A 1 386 ? 5.353 -0.950 -60.246 1.00 40.00 386 VAL A CA 1
ATOM 2964 C C . VAL A 1 386 ? 5.175 -2.435 -59.943 1.00 40.00 386 VAL A C 1
ATOM 2966 O O . VAL A 1 386 ? 5.757 -3.285 -60.620 1.00 40.00 386 VAL A O 1
ATOM 2969 N N . ALA A 1 387 ? 4.423 -2.728 -58.883 1.00 38.44 387 ALA A N 1
ATOM 2970 C CA . ALA A 1 387 ? 4.086 -4.089 -58.504 1.00 38.44 387 ALA A CA 1
ATOM 2971 C C . ALA A 1 387 ? 3.536 -4.833 -59.735 1.00 38.44 387 ALA A C 1
ATOM 2973 O O . ALA A 1 387 ? 2.612 -4.321 -60.377 1.00 38.44 387 ALA A O 1
ATOM 2974 N N . PRO A 1 388 ? 4.068 -6.014 -60.097 1.00 38.47 388 PRO A N 1
ATOM 2975 C CA . PRO A 1 388 ? 3.441 -6.812 -61.131 1.00 38.47 388 PRO A CA 1
ATOM 2976 C C . PRO A 1 388 ? 2.063 -7.244 -60.621 1.00 38.47 388 PRO A C 1
ATOM 2978 O O . PRO A 1 388 ? 1.921 -7.714 -59.490 1.00 38.47 388 PRO A O 1
ATOM 2981 N N . ALA A 1 389 ? 1.043 -7.028 -61.452 1.00 39.78 389 ALA A N 1
ATOM 2982 C CA . ALA A 1 389 ? -0.328 -7.445 -61.190 1.00 39.78 389 ALA A CA 1
ATOM 2983 C C . ALA A 1 389 ? -0.394 -8.941 -60.807 1.00 39.78 389 ALA A C 1
ATOM 2985 O O . ALA A 1 389 ? 0.395 -9.741 -61.320 1.00 39.78 389 ALA A O 1
ATOM 2986 N N . PRO A 1 390 ? -1.327 -9.344 -59.926 1.00 46.03 390 PRO A N 1
ATOM 2987 C CA . PRO A 1 390 ? -1.402 -10.714 -59.444 1.00 46.03 390 PRO A CA 1
ATOM 2988 C C . PRO A 1 390 ? -1.891 -11.638 -60.565 1.00 46.03 390 PRO A C 1
ATOM 2990 O O . PRO A 1 390 ? -3.048 -11.577 -60.974 1.00 46.03 390 PRO A O 1
ATOM 2993 N N . THR A 1 391 ? -1.021 -12.523 -61.049 1.00 35.47 391 THR A N 1
ATOM 2994 C CA . THR A 1 391 ? -1.424 -13.680 -61.862 1.00 35.47 391 THR A CA 1
ATOM 2995 C C . THR A 1 391 ? -1.592 -14.930 -60.996 1.00 35.47 391 THR A C 1
ATOM 2997 O O . THR A 1 391 ? -0.870 -15.099 -60.011 1.00 35.47 391 THR A O 1
ATOM 3000 N N . PRO A 1 392 ? -2.564 -15.795 -61.337 1.00 40.88 392 PRO A N 1
ATOM 3001 C CA . PRO A 1 392 ? -3.166 -16.745 -60.415 1.00 40.88 392 PRO A CA 1
ATOM 3002 C C . PRO A 1 392 ? -2.261 -17.928 -60.065 1.00 40.88 392 PRO A C 1
ATOM 3004 O O . PRO A 1 392 ? -1.428 -18.392 -60.844 1.00 40.88 392 PRO A O 1
ATOM 3007 N N . SER A 1 393 ? -2.508 -18.411 -58.855 1.00 47.53 393 SER A N 1
ATOM 3008 C CA . SER A 1 393 ? -1.937 -19.569 -58.185 1.00 47.53 393 SER A CA 1
ATOM 3009 C C . SER A 1 393 ? -1.850 -20.834 -59.047 1.00 47.53 393 SER A C 1
ATOM 3011 O O . SER A 1 393 ? -2.815 -21.271 -59.674 1.00 47.53 393 SER A O 1
ATOM 3013 N N . LYS A 1 394 ? -0.701 -21.512 -58.953 1.00 37.84 394 LYS A N 1
ATOM 3014 C CA . LYS A 1 394 ? -0.609 -22.972 -59.084 1.00 37.84 394 LYS A CA 1
ATOM 3015 C C . LYS A 1 394 ? 0.054 -23.563 -57.834 1.00 37.84 394 LYS A C 1
ATOM 3017 O O . LYS A 1 394 ? 0.847 -22.875 -57.192 1.00 37.84 394 LYS A O 1
ATOM 3022 N N . PRO A 1 395 ? -0.342 -24.782 -57.433 1.00 41.97 395 PRO A N 1
ATOM 3023 C CA . PRO A 1 395 ? -0.322 -25.195 -56.039 1.00 41.97 395 PRO A CA 1
ATOM 3024 C C . PRO A 1 395 ? 1.069 -25.604 -55.556 1.00 41.97 395 PRO A C 1
ATOM 3026 O O . PRO A 1 395 ? 1.806 -26.323 -56.228 1.00 41.97 395 PRO A O 1
ATOM 3029 N N . VAL A 1 396 ? 1.382 -25.148 -54.345 1.00 42.69 396 VAL A N 1
ATOM 3030 C CA . VAL A 1 396 ? 2.558 -25.514 -53.557 1.00 42.69 396 VAL A CA 1
ATOM 3031 C C . VAL A 1 396 ? 2.435 -26.980 -53.129 1.00 42.69 396 VAL A C 1
ATOM 3033 O O . VAL A 1 396 ? 1.475 -27.358 -52.461 1.00 42.69 396 VAL A O 1
ATOM 3036 N N . LEU A 1 397 ? 3.418 -27.803 -53.498 1.00 44.53 397 LEU A N 1
ATOM 3037 C CA . LEU A 1 397 ? 3.661 -29.093 -52.849 1.00 44.53 397 LEU A CA 1
ATOM 3038 C C . LEU A 1 397 ? 4.075 -28.839 -51.387 1.00 44.53 397 LEU A C 1
ATOM 3040 O O . LEU A 1 397 ? 4.925 -27.977 -51.151 1.00 44.53 397 LEU A O 1
ATOM 3044 N N . PRO A 1 398 ? 3.516 -29.559 -50.400 1.00 40.72 398 PRO A N 1
ATOM 3045 C CA . PRO A 1 398 ? 3.801 -29.297 -48.996 1.00 40.72 398 PRO A CA 1
ATOM 3046 C C . PRO A 1 398 ? 5.256 -29.653 -48.665 1.00 40.72 398 PRO A C 1
ATOM 3048 O O . PRO A 1 398 ? 5.647 -30.822 -48.696 1.00 40.72 398 PRO A O 1
ATOM 3051 N N . LEU A 1 399 ? 6.061 -28.647 -48.308 1.00 39.84 399 LEU A N 1
ATOM 3052 C CA . LEU A 1 399 ? 7.326 -28.877 -47.616 1.00 39.84 399 LEU A CA 1
ATOM 3053 C C . LEU A 1 399 ? 7.023 -29.435 -46.220 1.00 39.84 399 LEU A C 1
ATOM 3055 O O . LEU A 1 399 ? 6.321 -28.813 -45.423 1.00 39.84 399 LEU A O 1
ATOM 3059 N N . LYS A 1 400 ? 7.577 -30.615 -45.930 1.00 42.03 400 LYS A N 1
ATOM 3060 C CA . LYS A 1 400 ? 7.608 -31.206 -44.588 1.00 42.03 400 LYS A CA 1
ATOM 3061 C C . LYS A 1 400 ? 8.245 -30.229 -43.584 1.00 42.03 400 LYS A C 1
ATOM 3063 O O . LYS A 1 400 ? 9.281 -29.644 -43.905 1.00 42.03 400 LYS A O 1
ATOM 3068 N N . PRO A 1 401 ? 7.701 -30.101 -42.361 1.00 40.09 401 PRO A N 1
ATOM 3069 C CA . PRO A 1 401 ? 8.344 -29.334 -41.302 1.00 40.09 401 PRO A CA 1
ATOM 3070 C C . PRO A 1 401 ? 9.648 -30.020 -40.872 1.00 40.09 401 PRO A C 1
ATOM 3072 O O . PRO A 1 401 ? 9.660 -31.198 -40.515 1.00 40.09 401 PRO A O 1
ATOM 3075 N N . SER A 1 402 ? 10.751 -29.272 -40.917 1.00 39.97 402 SER A N 1
ATOM 3076 C CA . SER A 1 402 ? 12.016 -29.653 -40.282 1.00 39.97 402 SER A CA 1
ATOM 3077 C C . SER A 1 402 ? 11.866 -29.533 -38.757 1.00 39.97 402 SER A C 1
ATOM 3079 O O . SER A 1 402 ? 11.283 -28.546 -38.300 1.00 39.97 402 SER A O 1
ATOM 3081 N N . PRO A 1 403 ? 12.351 -30.498 -37.954 1.00 43.94 403 PRO A N 1
ATOM 3082 C CA . PRO A 1 403 ? 12.202 -30.461 -36.505 1.00 43.94 403 PRO A CA 1
ATOM 3083 C C . PRO A 1 403 ? 12.976 -29.282 -35.904 1.00 43.94 403 PRO A C 1
ATOM 3085 O O . PRO A 1 403 ? 14.144 -29.051 -36.220 1.00 43.94 403 PRO A O 1
ATOM 3088 N N . ALA A 1 404 ? 12.296 -28.533 -35.036 1.00 41.81 404 ALA A N 1
ATOM 3089 C CA . ALA A 1 404 ? 12.872 -27.451 -34.255 1.00 41.81 404 ALA A CA 1
ATOM 3090 C C . ALA A 1 404 ? 14.006 -27.975 -33.359 1.00 41.81 404 ALA A C 1
ATOM 3092 O O . ALA A 1 404 ? 13.857 -28.993 -32.682 1.00 41.81 404 ALA A O 1
ATOM 3093 N N . ALA A 1 405 ? 15.133 -27.262 -33.349 1.00 43.22 405 ALA A N 1
ATOM 3094 C CA . ALA A 1 405 ? 16.205 -27.494 -32.391 1.00 43.22 405 ALA A CA 1
ATOM 3095 C C . ALA A 1 405 ? 15.686 -27.261 -30.954 1.00 43.22 405 ALA A C 1
ATOM 3097 O O . ALA A 1 405 ? 14.905 -26.328 -30.738 1.00 43.22 405 ALA A O 1
ATOM 3098 N N . PRO A 1 406 ? 16.090 -28.083 -29.970 1.00 44.62 406 PRO A N 1
ATOM 3099 C CA . PRO A 1 406 ? 15.598 -27.964 -28.606 1.00 44.62 406 PRO A CA 1
ATOM 3100 C C . PRO A 1 406 ? 16.082 -26.659 -27.965 1.00 44.62 406 PRO A C 1
ATOM 3102 O O . PRO A 1 406 ? 17.278 -26.373 -27.906 1.00 44.62 406 PRO A O 1
ATOM 3105 N N . VAL A 1 407 ? 15.129 -25.886 -27.449 1.00 44.81 407 VAL A N 1
ATOM 3106 C CA . VAL A 1 407 ? 15.380 -24.781 -26.523 1.00 44.81 407 VAL A CA 1
ATOM 3107 C C . VAL A 1 407 ? 15.887 -25.391 -25.215 1.00 44.81 407 VAL A C 1
ATOM 3109 O O . VAL A 1 407 ? 15.144 -26.069 -24.509 1.00 44.81 407 VAL A O 1
ATOM 3112 N N . LEU A 1 408 ? 17.169 -25.186 -24.906 1.00 38.72 408 LEU A N 1
ATOM 3113 C CA . LEU A 1 408 ? 17.749 -25.525 -23.608 1.00 38.72 408 LEU A CA 1
ATOM 3114 C C . LEU A 1 408 ? 17.298 -24.484 -22.580 1.00 38.72 408 LEU A C 1
ATOM 3116 O O . LEU A 1 408 ? 17.871 -23.401 -22.468 1.00 38.72 408 LEU A O 1
ATOM 3120 N N . THR A 1 409 ? 16.257 -24.816 -21.826 1.00 41.47 409 THR A N 1
ATOM 3121 C CA . THR A 1 409 ? 15.843 -24.063 -20.643 1.00 41.47 409 THR A CA 1
ATOM 3122 C C . THR A 1 409 ? 16.839 -24.348 -19.518 1.00 41.47 409 THR A C 1
ATOM 3124 O O . THR A 1 409 ? 16.793 -25.407 -18.893 1.00 41.47 409 THR A O 1
ATOM 3127 N N . ILE A 1 410 ? 17.761 -23.420 -19.255 1.00 39.84 410 ILE A N 1
ATOM 3128 C CA . ILE A 1 410 ? 18.611 -23.462 -18.057 1.00 39.84 410 ILE A CA 1
ATOM 3129 C C . ILE A 1 410 ? 17.736 -23.046 -16.871 1.00 39.84 410 ILE A C 1
ATOM 3131 O O . ILE A 1 410 ? 17.669 -21.879 -16.497 1.00 39.84 410 ILE A O 1
ATOM 3135 N N . ASN A 1 411 ? 17.022 -24.010 -16.299 1.00 44.12 411 ASN A N 1
ATOM 3136 C CA . ASN A 1 411 ? 16.407 -23.855 -14.992 1.00 44.12 411 ASN A CA 1
ATOM 3137 C C . ASN A 1 411 ? 17.463 -24.199 -13.942 1.00 44.12 411 ASN A C 1
ATOM 3139 O O . ASN A 1 411 ? 17.851 -25.360 -13.831 1.00 44.12 411 ASN A O 1
ATOM 3143 N N . ARG A 1 412 ? 17.845 -23.184 -13.155 1.00 40.56 412 ARG A N 1
ATOM 3144 C CA . ARG A 1 412 ? 18.663 -23.240 -11.929 1.00 40.56 412 ARG A CA 1
ATOM 3145 C C . ARG A 1 412 ? 20.163 -22.986 -12.131 1.00 40.56 412 ARG A C 1
ATOM 3147 O O . ARG A 1 412 ? 20.927 -23.832 -12.579 1.00 40.56 412 ARG A O 1
ATOM 3154 N N . PHE A 1 413 ? 20.566 -21.784 -11.730 1.00 33.62 413 PHE A N 1
ATOM 3155 C CA . PHE A 1 413 ? 21.951 -21.401 -11.495 1.00 33.62 413 PHE A CA 1
ATOM 3156 C C . PHE A 1 413 ? 22.253 -21.716 -10.022 1.00 33.62 413 PHE A C 1
ATOM 3158 O O . PHE A 1 413 ? 21.802 -20.992 -9.139 1.00 33.62 413 PHE A O 1
ATOM 3165 N N . GLU A 1 414 ? 22.937 -22.825 -9.740 1.00 42.97 414 GLU A N 1
ATOM 3166 C CA . GLU A 1 414 ? 23.515 -23.067 -8.412 1.00 42.97 414 GLU A CA 1
ATOM 3167 C C . GLU A 1 414 ? 25.000 -22.690 -8.462 1.00 42.97 414 GLU A C 1
ATOM 3169 O O . GLU A 1 414 ? 25.767 -23.342 -9.179 1.00 42.97 414 GLU A O 1
ATOM 3174 N N . PRO A 1 415 ? 25.438 -21.634 -7.753 1.00 39.16 415 PRO A N 1
ATOM 3175 C CA . PRO A 1 415 ? 26.856 -21.370 -7.600 1.00 39.16 415 PRO A CA 1
ATOM 3176 C C . PRO A 1 415 ? 27.459 -22.462 -6.708 1.00 39.16 415 PRO A C 1
ATOM 3178 O O . PRO A 1 415 ? 27.145 -22.562 -5.524 1.00 39.16 415 PRO A O 1
ATOM 3181 N N . LYS A 1 416 ? 28.330 -23.293 -7.289 1.00 33.12 416 LYS A N 1
ATOM 3182 C CA . LYS A 1 416 ? 29.188 -24.214 -6.539 1.00 33.12 416 LYS A CA 1
ATOM 3183 C C . LYS A 1 416 ? 30.140 -23.394 -5.669 1.00 33.12 416 LYS A C 1
ATOM 3185 O O . LYS A 1 416 ? 31.055 -22.761 -6.189 1.00 33.12 416 LYS A O 1
ATOM 3190 N N . THR A 1 417 ? 29.931 -23.410 -4.359 1.00 40.00 417 THR A N 1
ATOM 3191 C CA . THR A 1 417 ? 30.962 -23.038 -3.391 1.00 40.00 417 THR A CA 1
ATOM 3192 C C . THR A 1 417 ? 31.775 -24.286 -3.079 1.00 40.00 417 THR A C 1
ATOM 3194 O O . THR A 1 417 ? 31.325 -25.158 -2.336 1.00 40.00 417 THR A O 1
ATOM 3197 N N . ASP A 1 418 ? 32.963 -24.378 -3.668 1.00 35.03 418 ASP A N 1
ATOM 3198 C CA . ASP A 1 418 ? 34.017 -25.238 -3.147 1.00 35.03 418 ASP A CA 1
ATOM 3199 C C . ASP A 1 418 ? 34.434 -24.695 -1.774 1.00 35.03 418 ASP A C 1
ATOM 3201 O O . ASP A 1 418 ? 35.048 -23.634 -1.672 1.00 35.03 418 ASP A O 1
ATOM 3205 N N . SER A 1 419 ? 34.094 -25.407 -0.703 1.00 36.78 419 SER A N 1
ATOM 3206 C CA . SER A 1 419 ? 34.783 -25.269 0.580 1.00 36.78 419 SER A CA 1
ATOM 3207 C C . SER A 1 419 ? 34.661 -26.550 1.400 1.00 36.78 419 SER A C 1
ATOM 3209 O O . SER A 1 419 ? 33.719 -26.789 2.150 1.00 36.78 419 SER A O 1
ATOM 3211 N N . THR A 1 420 ? 35.675 -27.398 1.271 1.00 36.31 420 THR A N 1
ATOM 3212 C CA . THR A 1 420 ? 36.053 -28.353 2.312 1.00 36.31 420 THR A CA 1
ATOM 3213 C C . THR A 1 420 ? 36.661 -27.585 3.492 1.00 36.31 420 THR A C 1
ATOM 3215 O O . THR A 1 420 ? 37.645 -26.875 3.271 1.00 36.31 420 THR A O 1
ATOM 3218 N N . PRO A 1 421 ? 36.177 -27.723 4.738 1.00 37.47 421 PRO A N 1
ATOM 3219 C CA . PRO A 1 421 ? 36.950 -27.304 5.893 1.00 37.47 421 PRO A CA 1
ATOM 3220 C C . PRO A 1 421 ? 37.836 -28.463 6.355 1.00 37.47 421 PRO A C 1
ATOM 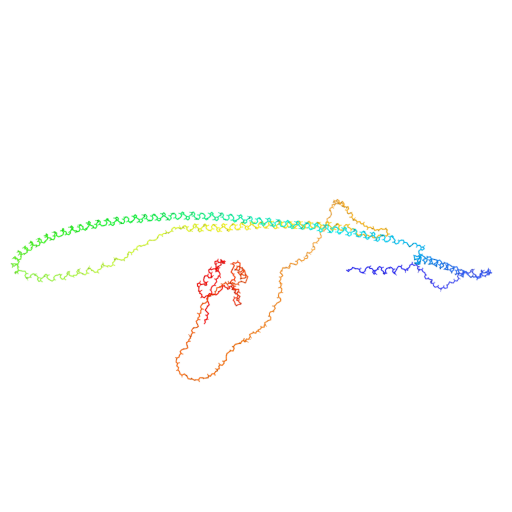3222 O O . PRO A 1 421 ? 37.363 -29.501 6.819 1.00 37.47 421 PRO A O 1
ATOM 3225 N N . THR A 1 422 ? 39.145 -28.274 6.230 1.00 33.69 422 THR A N 1
ATOM 3226 C CA . THR A 1 422 ? 40.152 -29.069 6.931 1.00 33.69 422 THR A CA 1
ATOM 3227 C C . THR A 1 422 ? 40.020 -28.786 8.425 1.00 33.69 422 THR A C 1
ATOM 3229 O O . THR A 1 422 ? 40.139 -27.642 8.862 1.00 33.69 422 THR A O 1
ATOM 3232 N N . ALA A 1 423 ? 39.755 -29.825 9.211 1.00 33.28 423 ALA A N 1
ATOM 3233 C CA . ALA A 1 423 ? 39.808 -29.756 10.661 1.00 33.28 423 ALA A CA 1
ATOM 3234 C C . ALA A 1 423 ? 41.260 -29.551 11.114 1.00 33.28 423 ALA A C 1
ATOM 3236 O O . ALA A 1 423 ? 42.134 -30.346 10.770 1.00 33.28 423 ALA A O 1
ATOM 3237 N N . VAL A 1 424 ? 41.503 -28.516 11.916 1.00 33.53 424 VAL A N 1
ATOM 3238 C CA . VAL A 1 424 ? 42.693 -28.418 12.765 1.00 33.53 424 VAL A CA 1
ATOM 3239 C C . VAL A 1 424 ? 42.201 -28.185 14.186 1.00 33.53 424 VAL A C 1
ATOM 3241 O O . VAL A 1 424 ? 41.683 -27.124 14.527 1.00 33.53 424 VAL A O 1
ATOM 3244 N N . SER A 1 425 ? 42.305 -29.247 14.980 1.00 33.50 425 SER A N 1
ATOM 3245 C CA . SER A 1 425 ? 42.268 -29.230 16.437 1.00 33.50 425 SER A CA 1
ATOM 3246 C C . SER A 1 425 ? 43.407 -28.376 16.982 1.00 33.50 425 SER A C 1
ATOM 3248 O O . SER A 1 425 ? 44.495 -28.440 16.421 1.00 33.50 425 SER A O 1
ATOM 3250 N N . ASN A 1 426 ? 43.176 -27.667 18.088 1.00 33.03 426 ASN A N 1
ATOM 3251 C CA . ASN A 1 426 ? 44.135 -27.519 19.188 1.00 33.03 426 ASN A CA 1
ATOM 3252 C C . ASN A 1 426 ? 43.420 -26.880 20.389 1.00 33.03 426 ASN A C 1
ATOM 3254 O O . ASN A 1 426 ? 43.254 -25.664 20.464 1.00 33.03 426 ASN A O 1
ATOM 3258 N N . ASP A 1 427 ? 42.989 -27.744 21.308 1.00 32.38 427 ASP A N 1
ATOM 3259 C CA . ASP A 1 427 ? 43.095 -27.469 22.739 1.00 32.38 427 ASP A CA 1
ATOM 3260 C C . ASP A 1 427 ? 44.593 -27.441 23.073 1.00 32.38 427 ASP A C 1
ATOM 3262 O O . ASP A 1 427 ? 45.305 -28.354 22.667 1.00 32.38 427 ASP A O 1
ATOM 3266 N N . GLU A 1 428 ? 45.064 -26.400 23.763 1.00 33.72 428 GLU A N 1
ATOM 3267 C CA . GLU A 1 428 ? 45.908 -26.506 24.964 1.00 33.72 428 GLU A CA 1
ATOM 3268 C C . GLU A 1 428 ? 46.420 -25.121 25.423 1.00 33.72 428 GLU A C 1
ATOM 3270 O O . GLU A 1 428 ? 47.204 -24.451 24.761 1.00 33.72 428 GLU A O 1
ATOM 3275 N N . ILE A 1 429 ? 45.936 -24.726 26.604 1.00 32.16 429 ILE A N 1
ATOM 3276 C CA . ILE A 1 429 ? 46.717 -24.355 27.797 1.00 32.16 429 ILE A CA 1
ATOM 3277 C C . ILE A 1 429 ? 47.748 -23.209 27.703 1.00 32.16 429 ILE A C 1
ATOM 3279 O O . ILE A 1 429 ? 48.829 -23.317 27.136 1.00 32.16 429 ILE A O 1
ATOM 3283 N N . GLY A 1 430 ? 47.486 -22.197 28.535 1.00 29.27 430 GLY A N 1
ATOM 3284 C CA . GLY A 1 430 ? 48.480 -21.368 29.222 1.00 29.27 430 GLY A CA 1
ATOM 3285 C C . GLY A 1 430 ? 47.788 -20.139 29.816 1.00 29.27 430 GLY A C 1
ATOM 3286 O O . GLY A 1 430 ? 47.111 -19.418 29.102 1.00 29.27 430 GLY A O 1
ATOM 3287 N N . GLY A 1 431 ? 47.841 -19.807 31.099 1.00 28.06 431 GLY A N 1
ATOM 3288 C CA . GLY A 1 431 ? 48.579 -20.318 32.242 1.00 28.06 431 GLY A CA 1
ATOM 3289 C C . GLY A 1 431 ? 48.527 -19.208 33.296 1.00 28.06 431 GLY A C 1
ATOM 3290 O O . GLY A 1 431 ? 48.833 -18.060 32.988 1.00 28.06 431 GLY A O 1
ATOM 3291 N N . ALA A 1 432 ? 48.119 -19.518 34.524 1.00 31.08 432 ALA A N 1
ATOM 3292 C CA . ALA A 1 432 ? 48.320 -18.624 35.659 1.00 31.08 432 ALA A CA 1
ATOM 3293 C C . ALA A 1 432 ? 48.691 -19.466 36.881 1.00 31.08 432 ALA A C 1
ATOM 3295 O O . ALA A 1 432 ? 47.919 -20.278 37.385 1.00 31.08 432 ALA A O 1
ATOM 3296 N N . VAL A 1 433 ? 49.950 -19.293 37.257 1.00 33.09 433 VAL A N 1
ATOM 3297 C CA . VAL A 1 433 ? 50.699 -19.936 38.331 1.00 33.09 433 VAL A CA 1
ATOM 3298 C C . VAL A 1 433 ? 50.147 -19.521 39.691 1.00 33.09 433 VAL A C 1
ATOM 3300 O O . VAL A 1 433 ? 49.965 -18.331 39.915 1.00 33.09 433 VAL A O 1
ATOM 3303 N N . LEU A 1 434 ? 50.017 -20.468 40.625 1.00 31.09 434 LEU A N 1
ATOM 3304 C CA . LEU A 1 434 ? 50.325 -20.245 42.042 1.00 31.09 434 LEU A CA 1
ATOM 3305 C C . LEU A 1 434 ? 50.830 -21.554 42.667 1.00 31.09 434 LEU A C 1
ATOM 3307 O O . LEU A 1 434 ? 50.302 -22.639 42.432 1.00 31.09 434 LEU A O 1
ATOM 3311 N N . ALA A 1 435 ? 51.938 -21.416 43.384 1.00 34.19 435 ALA A N 1
ATOM 3312 C CA . ALA A 1 435 ? 52.878 -22.455 43.760 1.00 34.19 435 ALA A CA 1
ATOM 3313 C C . ALA A 1 435 ? 52.687 -22.971 45.198 1.00 34.19 435 ALA A C 1
ATOM 3315 O O . ALA A 1 435 ? 52.270 -22.218 46.072 1.00 34.19 435 ALA A O 1
ATOM 3316 N N . GLY A 1 436 ? 53.146 -24.214 45.418 1.00 31.05 436 GLY A N 1
ATOM 3317 C CA . GLY A 1 436 ? 53.584 -24.786 46.706 1.00 31.05 436 GLY A CA 1
ATOM 3318 C C . GLY A 1 436 ? 52.456 -25.279 47.620 1.00 31.05 436 GLY A C 1
ATOM 3319 O O . GLY A 1 436 ? 51.456 -24.610 47.796 1.00 31.05 436 GLY A O 1
ATOM 3320 N N . GLY A 1 437 ? 52.502 -26.436 48.275 1.00 31.84 437 GLY A N 1
ATOM 3321 C CA . GLY A 1 437 ? 53.507 -27.476 48.487 1.00 31.84 437 GLY A CA 1
ATOM 3322 C C . GLY A 1 437 ? 52.915 -28.440 49.536 1.00 31.84 437 GLY A C 1
ATOM 3323 O O . GLY A 1 437 ? 52.130 -28.023 50.383 1.00 31.84 437 GLY A O 1
ATOM 3324 N N . ARG A 1 438 ? 53.215 -29.742 49.448 1.00 34.72 438 ARG A N 1
ATOM 3325 C CA . ARG A 1 438 ? 52.673 -30.787 50.342 1.00 34.72 438 ARG A CA 1
ATOM 3326 C C . ARG A 1 438 ? 53.468 -30.889 51.648 1.00 34.72 438 ARG A C 1
ATOM 3328 O O . ARG A 1 438 ? 54.693 -30.903 51.589 1.00 34.72 438 ARG A O 1
ATOM 3335 N N . VAL A 1 439 ? 52.788 -31.131 52.775 1.00 33.09 439 VAL A N 1
ATOM 3336 C CA . VAL A 1 439 ? 53.370 -31.800 53.958 1.00 33.09 439 VAL A CA 1
ATOM 3337 C C . VAL A 1 439 ? 52.328 -32.718 54.618 1.00 33.09 439 VAL A C 1
ATOM 3339 O O . VAL A 1 439 ? 51.145 -32.389 54.666 1.00 33.09 439 VAL A O 1
ATOM 3342 N N . SER A 1 440 ? 52.783 -33.892 55.059 1.00 32.28 440 SER A N 1
ATOM 3343 C CA . SER A 1 440 ? 52.009 -35.023 55.594 1.00 32.28 440 SER A CA 1
ATOM 3344 C C . SER A 1 440 ? 51.514 -34.849 57.047 1.00 32.28 440 SER A C 1
ATOM 3346 O O . SER A 1 440 ? 52.022 -34.017 57.790 1.00 32.28 440 SER A O 1
ATOM 3348 N N . ALA A 1 441 ? 50.533 -35.690 57.414 1.00 37.72 441 ALA A N 1
ATOM 3349 C CA . ALA A 1 441 ? 49.734 -35.761 58.654 1.00 37.72 441 ALA A CA 1
ATOM 3350 C C . ALA A 1 441 ? 50.521 -35.921 59.983 1.00 37.72 441 ALA A C 1
ATOM 3352 O O . ALA A 1 441 ? 51.682 -36.333 59.949 1.00 37.72 441 ALA A O 1
ATOM 3353 N N . PRO A 1 442 ? 49.888 -35.682 61.161 1.00 43.38 442 PRO A N 1
ATOM 3354 C CA . PRO A 1 442 ? 49.200 -36.796 61.849 1.00 43.38 442 PRO A CA 1
ATOM 3355 C C . PRO A 1 442 ? 47.961 -36.443 62.725 1.00 43.38 442 PRO A C 1
ATOM 3357 O O . PRO A 1 442 ? 47.711 -35.291 63.056 1.00 43.38 442 PRO A O 1
ATOM 3360 N N . ALA A 1 443 ? 47.274 -37.513 63.162 1.00 30.44 443 ALA A N 1
ATOM 3361 C CA . ALA A 1 443 ? 46.361 -37.654 64.316 1.00 30.44 443 ALA A CA 1
ATOM 3362 C C . ALA A 1 443 ? 44.898 -37.145 64.214 1.00 30.44 443 ALA A C 1
ATOM 3364 O O . ALA A 1 443 ? 44.602 -35.959 64.288 1.00 30.44 443 ALA A O 1
ATOM 3365 N N . ALA A 1 444 ? 43.956 -38.097 64.161 1.00 38.41 444 ALA A N 1
ATOM 3366 C CA . ALA A 1 444 ? 42.575 -37.930 64.645 1.00 38.41 444 ALA A CA 1
ATOM 3367 C C . ALA A 1 444 ? 42.580 -37.921 66.199 1.00 38.41 444 ALA A C 1
ATOM 3369 O O . ALA A 1 444 ? 43.525 -38.496 66.747 1.00 38.41 444 ALA A O 1
ATOM 3370 N N . PRO A 1 445 ? 41.577 -37.375 66.939 1.00 48.06 445 PRO A N 1
ATOM 3371 C CA . PRO A 1 445 ? 40.155 -37.320 66.567 1.00 48.06 445 PRO A CA 1
ATOM 3372 C C . PRO A 1 445 ? 39.373 -36.061 67.022 1.00 48.06 445 PRO A C 1
ATOM 3374 O O . PRO A 1 445 ? 39.470 -35.629 68.163 1.00 48.06 445 PRO A O 1
ATOM 3377 N N . ALA A 1 446 ? 38.473 -35.545 66.183 1.00 30.95 446 ALA A N 1
ATOM 3378 C CA . ALA A 1 446 ? 37.272 -34.854 66.661 1.00 30.95 446 ALA A CA 1
ATOM 3379 C C . ALA A 1 446 ? 36.244 -34.753 65.534 1.00 30.95 446 ALA A C 1
ATOM 3381 O O . ALA A 1 446 ? 36.550 -34.344 64.417 1.00 30.95 446 ALA A O 1
ATOM 3382 N N . SER A 1 447 ? 35.015 -35.141 65.851 1.00 45.88 447 SER A N 1
ATOM 3383 C CA . SER A 1 447 ? 33.831 -34.981 65.021 1.00 45.88 447 SER A CA 1
ATOM 3384 C C . SER A 1 447 ? 33.637 -33.523 64.599 1.00 45.88 447 SER A C 1
ATOM 3386 O O . SER A 1 447 ? 33.257 -32.685 65.416 1.00 45.88 447 SER A O 1
ATOM 3388 N N . VAL A 1 448 ? 33.817 -33.236 63.314 1.00 34.00 448 VAL A N 1
ATOM 3389 C CA . VAL A 1 448 ? 33.221 -32.064 62.672 1.00 34.00 448 VAL A CA 1
ATOM 3390 C C . VAL A 1 448 ? 32.669 -32.551 61.341 1.00 34.00 448 VAL A C 1
ATOM 3392 O O . VAL A 1 448 ? 33.418 -32.987 60.469 1.00 34.00 448 VAL A O 1
ATOM 3395 N N . ALA A 1 449 ? 31.342 -32.561 61.220 1.00 38.00 449 ALA A N 1
ATOM 3396 C CA . ALA A 1 449 ? 30.681 -32.790 59.943 1.00 38.00 449 ALA A CA 1
ATOM 3397 C C . ALA A 1 449 ? 31.248 -31.800 58.907 1.00 38.00 449 ALA A C 1
ATOM 3399 O O . ALA A 1 449 ? 31.444 -30.632 59.257 1.00 38.00 449 ALA A O 1
ATOM 3400 N N . PRO A 1 450 ? 31.523 -32.211 57.656 1.00 36.56 450 PRO A N 1
ATOM 3401 C CA . PRO A 1 450 ? 31.928 -31.260 56.635 1.00 36.56 450 PRO A CA 1
ATOM 3402 C C . PRO A 1 450 ? 30.793 -30.248 56.476 1.00 36.56 450 PRO A C 1
ATOM 3404 O O . PRO A 1 450 ? 29.674 -30.609 56.108 1.00 36.56 450 PRO A O 1
ATOM 3407 N N . LEU A 1 451 ? 31.066 -28.986 56.809 1.00 40.12 451 LEU A N 1
ATOM 3408 C CA . LEU A 1 451 ? 30.153 -27.886 56.552 1.00 40.12 451 LEU A CA 1
ATOM 3409 C C . LEU A 1 451 ? 30.053 -27.754 55.028 1.00 40.12 451 LEU A C 1
ATOM 3411 O O . LEU A 1 451 ? 30.891 -27.118 54.390 1.00 40.12 451 LEU A O 1
ATOM 3415 N N . VAL A 1 452 ? 29.053 -28.407 54.437 1.0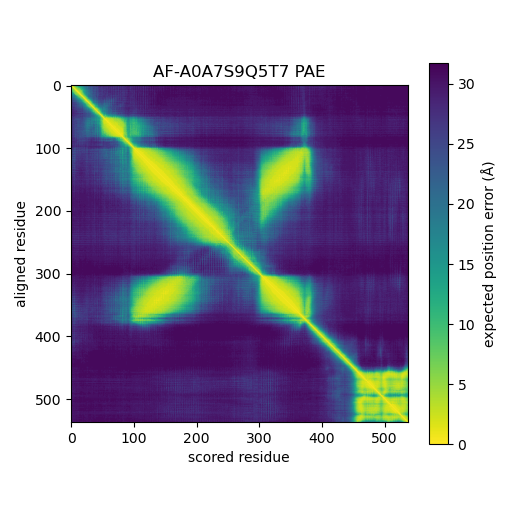0 42.31 452 VAL A N 1
ATOM 3416 C CA . VAL A 1 452 ? 28.626 -28.144 53.066 1.00 42.31 452 VAL A CA 1
ATOM 3417 C C . VAL A 1 452 ? 28.072 -26.727 53.082 1.00 42.31 452 VAL A C 1
ATOM 3419 O O . VAL A 1 452 ? 26.902 -26.499 53.384 1.00 42.31 452 VAL A O 1
ATOM 3422 N N . VAL A 1 453 ? 28.941 -25.749 52.834 1.00 43.19 453 VAL A N 1
ATOM 3423 C CA . VAL A 1 453 ? 28.511 -24.393 52.517 1.00 43.19 453 VAL A CA 1
ATOM 3424 C C . VAL A 1 453 ? 27.768 -24.522 51.198 1.00 43.19 453 VAL A C 1
ATOM 3426 O O . VAL A 1 453 ? 28.383 -24.715 50.151 1.00 43.19 453 VAL A O 1
ATOM 3429 N N . ALA A 1 454 ? 26.436 -24.506 51.265 1.00 45.56 454 ALA A N 1
ATOM 3430 C CA . ALA A 1 454 ? 25.611 -24.426 50.075 1.00 45.56 454 ALA A CA 1
ATOM 3431 C C . ALA A 1 454 ? 26.115 -23.222 49.263 1.00 45.56 454 ALA A C 1
ATOM 3433 O O . ALA A 1 454 ? 26.181 -22.120 49.826 1.00 45.56 454 ALA A O 1
ATOM 3434 N N . PRO A 1 455 ? 26.524 -23.403 47.992 1.00 55.41 455 PRO A N 1
ATOM 3435 C CA . PRO A 1 455 ? 26.896 -22.270 47.164 1.00 55.41 455 PRO A CA 1
ATOM 3436 C C . PRO A 1 455 ? 25.698 -21.326 47.168 1.00 55.41 455 PRO A C 1
ATOM 3438 O O . PRO A 1 455 ? 24.574 -21.747 46.890 1.00 55.41 455 PRO A O 1
ATOM 3441 N N . LYS A 1 456 ? 25.908 -20.068 47.566 1.00 55.53 456 LYS A N 1
ATOM 3442 C CA . LYS A 1 456 ? 24.853 -19.060 47.469 1.00 55.53 456 LYS A CA 1
ATOM 3443 C C . LYS A 1 456 ? 24.509 -18.966 45.989 1.00 55.53 456 LYS A C 1
ATOM 3445 O O . LYS A 1 456 ? 25.301 -18.457 45.220 1.00 55.53 456 LYS A O 1
ATOM 3450 N N . THR A 1 457 ? 23.380 -19.505 45.556 1.00 66.88 457 THR A N 1
ATOM 3451 C CA . THR A 1 457 ? 22.945 -19.392 44.161 1.00 66.88 457 THR A CA 1
ATOM 3452 C C . THR A 1 457 ? 22.021 -18.192 44.026 1.00 66.88 457 THR A C 1
ATOM 3454 O O . THR A 1 457 ? 21.051 -18.081 44.777 1.00 66.88 457 THR A O 1
ATOM 3457 N N . ARG A 1 458 ? 22.285 -17.302 43.065 1.00 78.81 458 ARG A N 1
ATOM 3458 C CA . ARG A 1 458 ? 21.348 -16.252 42.654 1.00 78.81 458 ARG A CA 1
ATOM 3459 C C . ARG A 1 458 ? 20.493 -16.777 41.510 1.00 78.81 458 ARG A C 1
ATOM 3461 O O . ARG A 1 458 ? 21.018 -17.313 40.536 1.00 78.81 458 ARG A O 1
ATOM 3468 N N . THR A 1 459 ? 19.181 -16.602 41.608 1.00 83.12 459 THR A N 1
ATOM 3469 C CA . THR A 1 459 ? 18.289 -16.838 40.470 1.00 83.12 459 THR A CA 1
ATOM 3470 C C . THR A 1 459 ? 18.403 -15.666 39.508 1.00 83.12 459 THR A C 1
ATOM 3472 O O . THR A 1 459 ? 18.322 -14.510 39.914 1.00 83.12 459 THR A O 1
ATOM 3475 N N . VAL A 1 460 ? 18.608 -15.976 38.237 1.00 88.50 460 VAL A N 1
ATOM 3476 C CA . VAL A 1 460 ? 18.718 -15.021 37.142 1.00 88.50 460 VAL A CA 1
ATOM 3477 C C . VAL A 1 460 ? 17.636 -15.352 36.117 1.00 88.50 460 VAL A C 1
ATOM 3479 O O . VAL A 1 460 ? 17.381 -16.525 35.846 1.00 88.50 460 VAL A O 1
ATOM 3482 N N . PHE A 1 461 ? 16.989 -14.333 35.564 1.00 87.69 461 PHE A N 1
ATOM 3483 C CA . PHE A 1 461 ? 15.921 -14.441 34.577 1.00 87.69 461 PHE A CA 1
ATOM 3484 C C . PHE A 1 461 ? 16.419 -13.925 33.226 1.00 87.69 461 PHE A C 1
ATOM 3486 O O . PHE A 1 461 ? 16.627 -12.729 33.041 1.00 87.69 461 PHE A O 1
ATOM 3493 N N . ASP A 1 462 ? 16.601 -14.836 32.279 1.00 87.62 462 ASP A N 1
ATOM 3494 C CA . ASP A 1 462 ? 17.016 -14.522 30.914 1.00 87.62 462 ASP A CA 1
ATOM 3495 C C . ASP A 1 462 ? 15.765 -14.426 30.019 1.00 87.62 462 ASP A C 1
ATOM 3497 O O . ASP A 1 462 ? 14.930 -15.338 30.018 1.00 87.62 462 ASP A O 1
ATOM 3501 N N . VAL A 1 463 ? 15.622 -13.328 29.269 1.00 89.75 463 VAL A N 1
ATOM 3502 C CA . VAL A 1 463 ? 14.471 -13.065 28.382 1.00 89.75 463 VAL A CA 1
ATOM 3503 C C . VAL A 1 463 ? 14.894 -13.269 26.930 1.00 89.75 463 VAL A C 1
ATOM 3505 O O . VAL A 1 463 ? 15.865 -12.661 26.482 1.00 89.75 463 VAL A O 1
ATOM 3508 N N . PHE A 1 464 ? 14.182 -14.104 26.172 1.00 89.88 464 PHE A N 1
ATOM 3509 C CA . PHE A 1 464 ? 14.530 -14.387 24.775 1.00 89.88 464 PHE A CA 1
ATOM 3510 C C . PHE A 1 464 ? 13.331 -14.757 23.899 1.00 89.88 464 PHE A C 1
ATOM 3512 O O . PHE A 1 464 ? 12.293 -15.204 24.383 1.00 89.88 464 PHE A O 1
ATOM 3519 N N . TYR A 1 465 ? 13.511 -14.640 22.585 1.00 88.25 465 TYR A N 1
ATOM 3520 C CA . TYR A 1 465 ? 12.647 -15.274 21.587 1.00 88.25 465 TYR A CA 1
ATOM 3521 C C . TYR A 1 465 ? 13.259 -16.589 21.102 1.00 88.25 465 TYR A C 1
ATOM 3523 O O . TYR A 1 465 ? 14.476 -16.670 20.933 1.00 88.25 465 TYR A O 1
ATOM 3531 N N . VAL A 1 466 ? 12.419 -17.593 20.832 1.00 87.06 466 VAL A N 1
ATOM 3532 C CA . VAL A 1 466 ? 12.835 -18.904 20.305 1.00 87.06 466 VAL A CA 1
ATOM 3533 C C . VAL A 1 466 ? 12.227 -19.137 18.932 1.00 87.06 466 VAL A C 1
ATOM 3535 O O . VAL A 1 466 ? 11.013 -19.035 18.758 1.00 87.06 466 VAL A O 1
ATOM 3538 N N . TYR A 1 467 ? 13.062 -19.525 17.974 1.00 86.44 467 TYR A N 1
ATOM 3539 C CA . TYR A 1 467 ? 12.660 -19.886 16.621 1.00 86.44 467 TYR A CA 1
ATOM 3540 C C . TYR A 1 467 ? 13.244 -21.241 16.227 1.00 86.44 467 TYR A C 1
ATOM 3542 O O . TYR A 1 467 ? 14.372 -21.577 16.573 1.00 86.44 467 TYR A O 1
ATOM 3550 N N . LYS A 1 468 ? 12.473 -22.017 15.461 1.00 84.69 468 LYS A N 1
ATOM 3551 C CA . LYS A 1 468 ? 12.912 -23.306 14.892 1.00 84.69 468 LYS A CA 1
ATOM 3552 C C . LYS A 1 468 ? 13.486 -23.175 13.479 1.00 84.69 468 LYS A C 1
ATOM 3554 O O . LYS A 1 468 ? 14.077 -24.116 12.967 1.00 84.69 468 LYS A O 1
ATOM 3559 N N . ASP A 1 469 ? 13.276 -22.023 12.851 1.00 85.00 469 ASP A N 1
ATOM 3560 C CA . ASP A 1 469 ? 13.619 -21.752 11.459 1.00 85.00 469 ASP A CA 1
ATOM 3561 C C . ASP A 1 469 ? 14.511 -20.507 11.352 1.00 85.00 469 ASP A C 1
ATOM 3563 O O . ASP A 1 469 ? 14.224 -19.473 11.961 1.00 85.00 469 ASP A O 1
ATOM 3567 N N . GLU A 1 470 ? 15.577 -20.611 10.557 1.00 84.31 470 GLU A N 1
ATOM 3568 C CA . GLU A 1 470 ? 16.585 -19.558 10.374 1.00 84.31 470 GLU A CA 1
ATOM 3569 C C . GLU A 1 470 ? 16.017 -18.359 9.605 1.00 84.31 470 GLU A C 1
ATOM 3571 O O . GLU A 1 470 ? 16.298 -17.206 9.938 1.00 84.31 470 GLU A O 1
ATOM 3576 N N . GLY A 1 471 ? 15.161 -18.615 8.608 1.00 85.75 471 GLY A N 1
ATOM 3577 C CA . GLY A 1 471 ? 14.547 -17.561 7.801 1.00 85.75 471 GLY A CA 1
ATOM 3578 C C . GLY A 1 471 ? 13.608 -16.680 8.623 1.00 85.75 471 GLY A C 1
ATOM 3579 O O . GLY A 1 471 ? 13.626 -15.454 8.505 1.00 85.75 471 GLY A O 1
ATOM 3580 N N . SER A 1 472 ? 12.814 -17.298 9.493 1.00 85.31 472 SER A N 1
ATOM 3581 C CA . SER A 1 472 ? 11.929 -16.599 10.430 1.00 85.31 472 SER A CA 1
ATOM 3582 C C . SER A 1 472 ? 12.714 -15.808 11.482 1.00 85.31 472 SER A C 1
ATOM 3584 O O . SER A 1 472 ? 12.341 -14.683 11.811 1.00 85.31 472 SER A O 1
ATOM 3586 N N . TRP A 1 473 ? 13.834 -16.356 11.960 1.00 88.00 473 TRP A N 1
ATOM 3587 C CA . TRP A 1 473 ? 14.733 -15.698 12.909 1.00 88.00 473 TRP A CA 1
ATOM 3588 C C . TRP A 1 473 ? 15.408 -14.449 12.323 1.00 88.00 473 TRP A C 1
ATOM 3590 O O . TRP A 1 473 ? 15.426 -13.409 12.979 1.00 88.00 473 TRP A O 1
ATOM 3600 N N . LEU A 1 474 ? 15.907 -14.508 11.083 1.00 87.50 474 LEU A N 1
ATOM 3601 C CA . LEU A 1 474 ? 16.501 -13.356 10.387 1.00 87.50 474 LEU A CA 1
ATOM 3602 C C . LEU A 1 474 ? 15.478 -12.236 10.154 1.00 87.50 474 LEU A C 1
ATOM 3604 O O . LEU A 1 474 ? 15.729 -11.083 10.504 1.00 87.50 474 LEU A O 1
ATOM 3608 N N . LYS A 1 475 ? 14.291 -12.582 9.640 1.00 88.69 475 LYS A N 1
ATOM 3609 C CA . LYS A 1 475 ? 13.206 -11.613 9.414 1.00 88.69 475 LYS A CA 1
ATOM 3610 C C . LYS A 1 475 ? 12.763 -10.936 10.705 1.00 88.69 475 LYS A C 1
ATOM 3612 O O . LYS A 1 475 ? 12.470 -9.744 10.709 1.00 88.69 475 LYS A O 1
ATOM 3617 N N . PHE A 1 476 ? 12.723 -11.679 11.810 1.00 86.94 476 PHE A N 1
ATOM 3618 C CA . PHE A 1 476 ? 12.313 -11.109 13.085 1.00 86.94 476 PHE A CA 1
ATOM 3619 C C . PHE A 1 476 ? 13.364 -10.163 13.679 1.00 86.94 476 PHE A C 1
ATOM 3621 O O . PHE A 1 476 ? 13.005 -9.194 14.336 1.00 86.94 476 PHE A O 1
ATOM 3628 N N . GLN A 1 477 ? 14.653 -10.368 13.403 1.00 87.94 477 GLN A N 1
ATOM 3629 C CA . GLN A 1 477 ? 15.687 -9.401 13.789 1.00 87.94 477 GLN A CA 1
ATOM 3630 C C . GLN A 1 477 ? 15.536 -8.070 13.045 1.00 87.94 477 GLN A C 1
ATOM 3632 O O . GLN A 1 477 ? 15.676 -7.009 13.652 1.00 87.94 477 GLN A O 1
ATOM 3637 N N . GLU A 1 478 ? 15.241 -8.108 11.743 1.00 87.56 478 GLU A N 1
ATOM 3638 C CA . GLU A 1 478 ? 14.940 -6.900 10.961 1.00 87.56 478 GLU A CA 1
ATOM 3639 C C . GLU A 1 478 ? 13.667 -6.214 11.466 1.00 87.56 478 GLU A C 1
ATOM 3641 O O . GLU A 1 478 ? 13.643 -4.993 11.614 1.00 87.56 478 GLU A O 1
ATOM 3646 N N . TYR A 1 479 ? 12.649 -7.004 11.818 1.00 87.62 479 TYR A N 1
ATOM 3647 C CA . TYR A 1 479 ? 11.423 -6.516 12.443 1.00 87.62 479 TYR A CA 1
ATOM 3648 C C . TYR A 1 479 ? 11.712 -5.798 13.769 1.00 87.62 479 TYR A C 1
ATOM 3650 O O . TYR A 1 479 ? 11.330 -4.646 13.925 1.00 87.62 479 TYR A O 1
ATOM 3658 N N . LEU A 1 480 ? 12.462 -6.401 14.698 1.00 86.62 480 LEU A N 1
ATOM 3659 C CA . LEU A 1 480 ? 12.818 -5.753 15.970 1.00 86.62 480 LEU A CA 1
ATOM 3660 C C . LEU A 1 480 ? 13.564 -4.425 15.760 1.00 86.62 480 LEU A C 1
ATOM 3662 O O . LEU A 1 480 ? 13.229 -3.426 16.399 1.00 86.62 480 LEU A O 1
ATOM 3666 N N . LYS A 1 481 ? 14.505 -4.385 14.807 1.00 88.19 481 LYS A N 1
ATOM 3667 C CA . LYS A 1 481 ? 15.227 -3.156 14.439 1.00 88.19 481 LYS A CA 1
ATOM 3668 C C . LYS A 1 481 ? 14.298 -2.078 13.875 1.00 88.19 481 LYS A C 1
ATOM 3670 O O . LYS A 1 481 ? 14.481 -0.909 14.200 1.00 88.19 481 LYS A O 1
ATOM 3675 N N . ALA A 1 482 ? 13.296 -2.450 13.076 1.00 86.00 482 ALA A N 1
ATOM 3676 C CA . ALA A 1 482 ? 12.314 -1.512 12.526 1.00 86.00 482 ALA A CA 1
ATOM 3677 C C . ALA A 1 482 ? 11.442 -0.855 13.613 1.00 86.00 482 ALA A C 1
ATOM 3679 O O . ALA A 1 482 ? 11.058 0.302 13.470 1.00 86.00 482 ALA A O 1
ATOM 3680 N N . TYR A 1 483 ? 11.191 -1.558 14.721 1.00 83.12 483 TYR A N 1
ATOM 3681 C CA . TYR A 1 483 ? 10.477 -1.033 15.893 1.00 83.12 483 TYR A CA 1
ATOM 3682 C C . TYR A 1 483 ? 11.393 -0.318 16.904 1.00 83.12 483 TYR A C 1
ATOM 3684 O O . TYR A 1 483 ? 10.953 0.038 17.995 1.00 83.12 483 TYR A O 1
ATOM 3692 N N . GLY A 1 484 ? 12.666 -0.088 16.556 1.00 81.12 484 GLY A N 1
ATOM 3693 C CA . GLY A 1 484 ? 13.621 0.644 17.392 1.00 81.12 484 GLY A CA 1
ATOM 3694 C C . GLY A 1 484 ? 14.216 -0.162 18.550 1.00 81.12 484 GLY A C 1
ATOM 3695 O O . GLY A 1 484 ? 14.915 0.406 19.386 1.00 81.12 484 GLY A O 1
ATOM 3696 N N . ILE A 1 485 ? 13.979 -1.476 18.600 1.00 83.62 485 ILE A N 1
ATOM 3697 C CA . ILE A 1 485 ? 14.572 -2.376 19.592 1.00 83.62 485 ILE A CA 1
ATOM 3698 C C . ILE A 1 485 ? 15.922 -2.834 19.035 1.00 83.62 485 ILE A C 1
ATOM 3700 O O . ILE A 1 485 ? 15.976 -3.611 18.084 1.00 83.62 485 ILE A O 1
ATOM 3704 N N . THR A 1 486 ? 17.020 -2.335 19.598 1.00 81.69 486 THR A N 1
ATOM 3705 C CA . THR A 1 486 ? 18.394 -2.665 19.166 1.00 81.69 486 THR A CA 1
ATOM 3706 C C . THR A 1 486 ? 19.207 -3.384 20.241 1.00 81.69 486 THR A C 1
ATOM 3708 O O . THR A 1 486 ? 20.319 -3.834 19.980 1.00 81.69 486 THR A O 1
ATOM 3711 N N . ASP A 1 487 ? 18.643 -3.538 21.435 1.00 79.94 487 ASP A N 1
ATOM 3712 C CA . ASP A 1 487 ? 19.237 -4.154 22.617 1.00 79.94 487 ASP A CA 1
ATOM 3713 C C . ASP A 1 487 ? 18.984 -5.670 22.664 1.00 79.94 487 ASP A C 1
ATOM 3715 O O . ASP A 1 487 ? 18.469 -6.214 23.644 1.00 79.94 487 ASP A O 1
ATOM 3719 N N . PHE A 1 488 ? 19.340 -6.363 21.579 1.00 85.62 488 PHE A N 1
ATOM 3720 C CA . PHE A 1 488 ? 19.256 -7.818 21.497 1.00 85.62 488 PHE A CA 1
ATOM 3721 C C . PHE A 1 488 ? 20.514 -8.457 20.897 1.00 85.62 488 PHE A C 1
ATOM 3723 O O . PHE A 1 488 ? 21.134 -7.915 19.983 1.00 85.62 488 PHE A O 1
ATOM 3730 N N . GLU A 1 489 ? 20.853 -9.656 21.371 1.00 84.44 489 GLU A N 1
ATOM 3731 C CA . GLU A 1 489 ? 21.968 -10.460 20.870 1.00 84.44 489 GLU A CA 1
ATOM 3732 C C . GLU A 1 489 ? 21.451 -11.717 20.145 1.00 84.44 489 GLU A C 1
ATOM 3734 O O . GLU A 1 489 ? 20.841 -12.601 20.762 1.00 84.44 489 GLU A O 1
ATOM 3739 N N . PRO A 1 490 ? 21.661 -11.835 18.821 1.00 83.19 490 PRO A N 1
ATOM 3740 C CA . PRO A 1 490 ? 21.283 -13.028 18.075 1.00 83.19 490 PRO A CA 1
ATOM 3741 C C . PRO A 1 490 ? 22.220 -14.189 18.436 1.00 83.19 490 PRO A C 1
ATOM 3743 O O . PRO A 1 490 ? 23.419 -14.137 18.174 1.00 83.19 490 PRO A O 1
ATOM 3746 N N . THR A 1 491 ? 21.674 -15.259 19.020 1.00 79.12 491 THR A N 1
ATOM 3747 C CA . THR A 1 491 ? 22.448 -16.432 19.456 1.00 79.12 491 THR A CA 1
ATOM 3748 C C . THR A 1 491 ? 21.938 -17.697 18.774 1.00 79.12 491 THR A C 1
ATOM 3750 O O . THR A 1 491 ? 20.750 -18.014 18.813 1.00 79.12 491 THR A O 1
ATOM 3753 N N . ARG A 1 492 ? 22.846 -18.471 18.174 1.00 76.00 492 ARG A N 1
ATOM 3754 C CA . ARG A 1 492 ? 22.530 -19.763 17.550 1.00 76.00 492 ARG A CA 1
ATOM 3755 C C . ARG A 1 492 ? 22.937 -20.909 18.472 1.00 76.00 492 ARG A C 1
ATOM 3757 O O . ARG A 1 492 ? 24.103 -21.009 18.849 1.00 76.00 492 ARG A O 1
ATOM 3764 N N . SER A 1 493 ? 22.009 -21.812 18.792 1.00 71.50 493 SER A N 1
ATOM 3765 C CA . SER A 1 493 ? 22.345 -23.043 19.513 1.00 71.50 493 SER A CA 1
ATOM 3766 C C . SER A 1 493 ? 22.568 -24.193 18.536 1.00 71.50 493 SER A C 1
ATOM 3768 O O . SER A 1 493 ? 21.626 -24.808 18.036 1.00 71.50 493 SER A O 1
ATOM 3770 N N . ASN A 1 494 ? 23.837 -24.534 18.301 1.00 58.75 494 ASN A N 1
ATOM 3771 C CA . ASN A 1 494 ? 24.212 -25.629 17.398 1.00 58.75 494 ASN A CA 1
ATOM 3772 C C . ASN A 1 494 ? 23.776 -27.021 17.900 1.00 58.75 494 ASN A C 1
ATOM 3774 O O . ASN A 1 494 ? 23.742 -27.960 17.113 1.00 58.75 494 ASN A O 1
ATOM 3778 N N . ARG A 1 495 ? 23.435 -27.177 19.192 1.00 60.75 495 ARG A N 1
ATOM 3779 C CA . ARG A 1 495 ? 23.022 -28.470 19.778 1.00 60.75 495 ARG A CA 1
ATOM 3780 C C . ARG A 1 495 ? 21.527 -28.774 19.656 1.00 60.75 495 ARG A C 1
ATOM 3782 O O . ARG A 1 495 ? 21.177 -29.947 19.637 1.00 60.75 495 ARG A O 1
ATOM 3789 N N . ALA A 1 496 ? 20.666 -27.757 19.616 1.00 63.50 496 ALA A N 1
ATOM 3790 C CA . ALA A 1 496 ? 19.208 -27.935 19.656 1.00 63.50 496 ALA A CA 1
ATOM 3791 C C . ALA A 1 496 ? 18.510 -27.646 18.315 1.00 63.50 496 ALA A C 1
ATOM 3793 O O . ALA A 1 496 ? 17.327 -27.935 18.176 1.00 63.50 496 ALA A O 1
ATOM 3794 N N . GLY A 1 497 ? 19.217 -27.076 17.329 1.00 72.12 497 GLY A N 1
ATOM 3795 C CA . GLY A 1 497 ? 18.588 -26.610 16.085 1.00 72.12 497 GLY A CA 1
ATOM 3796 C C . GLY A 1 497 ? 17.625 -25.436 16.303 1.00 72.12 497 GLY A C 1
ATOM 3797 O O . GLY A 1 497 ? 16.776 -25.169 15.460 1.00 72.12 497 GLY A O 1
ATOM 3798 N N . GLU A 1 498 ? 17.752 -24.751 17.442 1.00 83.69 498 GLU A N 1
ATOM 3799 C CA . GLU A 1 498 ? 16.927 -23.615 17.839 1.00 83.69 498 GLU A CA 1
ATOM 3800 C C . GLU A 1 498 ? 17.739 -22.319 17.732 1.00 83.69 498 GLU A C 1
ATOM 3802 O O . GLU A 1 498 ? 18.917 -22.244 18.114 1.00 83.69 498 GLU A O 1
ATOM 3807 N N . TYR A 1 499 ? 17.087 -21.294 17.197 1.00 85.12 499 TYR A N 1
ATOM 3808 C CA . TYR A 1 499 ? 17.613 -19.951 17.023 1.00 85.12 499 TYR A CA 1
ATOM 3809 C C . TYR A 1 499 ? 17.028 -19.048 18.103 1.00 85.12 499 TYR A C 1
ATOM 3811 O O . TYR A 1 499 ? 15.808 -18.955 18.251 1.00 85.12 499 TYR A O 1
ATOM 3819 N N . PHE A 1 500 ? 17.896 -18.375 18.851 1.00 87.69 500 PHE A N 1
ATOM 3820 C CA . PHE A 1 500 ? 17.507 -17.522 19.964 1.00 87.69 500 PHE A CA 1
ATOM 3821 C C . PHE A 1 500 ? 17.799 -16.059 19.643 1.00 87.69 500 PHE A C 1
ATOM 3823 O O . PHE A 1 500 ? 18.794 -15.721 18.996 1.00 87.69 500 PHE A O 1
ATOM 3830 N N . ILE A 1 501 ? 16.930 -15.173 20.109 1.00 89.50 501 ILE A N 1
ATOM 3831 C CA . ILE A 1 501 ? 17.207 -13.736 20.163 1.00 89.50 501 ILE A CA 1
ATOM 3832 C C . ILE A 1 501 ? 17.184 -13.362 21.631 1.00 89.50 501 ILE A C 1
ATOM 3834 O O . ILE A 1 501 ? 16.130 -13.418 22.262 1.00 89.50 501 ILE A O 1
ATOM 3838 N N . TYR A 1 502 ? 18.351 -13.051 22.178 1.00 89.50 502 TYR A N 1
ATOM 3839 C CA . TYR A 1 502 ? 18.526 -12.751 23.587 1.00 89.50 502 TYR A CA 1
ATOM 3840 C C . TYR A 1 502 ? 18.245 -11.273 23.851 1.00 89.50 502 TYR A C 1
ATOM 3842 O O . TYR A 1 502 ? 18.879 -10.416 23.247 1.00 89.50 502 TYR A O 1
ATOM 3850 N N . CYS A 1 503 ? 17.302 -10.969 24.739 1.00 85.25 503 CYS A N 1
ATOM 3851 C CA . CYS A 1 503 ? 16.804 -9.613 24.997 1.00 85.25 503 CYS A CA 1
ATOM 3852 C C . CYS A 1 503 ? 17.172 -9.088 26.394 1.00 85.25 503 CYS A C 1
ATOM 3854 O O . CYS A 1 503 ? 16.550 -8.136 26.869 1.00 85.25 503 CYS A O 1
ATOM 3856 N N . GLY A 1 504 ? 18.156 -9.710 27.051 1.00 86.12 504 GLY A N 1
ATOM 3857 C CA . GLY A 1 504 ? 18.726 -9.237 28.310 1.00 86.12 504 GLY A CA 1
ATOM 3858 C C . GLY A 1 504 ? 18.598 -10.209 29.484 1.00 86.12 504 GLY A C 1
ATOM 3859 O O . GLY A 1 504 ? 17.827 -11.173 29.465 1.00 86.12 504 GLY A O 1
ATOM 3860 N N . ARG A 1 505 ? 19.393 -9.909 30.517 1.00 87.69 505 ARG A N 1
ATOM 3861 C CA . ARG A 1 505 ? 19.465 -10.616 31.798 1.00 87.69 505 ARG A CA 1
ATOM 3862 C C . ARG A 1 505 ? 18.862 -9.762 32.900 1.00 87.69 505 ARG A C 1
ATOM 3864 O O . ARG A 1 505 ? 19.290 -8.624 33.075 1.00 87.69 505 ARG A O 1
ATOM 3871 N N . TYR A 1 506 ? 17.979 -10.340 33.700 1.00 90.31 506 TYR A N 1
ATOM 3872 C CA . TYR A 1 506 ? 17.349 -9.672 34.834 1.00 90.31 506 TYR A CA 1
ATOM 3873 C C . TYR A 1 506 ? 17.578 -10.467 36.111 1.00 90.31 506 TYR A C 1
ATOM 3875 O O . TYR A 1 506 ? 17.639 -11.697 36.098 1.00 90.31 506 TYR A O 1
ATOM 3883 N N . TYR A 1 507 ? 17.732 -9.768 37.228 1.00 87.06 507 TYR A N 1
ATOM 3884 C CA . TYR A 1 507 ? 17.950 -10.410 38.523 1.00 87.06 507 TYR A CA 1
ATOM 3885 C C . TYR A 1 507 ? 16.672 -10.527 39.349 1.00 87.06 507 TYR A C 1
ATOM 3887 O O . TYR A 1 507 ? 16.609 -11.371 40.241 1.00 87.06 507 TYR A O 1
ATOM 3895 N N . ASP A 1 508 ? 15.658 -9.738 38.998 1.00 84.81 508 ASP A N 1
ATOM 3896 C CA . ASP A 1 508 ? 14.351 -9.733 39.631 1.00 84.81 508 ASP A CA 1
ATOM 3897 C C . ASP A 1 508 ? 13.275 -10.192 38.644 1.00 84.81 508 ASP A C 1
ATOM 3899 O O . ASP A 1 508 ? 13.281 -9.862 37.453 1.00 84.81 508 ASP A O 1
ATOM 3903 N N . LYS A 1 509 ? 12.332 -10.993 39.149 1.00 85.38 509 LYS A N 1
ATOM 3904 C CA . LYS A 1 509 ? 11.260 -11.586 38.337 1.00 85.38 509 LYS A CA 1
ATOM 3905 C C . LYS A 1 509 ? 10.329 -10.517 37.758 1.00 85.38 509 LYS A C 1
ATOM 3907 O O . LYS A 1 509 ? 9.864 -10.655 36.627 1.00 85.38 509 LYS A O 1
ATOM 3912 N N . ASP A 1 510 ? 10.079 -9.463 38.527 1.00 84.38 510 ASP A N 1
ATOM 3913 C CA . ASP A 1 510 ? 9.154 -8.391 38.157 1.00 84.38 510 ASP A CA 1
ATOM 3914 C C . ASP A 1 510 ? 9.756 -7.470 37.085 1.00 84.38 510 ASP A C 1
ATOM 3916 O O . ASP A 1 510 ? 9.055 -7.045 36.165 1.00 84.38 510 ASP A O 1
ATOM 3920 N N . GLU A 1 511 ? 11.073 -7.244 37.119 1.00 86.06 511 GLU A N 1
ATOM 3921 C CA . GLU A 1 511 ? 11.790 -6.537 36.052 1.00 86.06 511 GLU A CA 1
ATOM 3922 C C . GLU A 1 511 ? 11.755 -7.329 34.740 1.00 86.06 511 GLU A C 1
ATOM 3924 O O . GLU A 1 511 ? 11.446 -6.770 33.684 1.00 86.06 511 GLU A O 1
ATOM 3929 N N . ALA A 1 512 ? 11.976 -8.648 34.806 1.00 86.50 512 ALA A N 1
ATOM 3930 C CA . ALA A 1 512 ? 11.859 -9.523 33.642 1.00 86.50 512 ALA A CA 1
ATOM 3931 C C . ALA A 1 512 ? 10.436 -9.498 33.056 1.00 86.50 512 ALA A C 1
ATOM 3933 O O . ALA A 1 512 ? 10.269 -9.381 31.843 1.00 86.50 512 ALA A O 1
ATOM 3934 N N . ALA A 1 513 ? 9.399 -9.553 33.901 1.00 86.25 513 ALA A N 1
ATOM 3935 C CA . ALA A 1 513 ? 8.003 -9.476 33.467 1.00 86.25 513 ALA A CA 1
ATOM 3936 C C . ALA A 1 513 ? 7.655 -8.116 32.836 1.00 86.25 513 ALA A C 1
ATOM 3938 O O . ALA A 1 513 ? 6.938 -8.068 31.837 1.00 86.25 513 ALA A O 1
ATOM 3939 N N . THR A 1 514 ? 8.209 -7.025 33.371 1.00 88.38 514 THR A N 1
ATOM 3940 C CA . THR A 1 514 ? 8.058 -5.671 32.814 1.00 88.38 514 THR A CA 1
ATOM 3941 C C . THR A 1 514 ? 8.739 -5.551 31.452 1.00 88.38 514 THR A C 1
ATOM 3943 O O . THR A 1 514 ? 8.210 -4.931 30.530 1.00 88.38 514 THR A O 1
ATOM 3946 N N . ARG A 1 515 ? 9.897 -6.195 31.272 1.00 87.38 515 ARG A N 1
ATOM 3947 C CA . ARG A 1 515 ? 10.544 -6.250 29.961 1.00 87.38 515 ARG A CA 1
ATOM 3948 C C . ARG A 1 515 ? 9.722 -7.053 28.957 1.00 87.38 515 ARG A C 1
ATOM 3950 O O . ARG A 1 515 ? 9.581 -6.631 27.814 1.00 87.38 515 ARG A O 1
ATOM 3957 N N . VAL A 1 516 ? 9.167 -8.188 29.374 1.00 87.75 516 VAL A N 1
ATOM 3958 C CA . VAL A 1 516 ? 8.295 -9.018 28.530 1.00 87.75 516 VAL A CA 1
ATOM 3959 C C . VAL A 1 516 ? 7.054 -8.238 28.101 1.00 87.75 516 VAL A C 1
ATOM 3961 O O . VAL A 1 516 ? 6.711 -8.256 26.923 1.00 87.75 516 VAL A O 1
ATOM 3964 N N . SER A 1 517 ? 6.400 -7.518 29.018 1.00 86.12 517 SER A N 1
ATOM 3965 C CA . SER A 1 517 ? 5.226 -6.707 28.681 1.00 86.12 517 SER A CA 1
ATOM 3966 C C . SER A 1 517 ? 5.578 -5.568 27.724 1.00 86.12 517 SER A C 1
ATOM 3968 O O . SER A 1 517 ? 4.866 -5.377 26.740 1.00 86.12 517 SER A O 1
ATOM 3970 N N . TYR A 1 518 ? 6.711 -4.891 27.934 1.00 87.44 518 TYR A N 1
ATOM 3971 C CA . TYR A 1 518 ? 7.226 -3.876 27.014 1.00 87.44 518 TYR A CA 1
ATOM 3972 C C . TYR A 1 518 ? 7.481 -4.442 25.610 1.00 87.44 518 TYR A C 1
ATOM 3974 O O . TYR A 1 518 ? 7.047 -3.860 24.615 1.00 87.44 518 TYR A O 1
ATOM 3982 N N . LEU A 1 519 ? 8.148 -5.594 25.514 1.00 85.75 519 LEU A N 1
ATOM 3983 C CA . LEU A 1 519 ? 8.436 -6.242 24.236 1.00 85.75 519 LEU A CA 1
ATOM 3984 C C . LEU A 1 519 ? 7.154 -6.698 23.539 1.00 85.75 519 LEU A C 1
ATOM 3986 O O . LEU A 1 519 ? 6.997 -6.445 22.346 1.00 85.75 519 LEU A O 1
ATOM 3990 N N . ASN A 1 520 ? 6.214 -7.295 24.270 1.00 85.62 520 ASN A N 1
ATOM 3991 C CA . ASN A 1 520 ? 4.934 -7.731 23.718 1.00 85.62 520 ASN A CA 1
ATOM 3992 C C . ASN A 1 520 ? 4.089 -6.541 23.238 1.00 85.62 520 ASN A C 1
ATOM 3994 O O . ASN A 1 520 ? 3.488 -6.613 22.170 1.00 85.62 520 ASN A O 1
ATOM 3998 N N . GLN A 1 521 ? 4.084 -5.428 23.977 1.00 85.31 521 GLN A N 1
ATOM 3999 C CA . GLN A 1 521 ? 3.372 -4.208 23.593 1.00 85.31 521 GLN A CA 1
ATOM 4000 C C . GLN A 1 521 ? 4.007 -3.536 22.369 1.00 85.31 521 GLN A C 1
ATOM 4002 O O . GLN A 1 521 ? 3.297 -3.118 21.460 1.00 85.31 521 GLN A O 1
ATOM 4007 N N . THR A 1 522 ? 5.339 -3.467 22.320 1.00 82.81 522 THR A N 1
ATOM 4008 C CA . THR A 1 522 ? 6.071 -2.787 21.240 1.00 82.81 522 THR A CA 1
ATOM 4009 C C . THR A 1 522 ? 6.048 -3.593 19.944 1.00 82.81 522 THR A C 1
ATOM 4011 O O . THR A 1 522 ? 5.876 -3.037 18.865 1.00 82.81 522 THR A O 1
ATOM 4014 N N . THR A 1 523 ? 6.183 -4.917 20.035 1.00 77.75 523 THR A N 1
ATOM 4015 C CA . THR A 1 523 ? 6.244 -5.803 18.862 1.00 77.75 523 THR A CA 1
ATOM 4016 C C . THR A 1 523 ? 4.887 -6.373 18.459 1.00 77.75 523 THR A C 1
ATOM 4018 O O . THR A 1 523 ? 4.784 -6.971 17.389 1.00 77.75 523 THR A O 1
ATOM 4021 N N . SER A 1 524 ? 3.855 -6.208 19.298 1.00 76.25 524 SER A N 1
ATOM 4022 C CA . SER A 1 524 ? 2.554 -6.885 19.177 1.00 76.25 524 SER A CA 1
ATOM 4023 C C . SER A 1 524 ? 2.674 -8.413 19.066 1.00 76.25 524 SER A C 1
ATOM 4025 O O . SER A 1 524 ? 1.857 -9.067 18.420 1.00 76.25 524 SER A O 1
ATOM 4027 N N . THR A 1 525 ? 3.707 -8.999 19.683 1.00 76.44 525 THR A N 1
ATOM 4028 C CA . THR A 1 525 ? 3.924 -10.452 19.707 1.00 76.44 525 THR A CA 1
ATOM 4029 C C . THR A 1 525 ? 3.726 -11.034 21.106 1.00 76.44 525 THR A C 1
ATOM 4031 O O . THR A 1 525 ? 3.752 -10.314 22.096 1.00 76.44 525 THR A O 1
ATOM 4034 N N . SER A 1 526 ? 3.506 -12.350 21.189 1.00 76.75 526 SER A N 1
ATOM 4035 C CA . SER A 1 526 ? 3.374 -13.100 22.454 1.00 76.75 526 SER A CA 1
ATOM 4036 C C . SER A 1 526 ? 4.430 -14.211 22.581 1.00 76.75 526 SER A C 1
ATOM 4038 O O . SER A 1 526 ? 4.252 -15.164 23.338 1.00 76.75 526 SER A O 1
ATOM 4040 N N . ASN A 1 527 ? 5.521 -14.117 21.816 1.00 77.25 527 ASN A N 1
ATOM 4041 C CA . ASN A 1 527 ? 6.500 -15.201 21.659 1.00 77.25 527 ASN A CA 1
ATOM 4042 C C . ASN A 1 527 ? 7.733 -15.057 22.568 1.00 77.25 527 ASN A C 1
ATOM 4044 O O . ASN A 1 527 ? 8.678 -15.836 22.443 1.00 77.25 527 ASN A O 1
ATOM 4048 N N . VAL A 1 528 ? 7.741 -14.065 23.461 1.00 83.56 528 VAL A N 1
ATOM 4049 C CA . VAL A 1 528 ? 8.822 -13.860 24.428 1.00 83.56 528 VAL A CA 1
ATOM 4050 C C . VAL A 1 528 ? 8.747 -14.930 25.516 1.00 83.56 528 VAL A C 1
ATOM 4052 O O . VAL A 1 528 ? 7.708 -15.118 26.149 1.00 83.56 528 VAL A O 1
ATOM 4055 N N . GLN A 1 529 ? 9.862 -15.610 25.765 1.00 84.81 529 GLN A N 1
ATOM 4056 C CA . GLN A 1 529 ? 10.014 -16.595 26.830 1.00 84.81 529 GLN A CA 1
ATOM 4057 C C . GLN A 1 529 ? 10.980 -16.088 27.904 1.00 84.81 529 GLN A C 1
ATOM 4059 O O . GLN A 1 529 ? 11.935 -15.366 27.617 1.00 84.81 529 GLN A O 1
ATOM 4064 N N . VAL A 1 530 ? 10.730 -16.493 29.152 1.00 88.00 530 VAL A N 1
ATOM 4065 C CA . VAL A 1 530 ? 11.604 -16.213 30.298 1.00 88.00 530 VAL A CA 1
ATOM 4066 C C . VAL A 1 530 ? 12.145 -17.531 30.829 1.00 88.00 530 VAL A C 1
ATOM 4068 O O . VAL A 1 530 ? 11.371 -18.428 31.169 1.00 88.00 530 VAL A O 1
ATOM 4071 N N . ARG A 1 531 ? 13.468 -17.649 30.943 1.00 84.31 531 ARG A N 1
ATOM 4072 C CA . ARG A 1 531 ? 14.129 -18.805 31.558 1.00 84.31 531 ARG A CA 1
ATOM 4073 C C . ARG A 1 531 ? 14.802 -18.389 32.849 1.00 84.31 531 ARG A C 1
ATOM 4075 O O . ARG A 1 531 ? 15.655 -17.509 32.861 1.00 84.31 531 ARG A O 1
ATOM 4082 N N . SER A 1 532 ? 14.439 -19.061 33.932 1.00 85.50 532 SER A N 1
ATOM 4083 C CA . SER A 1 532 ? 15.134 -18.930 35.207 1.00 85.50 532 SER A CA 1
ATOM 4084 C C . SER A 1 532 ? 16.344 -19.863 35.240 1.00 85.50 532 SER A C 1
ATOM 4086 O O . SER A 1 532 ? 16.184 -21.082 35.126 1.00 85.50 532 SER A O 1
ATOM 4088 N N . THR A 1 533 ? 17.531 -19.306 35.444 1.00 82.62 533 THR A N 1
ATOM 4089 C CA . THR A 1 533 ? 18.780 -20.048 35.632 1.00 82.62 533 THR A CA 1
ATOM 4090 C C . THR A 1 533 ? 19.336 -19.729 37.017 1.00 82.62 533 THR A C 1
ATOM 4092 O O . THR A 1 533 ? 19.436 -18.564 37.395 1.00 82.62 533 THR A O 1
ATOM 4095 N N . GLN A 1 534 ? 19.685 -20.750 37.801 1.00 78.31 534 GLN A N 1
ATOM 4096 C CA . GLN A 1 534 ? 20.368 -20.555 39.082 1.00 78.31 534 GLN A CA 1
ATOM 4097 C C . GLN A 1 534 ? 21.873 -20.495 38.833 1.00 78.31 534 GLN A C 1
ATOM 4099 O O . GLN A 1 534 ? 22.459 -21.457 38.339 1.00 78.31 534 GLN A O 1
ATOM 4104 N N . VAL A 1 535 ? 22.487 -19.357 39.148 1.00 75.94 535 VAL A N 1
ATOM 4105 C CA . VAL A 1 535 ? 23.923 -19.126 38.967 1.00 75.94 535 VAL A CA 1
ATOM 4106 C C . VAL A 1 535 ? 24.586 -19.097 40.348 1.00 75.94 535 VAL A C 1
ATOM 4108 O O . VAL A 1 535 ? 24.096 -18.382 41.225 1.00 75.94 535 VAL A O 1
ATOM 4111 N N . PRO A 1 536 ? 25.658 -19.871 40.590 1.00 69.31 536 PRO A N 1
ATOM 4112 C CA . PRO A 1 536 ? 26.419 -19.776 41.834 1.00 69.31 536 PRO A CA 1
ATOM 4113 C C . PRO A 1 536 ? 27.077 -18.390 41.957 1.00 69.31 536 PRO A C 1
ATOM 4115 O O . PRO A 1 536 ? 27.625 -17.886 40.978 1.00 69.31 536 PRO A O 1
ATOM 4118 N N . ILE A 1 537 ? 26.964 -17.776 43.138 1.00 56.75 537 ILE A N 1
ATOM 4119 C CA . ILE A 1 537 ? 27.575 -16.492 43.529 1.00 56.75 537 ILE A CA 1
ATOM 4120 C C . ILE A 1 537 ? 28.995 -16.727 44.025 1.00 56.75 537 ILE A C 1
ATOM 4122 O O . ILE A 1 537 ? 29.175 -17.655 44.851 1.00 56.75 537 ILE A O 1
#

Solvent-accessible surface area (backbone atoms only — not comparable to full-atom values): 33385 Å² total; per-residue (Å²): 142,81,82,76,79,69,64,65,63,58,64,62,56,69,77,68,74,81,83,90,85,86,92,71,79,88,76,69,101,64,88,81,76,85,90,61,101,70,62,90,75,56,73,86,71,68,88,82,74,95,61,57,72,69,55,54,54,51,53,50,54,51,52,53,52,51,52,51,51,53,51,50,50,49,52,46,52,54,46,49,63,76,62,40,65,67,48,58,77,66,70,79,48,85,67,85,65,60,64,63,55,54,49,47,52,49,52,42,52,51,42,41,52,54,50,50,48,53,43,49,50,48,52,50,53,46,53,53,53,49,51,52,46,52,53,47,45,52,50,54,48,50,51,51,51,53,51,49,52,51,52,45,52,49,51,52,54,51,52,52,51,55,49,49,54,51,51,53,52,53,50,51,53,50,51,53,49,52,52,52,55,51,51,50,50,53,54,50,51,50,52,51,52,53,52,52,50,52,51,50,51,52,48,54,50,51,52,52,52,51,50,54,49,51,54,52,51,51,53,50,53,51,50,51,48,54,50,50,51,52,50,48,53,53,50,50,53,50,49,55,52,48,50,54,51,45,56,57,47,49,66,51,44,70,73,49,67,86,73,54,88,79,60,60,81,75,60,76,78,66,56,89,72,67,73,67,71,75,73,79,82,79,84,87,91,80,88,89,87,82,85,86,89,87,87,87,84,90,84,80,92,63,80,66,59,57,55,53,50,50,54,52,50,52,54,49,51,52,53,51,49,52,52,52,50,53,51,53,47,50,51,50,51,52,51,48,51,52,53,48,50,53,46,53,50,50,46,51,53,52,50,53,53,51,51,50,55,43,52,53,55,48,68,30,54,46,78,57,45,82,51,104,86,51,65,49,67,52,67,64,78,75,69,79,75,75,78,78,77,90,75,83,88,79,85,81,78,84,78,78,85,77,84,79,80,82,82,82,78,85,80,80,90,77,85,82,75,90,75,86,82,81,87,76,86,80,90,79,91,86,85,85,90,83,80,89,82,91,81,83,88,86,82,86,89,79,96,69,78,82,81,78,72,72,70,56,59,45,60,32,34,39,36,32,37,77,31,78,46,71,69,62,47,55,53,47,52,56,50,38,48,74,72,70,52,74,75,58,48,83,42,77,40,89,87,76,64,37,41,37,38,35,55,53,80,28,74,45,74,66,61,41,51,52,50,48,51,51,50,28,67,73,68,73,46,86,64,72,44,78,46,80,45,77,42,76,104

pLDDT: mean 70.64, std 22.23, range [28.06, 98.06]

Organism: NCBI:txid47880

Radius of gyration: 74.76 Å; Cα contacts (8 Å, |Δi|>4): 233; chains: 1; bounding box: 148×68×242 Å